Protein AF-0000000069748656 (afdb_homodimer)

Sequence (386 aa):
MISLPMMLVLYPIHKLWGDPCRRELPTFHWFLLELAIFTLIEEVMFYYSHRLLHHPTFYKKIHKKHHEWTAPIGVISLYAHPVEHVVSNMLPAIVGPLVMGSHLTSITMWFSLALIITTISHCGYHLPFLPSPEFHDYHHLKFNQCYGVLGVLDHLHGTDTIFKQTKAYERHILLLGFTPLSESIPDTPKKMQMISLPMMLVLYPIHKLWGDPCRRELPTFHWFLLELAIFTLIEEVMFYYSHRLLHHPTFYKKIHKKHHEWTAPIGVISLYAHPVEHVVSNMLPAIVGPLVMGSHLTSITMWFSLALIITTISHCGYHLPFLPSPEFHDYHHLKFNQCYGVLGVLDHLHGTDTIFKQTKAYERHILLLGFTPLSESIPDTPKKMQ

InterPro domains:
  IPR006694 Fatty acid hydroxylase [PF04116] (36-159)
  IPR050307 Sterol desaturase-related [PTHR11863] (2-162)

Organism: Rousettus aegyptiacus (NCBI:txid9407)

Foldseek 3Di:
DPPVVVCVVCQVLLVVQHHLADPDADDPVVLVVLLVQLQVLLQVQQLVVQLVCLPPVNVVPWVVQQLVCLALDLPSVVRGHPVCCVRRPPCSNVVSCSVNSHHPVSSVVSVVVSSVLSSQLSNQFQDAQHFHVLLVNVCSVPVQARRGSVCPVCVVVVRCVVVCVALSVVQRDHHNDDDGVCVVRPHDPDPPD/DLDPVVCVVCCVLLVVQHHLADPDADDPVVLVVLLVQLQVLLQVQLLVVQLVCLPPVNVVPWVVQQLVCLALDLPSVVRGHPVCCVRNPNCSNVVSCSVNSHHPVSSVVSVVVSSVLSSQLSNQFQDAQHFHVLLVNVCSVPVQARRGSVCPVCVVVVRCVVVCVALSVVLRDHHNDDDGVCVVRPHDPDPPD

Structure (mmCIF, N/CA/C/O backbone):
data_AF-0000000069748656-model_v1
#
loop_
_entity.id
_entity.type
_entity.pdbx_description
1 polymer 'Fatty acid hydroxylase domain containing 2'
#
loop_
_atom_site.group_PDB
_atom_site.id
_atom_site.type_symbol
_atom_site.label_atom_id
_atom_site.label_alt_id
_atom_site.label_comp_id
_atom_site.label_asym_id
_atom_site.label_entity_id
_atom_site.label_seq_id
_atom_site.pdbx_PDB_ins_code
_atom_site.Cartn_x
_atom_site.Cartn_y
_atom_site.Cartn_z
_atom_site.occupancy
_atom_site.B_iso_or_equiv
_atom_site.auth_seq_id
_atom_site.auth_comp_id
_atom_site.auth_asym_id
_atom_site.auth_atom_id
_atom_site.pdbx_PDB_model_num
ATOM 1 N N . MET A 1 1 ? 3.158 -1.135 12.672 1 28 1 MET A N 1
ATOM 2 C CA . MET A 1 1 ? 3.08 -2.377 13.438 1 28 1 MET A CA 1
ATOM 3 C C . MET A 1 1 ? 1.631 -2.814 13.625 1 28 1 MET A C 1
ATOM 5 O O . MET A 1 1 ? 1.363 -3.971 13.953 1 28 1 MET A O 1
ATOM 9 N N . ILE A 1 2 ? 0.77 -1.864 13.766 1 36.91 2 ILE A N 1
ATOM 10 C CA . ILE A 1 2 ? -0.52 -1.796 14.445 1 36.91 2 ILE A CA 1
ATOM 11 C C . ILE A 1 2 ? -1.615 -2.334 13.523 1 36.91 2 ILE A C 1
ATOM 13 O O . ILE A 1 2 ? -2.721 -2.639 13.977 1 36.91 2 ILE A O 1
ATOM 17 N N . SER A 1 3 ? -1.125 -2.594 12.242 1 43.81 3 SER A N 1
ATOM 18 C CA . SER A 1 3 ? -2.352 -2.623 11.453 1 43.81 3 SER A CA 1
ATOM 19 C C . SER A 1 3 ? -2.994 -4.008 11.484 1 43.81 3 SER A C 1
ATOM 21 O O . SER A 1 3 ? -4.219 -4.129 11.516 1 43.81 3 SER A O 1
ATOM 23 N N . LEU A 1 4 ? -2.141 -5.094 11.578 1 47.81 4 LEU A N 1
ATOM 24 C CA . LEU A 1 4 ? -2.779 -6.406 11.555 1 47.81 4 LEU A CA 1
ATOM 25 C C . LEU A 1 4 ? -3.525 -6.668 12.859 1 47.81 4 LEU A C 1
ATOM 27 O O . LEU A 1 4 ? -4.676 -7.109 12.844 1 47.81 4 LEU A O 1
ATOM 31 N N . PRO A 1 5 ? -2.836 -6.359 13.914 1 47.31 5 PRO A N 1
ATOM 32 C CA . PRO A 1 5 ? -3.598 -6.535 15.148 1 47.31 5 PRO A CA 1
ATOM 33 C C . PRO A 1 5 ? -4.887 -5.719 15.172 1 47.31 5 PRO A C 1
ATOM 35 O O . PRO A 1 5 ? -5.91 -6.184 15.68 1 47.31 5 PRO A O 1
ATOM 38 N N . MET A 1 6 ? -4.707 -4.707 14.508 1 53.09 6 MET A N 1
ATOM 39 C CA . MET A 1 6 ? -5.906 -3.873 14.531 1 53.09 6 MET A CA 1
ATOM 40 C C . MET A 1 6 ? -7.02 -4.488 13.688 1 53.09 6 MET A C 1
ATOM 42 O O . MET A 1 6 ? -8.188 -4.438 14.062 1 53.09 6 MET A O 1
ATOM 46 N N . MET A 1 7 ? -6.531 -5.176 12.711 1 56.12 7 MET A N 1
ATOM 47 C CA . MET A 1 7 ? -7.559 -5.816 11.891 1 56.12 7 MET A CA 1
ATOM 48 C C . MET A 1 7 ? -8.219 -6.965 12.648 1 56.12 7 MET A C 1
ATOM 50 O O . MET A 1 7 ? -9.43 -7.168 12.547 1 56.12 7 MET A O 1
ATOM 54 N N . LEU A 1 8 ? -7.387 -7.582 13.398 1 57.09 8 LEU A N 1
ATOM 55 C CA . LEU A 1 8 ? -7.93 -8.688 14.18 1 57.09 8 LEU A CA 1
ATOM 56 C C . LEU A 1 8 ? -8.844 -8.172 15.281 1 57.09 8 LEU A C 1
ATOM 58 O O . LEU A 1 8 ? -9.883 -8.773 15.562 1 57.09 8 LEU A O 1
ATOM 62 N N . VAL A 1 9 ? -8.438 -7.047 15.781 1 61 9 VAL A N 1
ATOM 63 C CA . VAL A 1 9 ? -9.234 -6.48 16.859 1 61 9 VAL A CA 1
ATOM 64 C C . VAL A 1 9 ? -10.531 -5.906 16.312 1 61 9 VAL A C 1
ATOM 66 O O . VAL A 1 9 ? -11.594 -6.023 16.938 1 61 9 VAL A O 1
ATOM 69 N N . LEU A 1 10 ? -10.43 -5.469 15.133 1 68.06 10 LEU A N 1
ATOM 70 C CA . LEU A 1 10 ? -11.586 -4.766 14.594 1 68.06 10 LEU A CA 1
ATOM 71 C C . LEU A 1 10 ? -12.508 -5.727 13.852 1 68.06 10 LEU A C 1
ATOM 73 O O . LEU A 1 10 ? -13.648 -5.375 13.523 1 68.06 10 LEU A O 1
ATOM 77 N N . TYR A 1 11 ? -12.047 -6.934 13.805 1 69.12 11 TYR A N 1
ATOM 78 C CA . TYR A 1 11 ? -12.812 -7.914 13.039 1 69.12 11 TYR A CA 1
ATOM 79 C C . TYR A 1 11 ? -14.18 -8.141 13.656 1 69.12 11 TYR A C 1
ATOM 81 O O . TYR A 1 11 ? -15.203 -8.109 12.961 1 69.12 11 TYR A O 1
ATOM 89 N N . PRO A 1 12 ? -14.18 -8.336 14.953 1 69.38 12 PRO A N 1
ATOM 90 C CA . PRO A 1 12 ? -15.516 -8.539 15.523 1 69.38 12 PRO A CA 1
ATOM 91 C C . PRO A 1 12 ? -16.422 -7.332 15.336 1 69.38 12 PRO A C 1
ATOM 93 O O . PRO A 1 12 ? -17.641 -7.492 15.148 1 69.38 12 PRO A O 1
ATOM 96 N N . ILE A 1 13 ? -15.867 -6.176 15.422 1 72 13 ILE A N 1
ATOM 97 C CA . ILE A 1 13 ? -16.641 -4.957 15.234 1 72 13 ILE A CA 1
ATOM 98 C C . ILE A 1 13 ? -17.109 -4.852 13.781 1 72 13 ILE A C 1
ATOM 100 O O . ILE A 1 13 ? -18.25 -4.477 13.516 1 72 13 ILE A O 1
ATOM 104 N N . HIS A 1 14 ? -16.234 -5.219 12.945 1 74.62 14 HIS A N 1
ATOM 105 C CA . HIS A 1 14 ? -16.547 -5.148 11.523 1 74.62 14 HIS A CA 1
ATOM 106 C C . HIS A 1 14 ? -17.672 -6.109 11.148 1 74.62 14 HIS A C 1
ATOM 108 O O . HIS A 1 14 ? -18.516 -5.793 10.305 1 74.62 14 HIS A O 1
ATOM 114 N N . LYS A 1 15 ? -17.688 -7.191 11.883 1 72.94 15 LYS A N 1
ATOM 115 C CA . LYS A 1 15 ? -18.688 -8.227 11.586 1 72.94 15 LYS A CA 1
ATOM 116 C C . LYS A 1 15 ? -20.094 -7.754 11.938 1 72.94 15 LYS A C 1
ATOM 118 O O . LYS A 1 15 ? -21.078 -8.305 11.445 1 72.94 15 LYS A O 1
ATOM 123 N N . LEU A 1 16 ? -20.062 -6.695 12.703 1 71 16 LEU A N 1
ATOM 124 C CA . LEU A 1 16 ? -21.359 -6.152 13.07 1 71 16 LEU A CA 1
ATOM 125 C C . LEU A 1 16 ? -22.031 -5.496 11.867 1 71 16 LEU A C 1
ATOM 127 O O . LEU A 1 16 ? -23.266 -5.418 11.805 1 71 16 LEU A O 1
ATOM 131 N N . TRP A 1 17 ? -21.297 -5.062 10.883 1 70.88 17 TRP A N 1
ATOM 132 C CA . TRP A 1 17 ? -21.859 -4.332 9.75 1 70.88 17 TRP A CA 1
ATOM 133 C C . TRP A 1 17 ? -21.875 -5.195 8.492 1 70.88 17 TRP A C 1
ATOM 135 O O . TRP A 1 17 ? -22.625 -4.926 7.555 1 70.88 17 TRP A O 1
ATOM 145 N N . GLY A 1 18 ? -20.969 -6.117 8.5 1 69.06 18 GLY A N 1
ATOM 146 C CA . GLY A 1 18 ? -20.859 -7.012 7.355 1 69.06 18 GLY A CA 1
ATOM 147 C C . GLY A 1 18 ? -19.703 -7.977 7.461 1 69.06 18 GLY A C 1
ATOM 148 O O . GLY A 1 18 ? -18.812 -7.797 8.297 1 69.06 18 GLY A O 1
ATOM 149 N N . ASP A 1 19 ? -19.906 -8.953 6.758 1 77.19 19 ASP A N 1
ATOM 150 C CA . ASP A 1 19 ? -18.828 -9.93 6.723 1 77.19 19 ASP A CA 1
ATOM 151 C C . ASP A 1 19 ? -17.703 -9.477 5.793 1 77.19 19 ASP A C 1
ATOM 153 O O . ASP A 1 19 ? -17.844 -9.492 4.57 1 77.19 19 ASP A O 1
ATOM 157 N N . PRO A 1 20 ? -16.656 -8.977 6.391 1 78.81 20 PRO A N 1
ATOM 158 C CA . PRO A 1 20 ? -15.562 -8.508 5.543 1 78.81 20 PRO A CA 1
ATOM 159 C C . PRO A 1 20 ? -14.945 -9.625 4.703 1 78.81 20 PRO A C 1
ATOM 161 O O . PRO A 1 20 ? -14.219 -9.352 3.748 1 78.81 20 PRO A O 1
ATOM 164 N N . CYS A 1 21 ? -15.281 -10.82 5.066 1 74.56 21 CYS A N 1
ATOM 165 C CA . CYS A 1 21 ? -14.695 -11.961 4.367 1 74.56 21 CYS A CA 1
ATOM 166 C C . CYS A 1 21 ? -15.727 -12.633 3.465 1 74.56 21 CYS A C 1
ATOM 168 O O . CYS A 1 21 ? -15.625 -13.828 3.182 1 74.56 21 CYS A O 1
ATOM 170 N N . ARG A 1 22 ? -16.688 -11.789 3.105 1 78.19 22 ARG A N 1
ATOM 171 C CA . ARG A 1 22 ? -17.672 -12.359 2.191 1 78.19 22 ARG A CA 1
ATOM 172 C C . ARG A 1 22 ? -17.031 -12.734 0.859 1 78.19 22 ARG A C 1
ATOM 174 O O . ARG A 1 22 ? -16.031 -12.141 0.455 1 78.19 22 ARG A O 1
ATOM 181 N N . ARG A 1 23 ? -17.703 -13.648 0.181 1 73.94 23 ARG A N 1
ATOM 182 C CA . ARG A 1 23 ? -17.141 -14.25 -1.029 1 73.94 23 ARG A CA 1
ATOM 183 C C . ARG A 1 23 ? -17.266 -13.297 -2.215 1 73.94 23 ARG A C 1
ATOM 185 O O . ARG A 1 23 ? -16.375 -13.242 -3.066 1 73.94 23 ARG A O 1
ATOM 192 N N . GLU A 1 24 ? -18.344 -12.555 -2.186 1 78.12 24 GLU A N 1
ATOM 193 C CA . GLU A 1 24 ? -18.562 -11.664 -3.32 1 78.12 24 GLU A CA 1
ATOM 194 C C . GLU A 1 24 ? -17.703 -10.406 -3.215 1 78.12 24 GLU A C 1
ATOM 196 O O . GLU A 1 24 ? -17.766 -9.68 -2.227 1 78.12 24 GLU A O 1
ATOM 201 N N . LEU A 1 25 ? -16.969 -10.148 -4.227 1 82.56 25 LEU A N 1
ATOM 202 C CA . LEU A 1 25 ? -16.094 -8.977 -4.277 1 82.56 25 LEU A CA 1
ATOM 203 C C . LEU A 1 25 ? -16.891 -7.727 -4.652 1 82.56 25 LEU A C 1
ATOM 205 O O . LEU A 1 25 ? -17.891 -7.812 -5.379 1 82.56 25 LEU A O 1
ATOM 209 N N . PRO A 1 26 ? -16.375 -6.633 -4.125 1 86 26 PRO A N 1
ATOM 210 C CA . PRO A 1 26 ? -17.016 -5.395 -4.562 1 86 26 PRO A CA 1
ATOM 211 C C . PRO A 1 26 ? -16.734 -5.074 -6.031 1 86 26 PRO A C 1
ATOM 213 O O . PRO A 1 26 ? -15.672 -5.422 -6.551 1 86 26 PRO A O 1
ATOM 216 N N . THR A 1 27 ? -17.703 -4.477 -6.695 1 83.88 27 THR A N 1
ATOM 217 C CA . THR A 1 27 ? -17.469 -3.975 -8.047 1 83.88 27 THR A CA 1
ATOM 218 C C . THR A 1 27 ? -16.5 -2.799 -8.023 1 83.88 27 THR A C 1
ATOM 220 O O . THR A 1 27 ? -16.266 -2.191 -6.973 1 83.88 27 THR A O 1
ATOM 223 N N . PHE A 1 28 ? -15.977 -2.58 -9.156 1 84.94 28 PHE A N 1
ATOM 224 C CA . PHE A 1 28 ? -15.039 -1.473 -9.281 1 84.94 28 PHE A CA 1
ATOM 225 C C . PHE A 1 28 ? -15.703 -0.154 -8.898 1 84.94 28 PHE A C 1
ATOM 227 O O . PHE A 1 28 ? -15.117 0.653 -8.172 1 84.94 28 PHE A O 1
ATOM 234 N N . HIS A 1 29 ? -16.922 0.03 -9.422 1 88.25 29 HIS A N 1
ATOM 235 C CA . HIS A 1 29 ? -17.641 1.27 -9.148 1 88.25 29 HIS A CA 1
ATOM 236 C C . HIS A 1 29 ? -17.938 1.413 -7.66 1 88.25 29 HIS A C 1
ATOM 238 O O . HIS A 1 29 ? -17.859 2.514 -7.109 1 88.25 29 HIS A O 1
ATOM 244 N N . TRP A 1 30 ? -18.297 0.294 -7.059 1 91.81 30 TRP A N 1
ATOM 245 C CA . TRP A 1 30 ? -18.578 0.336 -5.625 1 91.81 30 TRP A CA 1
ATOM 246 C C . TRP A 1 30 ? -17.312 0.669 -4.844 1 91.81 30 TRP A C 1
ATOM 248 O O . TRP A 1 30 ? -17.344 1.461 -3.898 1 91.81 30 TRP A O 1
ATOM 258 N N . PHE A 1 31 ? -16.266 0.14 -5.281 1 92.44 31 PHE A N 1
ATOM 259 C CA . PHE A 1 31 ? -14.984 0.426 -4.629 1 92.44 31 PHE A CA 1
ATOM 260 C C . PHE A 1 31 ? -14.641 1.905 -4.75 1 92.44 31 PHE A C 1
ATOM 262 O O . PHE A 1 31 ? -14.172 2.518 -3.789 1 92.44 31 PHE A O 1
ATOM 269 N N . LEU A 1 32 ? -14.875 2.475 -5.871 1 92.88 32 LEU A N 1
ATOM 270 C CA . LEU A 1 32 ? -14.609 3.896 -6.062 1 92.88 32 LEU A CA 1
ATOM 271 C C . LEU A 1 32 ? -15.469 4.742 -5.125 1 92.88 32 LEU A C 1
ATOM 273 O O . LEU A 1 32 ? -14.992 5.73 -4.566 1 92.88 32 LEU A O 1
ATOM 277 N N . LEU A 1 33 ? -16.688 4.34 -4.98 1 96.31 33 LEU A N 1
ATOM 278 C CA . LEU A 1 33 ? -17.562 5.031 -4.043 1 96.31 33 LEU A CA 1
ATOM 279 C C . LEU A 1 33 ? -17.047 4.902 -2.617 1 96.31 33 LEU A C 1
ATOM 281 O O . LEU A 1 33 ? -17.016 5.887 -1.873 1 96.31 33 LEU A O 1
ATOM 285 N N . GLU A 1 34 ? -16.609 3.689 -2.275 1 96.69 34 GLU A N 1
ATOM 286 C CA . GLU A 1 34 ? -16.031 3.475 -0.952 1 96.69 34 GLU A CA 1
ATOM 287 C C . GLU A 1 34 ? -14.82 4.367 -0.731 1 96.69 34 GLU A C 1
ATOM 289 O O . GLU A 1 34 ? -14.688 5 0.32 1 96.69 34 GLU A O 1
ATOM 294 N N . LEU A 1 35 ? -14.016 4.414 -1.729 1 96.81 35 LEU A N 1
ATOM 295 C CA . LEU A 1 35 ? -12.812 5.23 -1.612 1 96.81 35 LEU A CA 1
ATOM 296 C C . LEU A 1 35 ? -13.172 6.688 -1.353 1 96.81 35 LEU A C 1
ATOM 298 O O . LEU A 1 35 ? -12.523 7.359 -0.544 1 96.81 35 LEU A O 1
ATOM 302 N N . ALA A 1 36 ? -14.141 7.188 -2.033 1 96.94 36 ALA A N 1
ATOM 303 C CA . ALA A 1 36 ? -14.586 8.562 -1.832 1 96.94 36 ALA A CA 1
ATOM 304 C C . ALA A 1 36 ? -15.07 8.781 -0.402 1 96.94 36 ALA A C 1
ATOM 306 O O . ALA A 1 36 ? -14.695 9.758 0.248 1 96.94 36 ALA A O 1
ATOM 307 N N . ILE A 1 37 ? -15.805 7.871 0.08 1 97.88 37 ILE A N 1
ATOM 308 C CA . ILE A 1 37 ? -16.375 7.98 1.421 1 97.88 37 ILE A CA 1
ATOM 309 C C . ILE A 1 37 ? -15.258 7.852 2.459 1 97.88 37 ILE A C 1
ATOM 311 O O . ILE A 1 37 ? -15.203 8.617 3.422 1 97.88 37 ILE A O 1
ATOM 315 N N . PHE A 1 38 ? -14.32 6.844 2.258 1 98.12 38 PHE A N 1
ATOM 316 C CA . PHE A 1 38 ? -13.172 6.684 3.139 1 98.12 38 PHE A CA 1
ATOM 317 C C . PHE A 1 38 ? -12.391 7.988 3.254 1 98.12 38 PHE A C 1
ATOM 319 O O . PHE A 1 38 ? -12.07 8.43 4.359 1 98.12 38 PHE A O 1
ATOM 326 N N . THR A 1 39 ? -12.188 8.602 2.129 1 97.81 39 THR A N 1
ATOM 327 C CA . THR A 1 39 ? -11.359 9.797 2.053 1 97.81 39 THR A CA 1
ATOM 328 C C . THR A 1 39 ? -12.039 10.969 2.76 1 97.81 39 THR A C 1
ATOM 330 O O . THR A 1 39 ? -11.391 11.711 3.5 1 97.81 39 THR A O 1
ATOM 333 N N . LEU A 1 40 ? -13.32 11.109 2.543 1 97.75 40 LEU A N 1
ATOM 334 C CA . LEU A 1 40 ? -14.055 12.203 3.164 1 97.75 40 LEU A CA 1
ATOM 335 C C . LEU A 1 40 ? -14.102 12.039 4.68 1 97.75 40 LEU A C 1
ATOM 337 O O . LEU A 1 40 ? -13.875 13 5.418 1 97.75 40 LEU A O 1
ATOM 341 N N . ILE A 1 41 ? -14.32 10.852 5.121 1 98.12 41 ILE A N 1
ATOM 342 C CA . ILE A 1 41 ? -14.352 10.586 6.555 1 98.12 41 ILE A CA 1
ATOM 343 C C . ILE A 1 41 ? -12.977 10.828 7.156 1 98.12 41 ILE A C 1
ATOM 345 O O . ILE A 1 41 ? -12.852 11.453 8.211 1 98.12 41 ILE A O 1
ATOM 349 N N . GLU A 1 42 ? -11.992 10.312 6.496 1 98 42 GLU A N 1
ATOM 350 C CA . GLU A 1 42 ? -10.633 10.547 6.961 1 98 42 GLU A CA 1
ATOM 351 C C . GLU A 1 42 ? -10.32 12.039 7.039 1 98 42 GLU A C 1
ATOM 353 O O . GLU A 1 42 ? -9.734 12.508 8.016 1 98 42 GLU A O 1
ATOM 358 N N . GLU A 1 43 ? -10.734 12.805 6.039 1 97.88 43 GLU A N 1
ATOM 359 C CA . GLU A 1 43 ? -10.508 14.25 6.016 1 97.88 43 GLU A CA 1
ATOM 360 C C . GLU A 1 43 ? -11.141 14.93 7.223 1 97.88 43 GLU A C 1
ATOM 362 O O . GLU A 1 43 ? -10.484 15.719 7.91 1 97.88 43 GLU A O 1
ATOM 367 N N . VAL A 1 44 ? -12.312 14.602 7.531 1 98.56 44 VAL A N 1
ATOM 368 C CA . VAL A 1 44 ? -13.047 15.242 8.617 1 98.56 44 VAL A CA 1
ATOM 369 C C . VAL A 1 44 ? -12.43 14.852 9.961 1 98.56 44 VAL A C 1
ATOM 371 O O . VAL A 1 44 ? -12.078 15.711 10.766 1 98.56 44 VAL A O 1
ATOM 374 N N . MET A 1 45 ? -12.242 13.594 10.156 1 98.5 45 MET A N 1
ATOM 375 C CA . MET A 1 45 ? -11.766 13.109 11.445 1 98.5 45 MET A CA 1
ATOM 376 C C . MET A 1 45 ? -10.312 13.5 11.68 1 98.5 45 MET A C 1
ATOM 378 O O . MET A 1 45 ? -9.938 13.898 12.781 1 98.5 45 MET A O 1
ATOM 382 N N . PHE A 1 46 ? -9.508 13.367 10.672 1 98.06 46 PHE A N 1
ATOM 383 C CA . PHE A 1 46 ? -8.109 13.734 10.82 1 98.06 46 PHE A CA 1
ATOM 384 C C . PHE A 1 46 ? -7.961 15.227 11.07 1 98.06 46 PHE A C 1
ATOM 386 O O . PHE A 1 46 ? -7.238 15.641 11.984 1 98.06 46 PHE A O 1
ATOM 393 N N . TYR A 1 47 ? -8.656 16.078 10.281 1 98.25 47 TYR A N 1
ATOM 394 C CA . TYR A 1 47 ? -8.531 17.516 10.43 1 98.25 47 TYR A CA 1
ATOM 395 C C . TYR A 1 47 ? -8.812 17.953 11.867 1 98.25 47 TYR A C 1
ATOM 397 O O . TYR A 1 47 ? -7.996 18.625 12.492 1 98.25 47 TYR A O 1
ATOM 405 N N . TYR A 1 48 ? -9.883 17.562 12.422 1 98.56 48 TYR A N 1
ATOM 406 C CA . TYR A 1 48 ? -10.305 18.062 13.727 1 98.56 48 TYR A CA 1
ATOM 407 C C . TYR A 1 48 ? -9.453 17.453 14.844 1 98.56 48 TYR A C 1
ATOM 409 O O . TYR A 1 48 ? -9.086 18.156 15.797 1 98.56 48 TYR A O 1
ATOM 417 N N . SER A 1 49 ? -9.125 16.188 14.75 1 98.06 49 SER A N 1
ATOM 418 C CA . SER A 1 49 ? -8.266 15.602 15.781 1 98.06 49 SER A CA 1
ATOM 419 C C . SER A 1 49 ? -6.867 16.203 15.75 1 98.06 49 SER A C 1
ATOM 421 O O . SER A 1 49 ? -6.301 16.516 16.797 1 98.06 49 SER A O 1
ATOM 423 N N . HIS A 1 50 ? -6.359 16.344 14.555 1 97.44 50 HIS A N 1
ATOM 424 C CA . HIS A 1 50 ? -5.031 16.922 14.383 1 97.44 50 HIS A CA 1
ATOM 425 C C . HIS A 1 50 ? -4.988 18.359 14.891 1 97.44 50 HIS A C 1
ATOM 427 O O . HIS A 1 50 ? -4.066 18.734 15.625 1 97.44 50 HIS A O 1
ATOM 433 N N . ARG A 1 51 ? -5.969 19.141 14.492 1 98 51 ARG A N 1
ATOM 434 C CA . ARG A 1 51 ? -6.066 20.5 14.984 1 98 51 ARG A CA 1
ATOM 435 C C . ARG A 1 51 ? -6.156 20.531 16.5 1 98 51 ARG A C 1
ATOM 437 O O . ARG A 1 51 ? -5.523 21.375 17.156 1 98 51 ARG A O 1
ATOM 444 N N . LEU A 1 52 ? -6.91 19.625 17.109 1 97.94 52 LEU A N 1
ATOM 445 C CA . LEU A 1 52 ? -7.008 19.531 18.547 1 97.94 52 LEU A CA 1
ATOM 446 C C . LEU A 1 52 ? -5.648 19.219 19.172 1 97.94 52 LEU A C 1
ATOM 448 O O . LEU A 1 52 ? -5.289 19.797 20.203 1 97.94 52 LEU A O 1
ATOM 452 N N . LEU A 1 53 ? -4.844 18.375 18.547 1 97.25 53 LEU A N 1
ATOM 453 C CA . LEU A 1 53 ? -3.541 17.984 19.062 1 97.25 53 LEU A CA 1
ATOM 454 C C . LEU A 1 53 ? -2.551 19.141 19 1 97.25 53 LEU A C 1
ATOM 456 O O . LEU A 1 53 ? -1.505 19.109 19.656 1 97.25 53 LEU A O 1
ATOM 460 N N . HIS A 1 54 ? -2.871 20.094 18.188 1 97.56 54 HIS A N 1
ATOM 461 C CA . HIS A 1 54 ? -2.02 21.281 18.109 1 97.56 54 HIS A CA 1
ATOM 462 C C . HIS A 1 54 ? -2.395 22.297 19.188 1 97.56 54 HIS A C 1
ATOM 464 O O . HIS A 1 54 ? -1.698 23.297 19.359 1 97.56 54 HIS A O 1
ATOM 470 N N . HIS A 1 55 ? -3.525 22.094 19.906 1 96.94 55 HIS A N 1
ATOM 471 C CA . HIS A 1 55 ? -3.805 22.906 21.078 1 96.94 55 HIS A CA 1
ATOM 472 C C . HIS A 1 55 ? -2.697 22.781 22.125 1 96.94 55 HIS A C 1
ATOM 474 O O . HIS A 1 55 ? -2.191 21.688 22.359 1 96.94 55 HIS A O 1
ATOM 480 N N . PRO A 1 56 ? -2.402 23.875 22.734 1 95.75 56 PRO A N 1
ATOM 481 C CA . PRO A 1 56 ? -1.272 23.875 23.656 1 95.75 56 PRO A CA 1
ATOM 482 C C . PRO A 1 56 ? -1.402 22.812 24.75 1 95.75 56 PRO A C 1
ATOM 484 O O . PRO A 1 56 ? -0.398 22.234 25.188 1 95.75 56 PRO A O 1
ATOM 487 N N . THR A 1 57 ? -2.578 22.531 25.125 1 96.38 57 THR A N 1
ATOM 488 C CA . THR A 1 57 ? -2.838 21.531 26.172 1 96.38 57 THR A CA 1
ATOM 489 C C . THR A 1 57 ? -2.346 20.156 25.734 1 96.38 57 THR A C 1
ATOM 491 O O . THR A 1 57 ? -1.843 19.391 26.562 1 96.38 57 THR A O 1
ATOM 494 N N . PHE A 1 58 ? -2.412 19.781 24.5 1 96.94 58 PHE A N 1
ATOM 495 C CA . PHE A 1 58 ? -2.104 18.438 24.016 1 96.94 58 PHE A CA 1
ATOM 496 C C . PHE A 1 58 ? -0.797 18.438 23.234 1 96.94 58 PHE A C 1
ATOM 498 O O . PHE A 1 58 ? -0.118 17.406 23.156 1 96.94 58 PHE A O 1
ATOM 505 N N . TYR A 1 59 ? -0.444 19.547 22.688 1 96.31 59 TYR A N 1
ATOM 506 C CA . TYR A 1 59 ? 0.68 19.641 21.766 1 96.31 59 TYR A CA 1
ATOM 507 C C . TYR A 1 59 ? 1.978 19.219 22.438 1 96.31 59 TYR A C 1
ATOM 509 O O . TYR A 1 59 ? 2.662 18.297 21.969 1 96.31 59 TYR A O 1
ATOM 517 N N . LYS A 1 60 ? 2.262 19.766 23.625 1 94.94 60 LYS A N 1
ATOM 518 C CA . LYS A 1 60 ? 3.537 19.547 24.312 1 94.94 60 LYS A CA 1
ATOM 519 C C . LYS A 1 60 ? 3.717 18.094 24.703 1 94.94 60 LYS A C 1
ATOM 521 O O . LYS A 1 60 ? 4.812 17.547 24.578 1 94.94 60 LYS A O 1
ATOM 526 N N . LYS A 1 61 ? 2.648 17.469 25.016 1 94.75 61 LYS A N 1
ATOM 527 C CA . LYS A 1 61 ? 2.742 16.125 25.578 1 94.75 61 LYS A CA 1
ATOM 528 C C . LYS A 1 61 ? 2.592 15.07 24.484 1 94.75 61 LYS A C 1
ATOM 530 O O . LYS A 1 61 ? 3.062 13.945 24.641 1 94.75 61 LYS A O 1
ATOM 535 N N . ILE A 1 62 ? 1.941 15.438 23.453 1 94.69 62 ILE A N 1
ATOM 536 C CA . ILE A 1 62 ? 1.544 14.383 22.516 1 94.69 62 ILE A CA 1
ATOM 537 C C . ILE A 1 62 ? 2.104 14.688 21.125 1 94.69 62 ILE A C 1
ATOM 539 O O . ILE A 1 62 ? 2.969 13.961 20.625 1 94.69 62 ILE A O 1
ATOM 543 N N . HIS A 1 63 ? 1.798 15.789 20.5 1 94.12 63 HIS A N 1
ATOM 544 C CA . HIS A 1 63 ? 2.027 16.031 19.078 1 94.12 63 HIS A CA 1
ATOM 545 C C . HIS A 1 63 ? 3.424 16.594 18.828 1 94.12 63 HIS A C 1
ATOM 547 O O . HIS A 1 63 ? 3.959 16.484 17.734 1 94.12 63 HIS A O 1
ATOM 553 N N . LYS A 1 64 ? 4.074 17.141 19.875 1 92.38 64 LYS A N 1
ATOM 554 C CA . LYS A 1 64 ? 5.398 17.734 19.75 1 92.38 64 LYS A CA 1
ATOM 555 C C . LYS A 1 64 ? 6.422 16.719 19.25 1 92.38 64 LYS A C 1
ATOM 557 O O . LYS A 1 64 ? 7.285 17.031 18.438 1 92.38 64 LYS A O 1
ATOM 562 N N . LYS A 1 65 ? 6.359 15.547 19.766 1 87.12 65 LYS A N 1
ATOM 563 C CA . LYS A 1 65 ? 7.27 14.484 19.344 1 87.12 65 LYS A CA 1
ATOM 564 C C . LYS A 1 65 ? 7.262 14.336 17.812 1 87.12 65 LYS A C 1
ATOM 566 O O . LYS A 1 65 ? 8.32 14.219 17.203 1 87.12 65 LYS A O 1
ATOM 571 N N . HIS A 1 66 ? 6.113 14.359 17.234 1 87.12 66 HIS A N 1
ATOM 572 C CA . HIS A 1 66 ? 5.934 14.242 15.797 1 87.12 66 HIS A CA 1
ATOM 573 C C . HIS A 1 66 ? 6.598 15.406 15.055 1 87.12 66 HIS A C 1
ATOM 575 O O . HIS A 1 66 ? 7.277 15.195 14.047 1 87.12 66 HIS A O 1
ATOM 581 N N . HIS A 1 67 ? 6.496 16.562 15.625 1 89.25 67 HIS A N 1
ATOM 582 C CA . HIS A 1 67 ? 7.02 17.766 14.977 1 89.25 67 HIS A CA 1
ATOM 583 C C . HIS A 1 67 ? 8.531 17.859 15.156 1 89.25 67 HIS A C 1
ATOM 585 O O . HIS A 1 67 ? 9.195 18.609 14.43 1 89.25 67 HIS A O 1
ATOM 591 N N . GLU A 1 68 ? 9.031 17.172 16.078 1 84 68 GLU A N 1
ATOM 592 C CA . GLU A 1 68 ? 10.477 17.172 16.297 1 84 68 GLU A CA 1
ATOM 593 C C . GLU A 1 68 ? 11.188 16.297 15.258 1 84 68 GLU A C 1
ATOM 595 O O . GLU A 1 68 ? 12.391 16.453 15.031 1 84 68 GLU A O 1
ATOM 600 N N . TRP A 1 69 ? 10.398 15.43 14.82 1 71.31 69 TRP A N 1
ATOM 601 C CA . TRP A 1 69 ? 10.992 14.578 13.797 1 71.31 69 TRP A CA 1
ATOM 602 C C . TRP A 1 69 ? 10.938 15.25 12.43 1 71.31 69 TRP A C 1
ATOM 604 O O . TRP A 1 69 ? 9.859 15.492 11.891 1 71.31 69 TRP A O 1
ATOM 614 N N . THR A 1 70 ? 11.891 16.062 12.156 1 58.78 70 THR A N 1
ATOM 615 C CA . THR A 1 70 ? 11.992 16.812 10.914 1 58.78 70 THR A CA 1
ATOM 616 C C . THR A 1 70 ? 12.359 15.898 9.75 1 58.78 70 THR A C 1
ATOM 618 O O . THR A 1 70 ? 12.195 16.266 8.586 1 58.78 70 THR A O 1
ATOM 621 N N . ALA A 1 71 ? 12.992 14.781 10.148 1 55.22 71 ALA A N 1
ATOM 622 C CA . ALA A 1 71 ? 13.477 13.977 9.031 1 55.22 71 ALA A CA 1
ATOM 623 C C . ALA A 1 71 ? 12.328 13.234 8.359 1 55.22 71 ALA A C 1
ATOM 625 O O . ALA A 1 71 ? 11.359 12.836 9.016 1 55.22 71 ALA A O 1
ATOM 626 N N . PRO A 1 72 ? 12.352 13.469 7.055 1 54.84 72 PRO A N 1
ATOM 627 C CA . PRO A 1 72 ? 11.352 12.719 6.297 1 54.84 72 PRO A CA 1
ATOM 628 C C . PRO A 1 72 ? 11.289 11.242 6.703 1 54.84 72 PRO A C 1
ATOM 630 O O . PRO A 1 72 ? 12.289 10.531 6.621 1 54.84 72 PRO A O 1
ATOM 633 N N . ILE A 1 73 ? 10.609 10.938 7.875 1 56.03 73 ILE A N 1
ATOM 634 C CA . ILE A 1 73 ? 10.484 9.539 8.258 1 56.03 73 ILE A CA 1
ATOM 635 C C . ILE A 1 73 ? 9.156 8.977 7.734 1 56.03 73 ILE A C 1
ATOM 637 O O . ILE A 1 73 ? 8.102 9.578 7.938 1 56.03 73 ILE A O 1
ATOM 641 N N . GLY A 1 74 ? 9.273 8.188 6.758 1 55.34 74 GLY A N 1
ATOM 642 C CA . GLY A 1 74 ? 8.102 7.664 6.074 1 55.34 74 GLY A CA 1
ATOM 643 C C . GLY A 1 74 ? 7.168 6.902 6.992 1 55.34 74 GLY A C 1
ATOM 644 O O . GLY A 1 74 ? 6.051 6.559 6.602 1 55.34 74 GLY A O 1
ATOM 645 N N . VAL A 1 75 ? 7.727 6.465 8.18 1 59.84 75 VAL A N 1
ATOM 646 C CA . VAL A 1 75 ? 6.773 5.664 8.945 1 59.84 75 VAL A CA 1
ATOM 647 C C . VAL A 1 75 ? 6.391 6.398 10.227 1 59.84 75 VAL A C 1
ATOM 649 O O . VAL A 1 75 ? 7.18 6.457 11.172 1 59.84 75 VAL A O 1
ATOM 652 N N . ILE A 1 76 ? 5.246 7.039 10.195 1 59.41 76 ILE A N 1
ATOM 653 C CA . ILE A 1 76 ? 4.676 7.957 11.18 1 59.41 76 ILE A CA 1
ATOM 654 C C . ILE A 1 76 ? 4.496 7.238 12.516 1 59.41 76 ILE A C 1
ATOM 656 O O . ILE A 1 76 ? 4.703 7.828 13.57 1 59.41 76 ILE A O 1
ATOM 660 N N . SER A 1 77 ? 4.242 5.969 12.391 1 59.84 77 SER A N 1
ATOM 661 C CA . SER A 1 77 ? 3.889 5.273 13.617 1 59.84 77 SER A CA 1
ATOM 662 C C . SER A 1 77 ? 5.066 5.227 14.586 1 59.84 77 SER A C 1
ATOM 664 O O . SER A 1 77 ? 4.875 5.18 15.805 1 59.84 77 SER A O 1
ATOM 666 N N . LEU A 1 78 ? 6.152 5.383 14.016 1 59.91 78 LEU A N 1
ATOM 667 C CA . LEU A 1 78 ? 7.332 5.301 14.875 1 59.91 78 LEU A CA 1
ATOM 668 C C . LEU A 1 78 ? 7.633 6.652 15.516 1 59.91 78 LEU A C 1
ATOM 670 O O . LEU A 1 78 ? 8.305 6.715 16.547 1 59.91 78 LEU A O 1
ATOM 674 N N . TYR A 1 79 ? 6.977 7.57 15.047 1 72.12 79 TYR A N 1
ATOM 675 C CA . TYR A 1 79 ? 7.383 8.875 15.547 1 72.12 79 TYR A CA 1
ATOM 676 C C . TYR A 1 79 ? 6.188 9.641 16.109 1 72.12 79 TYR A C 1
ATOM 678 O O . TYR A 1 79 ? 6.266 10.852 16.328 1 72.12 79 TYR A O 1
ATOM 686 N N . ALA A 1 80 ? 5.215 8.922 16.281 1 83.25 80 ALA A N 1
ATOM 687 C CA . ALA A 1 80 ? 4.023 9.539 16.859 1 83.25 80 ALA A CA 1
ATOM 688 C C . ALA A 1 80 ? 3.727 8.953 18.234 1 83.25 80 ALA A C 1
ATOM 690 O O . ALA A 1 80 ? 3.965 7.766 18.484 1 83.25 80 ALA A O 1
ATOM 691 N N . HIS A 1 81 ? 3.336 9.805 19.188 1 89.38 81 HIS A N 1
ATOM 692 C CA . HIS A 1 81 ? 2.793 9.32 20.453 1 89.38 81 HIS A CA 1
ATOM 693 C C . HIS A 1 81 ? 1.66 8.328 20.219 1 89.38 81 HIS A C 1
ATOM 695 O O . HIS A 1 81 ? 0.858 8.492 19.297 1 89.38 81 HIS A O 1
ATOM 701 N N . PRO A 1 82 ? 1.572 7.312 21.109 1 89.38 82 PRO A N 1
ATOM 702 C CA . PRO A 1 82 ? 0.539 6.293 20.922 1 89.38 82 PRO A CA 1
ATOM 703 C C . PRO A 1 82 ? -0.867 6.883 20.828 1 89.38 82 PRO A C 1
ATOM 705 O O . PRO A 1 82 ? -1.695 6.41 20.047 1 89.38 82 PRO A O 1
ATOM 708 N N . VAL A 1 83 ? -1.122 7.887 21.578 1 91.94 83 VAL A N 1
ATOM 709 C CA . VAL A 1 83 ? -2.434 8.523 21.562 1 91.94 83 VAL A CA 1
ATOM 710 C C . VAL A 1 83 ? -2.67 9.164 20.188 1 91.94 83 VAL A C 1
ATOM 712 O O . VAL A 1 83 ? -3.746 9.016 19.609 1 91.94 83 VAL A O 1
ATOM 715 N N . GLU A 1 84 ? -1.691 9.867 19.641 1 92.94 84 GLU A N 1
ATOM 716 C CA . GLU A 1 84 ? -1.798 10.461 18.312 1 92.94 84 GLU A CA 1
ATOM 717 C C . GLU A 1 84 ? -1.968 9.383 17.25 1 92.94 84 GLU A C 1
ATOM 719 O O . GLU A 1 84 ? -2.789 9.523 16.344 1 92.94 84 GLU A O 1
ATOM 724 N N . HIS A 1 85 ? -1.24 8.367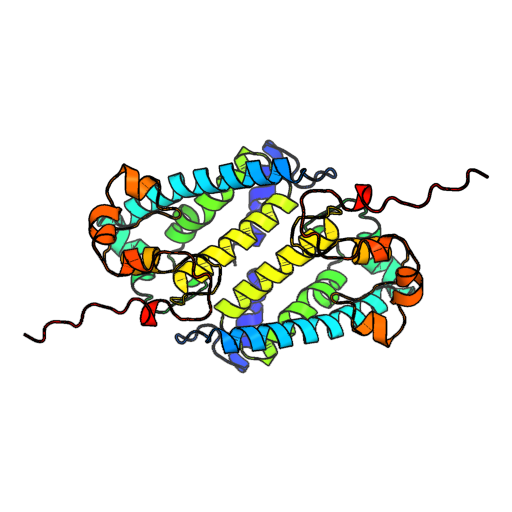 17.422 1 90.31 85 HIS A N 1
ATOM 725 C CA . HIS A 1 85 ? -1.314 7.285 16.438 1 90.31 85 HIS A CA 1
ATOM 726 C C . HIS A 1 85 ? -2.717 6.691 16.375 1 90.31 85 HIS A C 1
ATOM 728 O O . HIS A 1 85 ? -3.271 6.504 15.297 1 90.31 85 HIS A O 1
ATOM 734 N N . VAL A 1 86 ? -3.338 6.441 17.5 1 90.5 86 VAL A N 1
ATOM 735 C CA . VAL A 1 86 ? -4.648 5.801 17.531 1 90.5 86 VAL A CA 1
ATOM 736 C C . VAL A 1 86 ? -5.727 6.801 17.125 1 90.5 86 VAL A C 1
ATOM 738 O O . VAL A 1 86 ? -6.551 6.508 16.25 1 90.5 86 VAL A O 1
ATOM 741 N N . VAL A 1 87 ? -5.688 7.988 17.625 1 93.38 87 VAL A N 1
ATOM 742 C CA . VAL A 1 87 ? -6.797 8.93 17.531 1 93.38 87 VAL A CA 1
ATOM 743 C C . VAL A 1 87 ? -6.738 9.656 16.188 1 93.38 87 VAL A C 1
ATOM 745 O O . VAL A 1 87 ? -7.773 9.914 15.57 1 93.38 87 VAL A O 1
ATOM 748 N N . SER A 1 88 ? -5.488 9.969 15.695 1 93.62 88 SER A N 1
ATOM 749 C CA . SER A 1 88 ? -5.41 10.852 14.531 1 93.62 88 SER A CA 1
ATOM 750 C C . SER A 1 88 ? -4.922 10.086 13.305 1 93.62 88 SER A C 1
ATOM 752 O O . SER A 1 88 ? -5.219 10.477 12.172 1 93.62 88 SER A O 1
ATOM 754 N N . ASN A 1 89 ? -4.262 9.008 13.555 1 91.69 89 ASN A N 1
ATOM 755 C CA . ASN A 1 89 ? -3.775 8.266 12.391 1 91.69 89 ASN A CA 1
ATOM 756 C C . ASN A 1 89 ? -4.664 7.07 12.078 1 91.69 89 ASN A C 1
ATOM 758 O O . ASN A 1 89 ? -5.156 6.93 10.953 1 91.69 89 ASN A O 1
ATOM 762 N N . MET A 1 90 ? -5 6.258 13.062 1 91 90 MET A N 1
ATOM 763 C CA . MET A 1 90 ? -5.684 4.988 12.828 1 91 90 MET A CA 1
ATOM 764 C C . MET A 1 90 ? -7.191 5.191 12.719 1 91 90 MET A C 1
ATOM 766 O O . MET A 1 90 ? -7.809 4.766 11.742 1 91 90 MET A O 1
ATOM 770 N N . LEU A 1 91 ? -7.746 5.836 13.68 1 93.75 91 LEU A N 1
ATOM 771 C CA . LEU A 1 91 ? -9.195 5.949 13.734 1 93.75 91 LEU A CA 1
ATOM 772 C C . LEU A 1 91 ? -9.742 6.621 12.477 1 93.75 91 LEU A C 1
ATOM 774 O O . LEU A 1 91 ? -10.672 6.109 11.852 1 93.75 91 LEU A O 1
ATOM 778 N N . PRO A 1 92 ? -9.148 7.766 12.039 1 96.56 92 PRO A N 1
ATOM 779 C CA . PRO A 1 92 ? -9.664 8.391 10.828 1 96.56 92 PRO A CA 1
ATOM 780 C C . PRO A 1 92 ? -9.633 7.457 9.617 1 96.56 92 PRO A C 1
ATOM 782 O O . PRO A 1 92 ? -10.5 7.539 8.742 1 96.56 92 PRO A O 1
ATOM 785 N N . ALA A 1 93 ? -8.703 6.566 9.617 1 94.75 93 ALA A N 1
ATOM 786 C CA . ALA A 1 93 ? -8.555 5.672 8.477 1 94.75 93 ALA A CA 1
ATOM 787 C C . ALA A 1 93 ? -9.477 4.461 8.609 1 94.75 93 ALA A C 1
ATOM 789 O O . ALA A 1 93 ? -9.945 3.922 7.602 1 94.75 93 ALA A O 1
ATOM 790 N N . ILE A 1 94 ? -9.852 4.066 9.789 1 94.12 94 ILE A N 1
ATOM 791 C CA . ILE A 1 94 ? -10.539 2.799 10.008 1 94.12 94 ILE A CA 1
ATOM 792 C C . ILE A 1 94 ? -12.047 3.016 9.969 1 94.12 94 ILE A C 1
ATOM 794 O O . ILE A 1 94 ? -12.797 2.121 9.57 1 94.12 94 ILE A O 1
ATOM 798 N N . VAL A 1 95 ? -12.5 4.105 10.328 1 95.25 95 VAL A N 1
ATOM 799 C CA . VAL A 1 95 ? -13.922 4.348 10.523 1 95.25 95 VAL A CA 1
ATOM 800 C C . VAL A 1 95 ? -14.656 4.188 9.195 1 95.25 95 VAL A 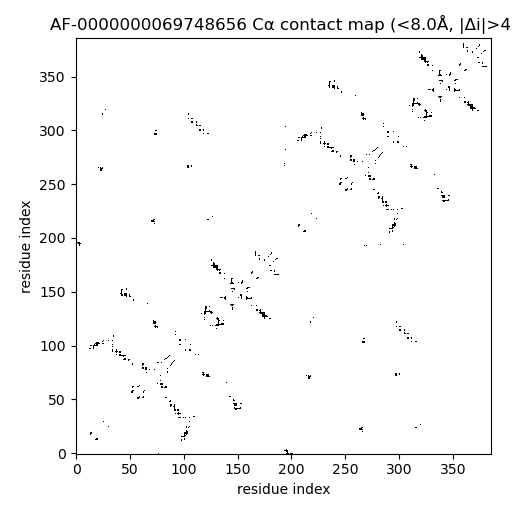C 1
ATOM 802 O O . VAL A 1 95 ? -15.75 3.617 9.148 1 95.25 95 VAL A O 1
ATOM 805 N N . GLY A 1 96 ? -14.102 4.676 8.102 1 95.19 96 GLY A N 1
ATOM 806 C CA . GLY A 1 96 ? -14.742 4.547 6.805 1 95.19 96 GLY A CA 1
ATOM 807 C C . GLY A 1 96 ? -15.109 3.117 6.457 1 95.19 96 GLY A C 1
ATOM 808 O O . GLY A 1 96 ? -16.281 2.793 6.281 1 95.19 96 GLY A O 1
ATOM 809 N N . PRO A 1 97 ? -14.156 2.266 6.426 1 94.69 97 PRO A N 1
ATOM 810 C CA . PRO A 1 97 ? -14.422 0.857 6.125 1 94.69 97 PRO A CA 1
ATOM 811 C C . PRO A 1 97 ? -15.414 0.223 7.098 1 94.69 97 PRO A C 1
ATOM 813 O O . PRO A 1 97 ? -16.234 -0.604 6.695 1 94.69 97 PRO A O 1
ATOM 816 N N . LEU A 1 98 ? -15.336 0.614 8.383 1 92.25 98 LEU A N 1
ATOM 817 C CA . LEU A 1 98 ? -16.25 0.05 9.383 1 92.25 98 LEU A CA 1
ATOM 818 C C . LEU A 1 98 ? -17.688 0.463 9.102 1 92.25 98 LEU A C 1
ATOM 820 O O . LEU A 1 98 ? -18.594 -0.376 9.102 1 92.25 98 LEU A O 1
ATOM 824 N N . VAL A 1 99 ? -17.891 1.711 8.836 1 92.5 99 VAL A N 1
ATOM 825 C CA . VAL A 1 99 ? -19.234 2.254 8.617 1 92.5 99 VAL A CA 1
ATOM 826 C C . VAL A 1 99 ? -19.844 1.644 7.355 1 92.5 99 VAL A C 1
ATOM 828 O O . VAL A 1 99 ? -21.031 1.369 7.305 1 92.5 99 VAL A O 1
ATOM 831 N N . MET A 1 100 ? -19.047 1.303 6.41 1 93.38 100 MET A N 1
ATOM 832 C CA . MET A 1 100 ? -19.547 0.825 5.125 1 93.38 100 MET A CA 1
ATOM 833 C C . MET A 1 100 ? -19.641 -0.698 5.105 1 93.38 100 MET A C 1
ATOM 835 O O . MET A 1 100 ? -20.172 -1.282 4.168 1 93.38 100 MET A O 1
ATOM 839 N N . GLY A 1 101 ? -19.062 -1.331 6.156 1 91.31 101 GLY A N 1
ATOM 840 C CA . GLY A 1 101 ? -19.016 -2.783 6.105 1 91.31 101 GLY A CA 1
ATOM 841 C C . GLY A 1 101 ? -18.25 -3.312 4.914 1 91.31 101 GLY A C 1
ATOM 842 O O . GLY A 1 101 ? -18.703 -4.238 4.234 1 91.31 101 GLY A O 1
ATOM 843 N N . SER A 1 102 ? -17.094 -2.785 4.68 1 91.31 102 SER A N 1
ATOM 844 C CA . SER A 1 102 ? -16.359 -3.006 3.445 1 91.31 102 SER A CA 1
ATOM 845 C C . SER A 1 102 ? -15.742 -4.402 3.41 1 91.31 102 SER A C 1
ATOM 847 O O . SER A 1 102 ? -15.438 -4.98 4.457 1 91.31 102 SER A O 1
ATOM 849 N N . HIS A 1 103 ? -15.617 -4.867 2.217 1 88.56 103 HIS A N 1
ATOM 850 C CA . HIS A 1 103 ? -14.922 -6.121 1.963 1 88.56 103 HIS A CA 1
ATOM 851 C C . HIS A 1 103 ? -13.438 -6.004 2.316 1 88.56 103 HIS A C 1
ATOM 853 O O . HIS A 1 103 ? -12.852 -4.926 2.205 1 88.56 103 HIS A O 1
ATOM 859 N N . LEU A 1 104 ? -12.867 -7.098 2.691 1 85.88 104 LEU A N 1
ATOM 860 C CA . LEU A 1 104 ? -11.461 -7.129 3.092 1 85.88 104 LEU A CA 1
ATOM 861 C C . LEU A 1 104 ? -10.57 -6.594 1.979 1 85.88 104 LEU A C 1
ATOM 863 O O . LEU A 1 104 ? -9.57 -5.926 2.248 1 85.88 104 LEU A O 1
ATOM 867 N N . THR A 1 105 ? -10.852 -6.871 0.769 1 86.56 105 THR A N 1
ATOM 868 C CA . THR A 1 105 ? -10.062 -6.383 -0.355 1 86.56 105 THR A CA 1
ATOM 869 C C . THR A 1 105 ? -10.062 -4.859 -0.394 1 86.56 105 THR A C 1
ATOM 871 O O . THR A 1 105 ? -9.016 -4.238 -0.605 1 86.56 105 THR A O 1
ATOM 874 N N . SER A 1 106 ? -11.195 -4.309 -0.129 1 90.88 106 SER A N 1
ATOM 875 C CA . SER A 1 106 ? -11.305 -2.855 -0.09 1 90.88 106 SER A CA 1
ATOM 876 C C . SER A 1 106 ? -10.5 -2.275 1.069 1 90.88 106 SER A C 1
ATOM 878 O O . SER A 1 106 ? -9.805 -1.266 0.91 1 90.88 106 SER A O 1
ATOM 880 N N . ILE A 1 107 ? -10.609 -2.953 2.086 1 90.88 107 ILE A N 1
ATOM 881 C CA . ILE A 1 107 ? -9.914 -2.508 3.291 1 90.88 107 ILE A CA 1
ATOM 882 C C . ILE A 1 107 ? -8.406 -2.555 3.064 1 90.88 107 ILE A C 1
ATOM 884 O O . ILE A 1 107 ? -7.695 -1.584 3.346 1 90.88 107 ILE A O 1
ATOM 888 N N . THR A 1 108 ? -7.945 -3.621 2.557 1 89 108 THR A N 1
ATOM 889 C CA . THR A 1 108 ? -6.516 -3.793 2.311 1 89 108 THR A CA 1
ATOM 890 C C . THR A 1 108 ? -6.012 -2.76 1.31 1 89 108 THR A C 1
ATOM 892 O O . THR A 1 108 ? -4.969 -2.141 1.522 1 89 108 THR A O 1
ATOM 895 N N . MET A 1 109 ? -6.719 -2.545 0.298 1 91.19 109 MET A N 1
ATOM 896 C CA . MET A 1 109 ? -6.344 -1.551 -0.704 1 91.19 109 MET A CA 1
ATOM 897 C C . MET A 1 109 ? -6.309 -0.152 -0.097 1 91.19 109 MET A C 1
ATOM 899 O O . MET A 1 109 ? -5.363 0.604 -0.322 1 91.19 109 MET A O 1
ATOM 903 N N . TRP A 1 110 ? -7.309 0.087 0.626 1 94.12 110 TRP A N 1
ATOM 904 C CA . TRP A 1 110 ? -7.43 1.397 1.257 1 94.12 110 TRP A CA 1
ATOM 905 C C . TRP A 1 110 ? -6.254 1.665 2.186 1 94.12 110 TRP A C 1
ATOM 907 O O . TRP A 1 110 ? -5.617 2.721 2.107 1 94.12 110 TRP A O 1
ATOM 917 N N . PHE A 1 111 ? -5.918 0.783 2.955 1 92.12 111 PHE A N 1
ATOM 918 C CA . PHE A 1 111 ? -4.836 0.98 3.91 1 92.12 111 PHE A CA 1
ATOM 919 C C . PHE A 1 111 ? -3.49 1.044 3.195 1 92.12 111 PHE A C 1
ATOM 921 O O . PHE A 1 111 ? -2.594 1.78 3.613 1 92.12 111 PHE A O 1
ATOM 928 N N . SER A 1 112 ? -3.336 0.285 2.18 1 91 112 SER A N 1
ATOM 929 C CA . SER A 1 112 ? -2.115 0.378 1.387 1 91 112 SER A CA 1
ATOM 930 C C . SER A 1 112 ? -1.974 1.756 0.749 1 91 112 SER A C 1
ATOM 932 O O . SER A 1 112 ? -0.903 2.365 0.804 1 91 112 SER A O 1
ATOM 934 N N . LEU A 1 113 ? -3.037 2.195 0.233 1 92.69 113 LEU A N 1
ATOM 935 C CA . LEU A 1 113 ? -3.02 3.516 -0.387 1 92.69 113 LEU A CA 1
ATOM 936 C C . LEU A 1 113 ? -2.75 4.602 0.651 1 92.69 113 LEU A C 1
ATOM 938 O O . LEU A 1 113 ? -1.946 5.504 0.415 1 92.69 113 LEU A O 1
ATOM 942 N N . ALA A 1 114 ? -3.414 4.445 1.714 1 92.19 114 ALA A N 1
ATOM 943 C CA . ALA A 1 114 ? -3.225 5.418 2.785 1 92.19 114 ALA A CA 1
ATOM 944 C C . ALA A 1 114 ? -1.772 5.445 3.252 1 92.19 114 ALA A C 1
ATOM 946 O O . ALA A 1 114 ? -1.207 6.516 3.484 1 92.19 114 ALA A O 1
ATOM 947 N N . LEU A 1 115 ? -1.196 4.336 3.354 1 90.12 115 LEU A N 1
ATOM 948 C CA . LEU A 1 115 ? 0.197 4.25 3.779 1 90.12 115 LEU A CA 1
ATOM 949 C C . LEU A 1 115 ? 1.124 4.848 2.727 1 90.12 115 LEU A C 1
ATOM 951 O O . LEU A 1 115 ? 2.07 5.566 3.062 1 90.12 115 LEU A O 1
ATOM 955 N N . ILE A 1 116 ? 0.855 4.578 1.549 1 90.38 116 ILE A N 1
ATOM 956 C CA . ILE A 1 116 ? 1.658 5.129 0.463 1 90.38 116 ILE A CA 1
ATOM 957 C C . ILE A 1 116 ? 1.563 6.656 0.473 1 90.38 116 ILE A C 1
ATOM 959 O O . ILE A 1 116 ? 2.584 7.348 0.438 1 90.38 116 ILE A O 1
ATOM 963 N N . ILE A 1 117 ? 0.411 7.145 0.598 1 90.12 117 ILE A N 1
ATOM 964 C CA . ILE A 1 117 ? 0.193 8.586 0.546 1 90.12 117 ILE A CA 1
ATOM 965 C C . ILE A 1 117 ? 0.836 9.25 1.762 1 90.12 117 ILE A C 1
ATOM 967 O O . ILE A 1 117 ? 1.458 10.312 1.643 1 90.12 117 ILE A O 1
ATOM 971 N N . THR A 1 118 ? 0.646 8.656 2.898 1 90.19 118 THR A N 1
ATOM 972 C CA . THR A 1 118 ? 1.267 9.188 4.105 1 90.19 118 THR A CA 1
ATOM 973 C C . THR A 1 118 ? 2.787 9.203 3.973 1 90.19 118 THR A C 1
ATOM 975 O O . THR A 1 118 ? 3.438 10.18 4.348 1 90.19 118 THR A O 1
ATOM 978 N N . THR A 1 119 ? 3.348 8.156 3.457 1 87.44 119 THR A N 1
ATOM 979 C CA . THR A 1 119 ? 4.789 8.078 3.248 1 87.44 119 THR A CA 1
ATOM 980 C C . THR A 1 119 ? 5.258 9.172 2.289 1 87.44 119 THR A C 1
ATOM 982 O O . THR A 1 119 ? 6.258 9.844 2.545 1 87.44 119 THR A O 1
ATOM 985 N N . ILE A 1 120 ? 4.516 9.391 1.278 1 87.75 120 ILE A N 1
ATOM 986 C CA . ILE A 1 120 ? 4.859 10.398 0.283 1 87.75 120 ILE A CA 1
ATOM 987 C C . ILE A 1 120 ? 4.785 11.789 0.911 1 87.75 120 ILE A C 1
ATOM 989 O O . ILE A 1 120 ? 5.656 12.625 0.681 1 87.75 120 ILE A O 1
ATOM 993 N N . SER A 1 121 ? 3.826 12.031 1.703 1 87.38 121 SER A N 1
ATOM 994 C CA . SER A 1 121 ? 3.633 13.328 2.34 1 87.38 121 SER A CA 1
ATOM 995 C C . SER A 1 121 ? 4.758 13.641 3.32 1 87.38 121 SER A C 1
ATOM 997 O O . SER A 1 121 ? 5.082 14.805 3.559 1 87.38 121 SER A O 1
ATOM 999 N N . HIS A 1 122 ? 5.445 12.609 3.799 1 84.19 122 HIS A N 1
ATOM 1000 C CA . HIS A 1 122 ? 6.441 12.797 4.844 1 84.19 122 HIS A CA 1
ATOM 1001 C C . HIS A 1 122 ? 7.855 12.625 4.297 1 84.19 122 HIS A C 1
ATOM 1003 O O . HIS A 1 122 ? 8.836 12.812 5.02 1 84.19 122 HIS A O 1
ATOM 1009 N N . CYS A 1 123 ? 7.938 12.289 3.049 1 79.12 123 CYS A N 1
ATOM 1010 C CA . CYS A 1 123 ? 9.258 11.953 2.531 1 79.12 123 CYS A CA 1
ATOM 1011 C C . CYS A 1 123 ? 10.008 13.211 2.094 1 79.12 123 CYS A C 1
ATOM 1013 O O . CYS A 1 123 ? 11.227 13.188 1.925 1 79.12 123 CYS A O 1
ATOM 1015 N N . GLY A 1 124 ? 9.25 14.297 1.812 1 77.31 124 GLY A N 1
ATOM 1016 C CA . GLY A 1 124 ? 9.883 15.562 1.48 1 77.31 124 GLY A CA 1
ATOM 1017 C C . GLY A 1 124 ? 10.273 15.672 0.019 1 77.31 124 GLY A C 1
ATOM 1018 O O . GLY A 1 124 ? 10.766 16.703 -0.424 1 77.31 124 GLY A O 1
ATOM 1019 N N . TYR A 1 125 ? 10.016 14.57 -0.74 1 77.31 125 TYR A N 1
ATOM 1020 C CA . TYR A 1 125 ? 10.375 14.562 -2.152 1 77.31 125 TYR A CA 1
ATOM 1021 C C . TYR A 1 125 ? 9.141 14.688 -3.033 1 77.31 125 TYR A C 1
ATOM 1023 O O . TYR A 1 125 ? 8.094 14.102 -2.74 1 77.31 125 TYR A O 1
ATOM 1031 N N . HIS A 1 126 ? 9.312 15.461 -4.066 1 79.31 126 HIS A N 1
ATOM 1032 C CA . HIS A 1 126 ? 8.305 15.453 -5.125 1 79.31 126 HIS A CA 1
ATOM 1033 C C . HIS A 1 126 ? 8.492 14.266 -6.059 1 79.31 126 HIS A C 1
ATOM 1035 O O . HIS A 1 126 ? 9.539 14.141 -6.695 1 79.31 126 HIS A O 1
ATOM 1041 N N . LEU A 1 127 ? 7.551 13.484 -6.055 1 79.38 127 LEU A N 1
ATOM 1042 C CA . LEU A 1 127 ? 7.621 12.305 -6.91 1 79.38 127 LEU A CA 1
ATOM 1043 C C . LEU A 1 127 ? 6.691 12.453 -8.109 1 79.38 127 LEU A C 1
ATOM 1045 O O . LEU A 1 127 ? 5.598 13 -7.988 1 79.38 127 LEU A O 1
ATOM 1049 N N . PRO A 1 128 ? 7.164 11.922 -9.18 1 77.12 128 PRO A N 1
ATOM 1050 C CA . PRO A 1 128 ? 6.34 12.055 -10.383 1 77.12 128 PRO A CA 1
ATOM 1051 C C . PRO A 1 128 ? 4.961 11.414 -10.234 1 77.12 128 PRO A C 1
ATOM 1053 O O . PRO A 1 128 ? 4.848 10.297 -9.719 1 77.12 128 PRO A O 1
ATOM 1056 N N . PHE A 1 129 ? 3.947 12.148 -10.539 1 77.19 129 PHE A N 1
ATOM 1057 C CA . PHE A 1 129 ? 2.559 11.719 -10.641 1 77.19 129 PHE A CA 1
ATOM 1058 C C . PHE A 1 129 ? 1.982 11.422 -9.258 1 77.19 129 PHE A C 1
ATOM 1060 O O . PHE A 1 129 ? 0.982 10.711 -9.141 1 77.19 129 PHE A O 1
ATOM 1067 N N . LEU A 1 130 ? 2.65 11.906 -8.328 1 82.31 130 LEU A N 1
ATOM 1068 C CA . LEU A 1 130 ? 2.182 11.688 -6.965 1 82.31 130 LEU A CA 1
ATOM 1069 C C . LEU A 1 130 ? 1.951 13.016 -6.254 1 82.31 130 LEU A C 1
ATOM 1071 O O . LEU A 1 130 ? 2.455 14.055 -6.688 1 82.31 130 LEU A O 1
ATOM 1075 N N . PRO A 1 131 ? 1.197 12.961 -5.152 1 84.31 131 PRO A N 1
ATOM 1076 C CA . PRO A 1 131 ? 0.921 14.203 -4.43 1 84.31 131 PRO A CA 1
ATOM 1077 C C . PRO A 1 131 ? 2.188 14.867 -3.891 1 84.31 131 PRO A C 1
ATOM 1079 O O . PRO A 1 131 ? 3.182 14.188 -3.629 1 84.31 131 PRO A O 1
ATOM 1082 N N . SER A 1 132 ? 2.082 16.125 -3.742 1 86.56 132 SER A N 1
ATOM 1083 C CA . SER A 1 132 ? 3.191 16.938 -3.248 1 86.56 132 SER A CA 1
ATOM 1084 C C . SER A 1 132 ? 3.279 16.875 -1.728 1 86.56 132 SER A C 1
ATOM 1086 O O . SER A 1 132 ? 2.254 16.875 -1.042 1 86.56 132 SER A O 1
ATOM 1088 N N . PRO A 1 133 ? 4.527 16.906 -1.271 1 89.31 133 PRO A N 1
ATOM 1089 C CA . PRO A 1 133 ? 4.684 16.953 0.186 1 89.31 133 PRO A CA 1
ATOM 1090 C C . PRO A 1 133 ? 4.562 18.375 0.745 1 89.31 133 PRO A C 1
ATOM 1092 O O . PRO A 1 133 ? 4.598 18.562 1.963 1 89.31 133 PRO A O 1
ATOM 1095 N N . GLU A 1 134 ? 4.324 19.359 -0.043 1 89.56 134 GLU A N 1
ATOM 1096 C CA . GLU A 1 134 ? 4.41 20.766 0.332 1 89.56 134 GLU A CA 1
ATOM 1097 C C . GLU A 1 134 ? 3.398 21.109 1.424 1 89.56 134 GLU A C 1
ATOM 1099 O O . GLU A 1 134 ? 3.699 21.891 2.334 1 89.56 134 GLU A O 1
ATOM 1104 N N . PHE A 1 135 ? 2.289 20.562 1.266 1 92.69 135 PHE A N 1
ATOM 1105 C CA . PHE A 1 135 ? 1.212 20.859 2.203 1 92.69 135 PHE A CA 1
ATOM 1106 C C . PHE A 1 135 ? 1.591 20.422 3.615 1 92.69 135 PHE A C 1
ATOM 1108 O O . PHE A 1 135 ? 1.485 21.219 4.559 1 92.69 135 PHE A O 1
ATOM 1115 N N . HIS A 1 136 ? 2.053 19.234 3.729 1 91.69 136 HIS A N 1
ATOM 1116 C CA . HIS A 1 136 ? 2.482 18.688 5.012 1 91.69 136 HIS A CA 1
ATOM 1117 C C . HIS A 1 136 ? 3.736 19.391 5.52 1 91.69 136 HIS A C 1
ATOM 1119 O O . HIS A 1 136 ? 3.818 19.75 6.695 1 91.69 136 HIS A O 1
ATOM 1125 N N . ASP A 1 137 ? 4.668 19.625 4.668 1 90.19 137 ASP A N 1
ATOM 1126 C CA . ASP A 1 137 ? 5.895 20.312 5.043 1 90.19 137 ASP A CA 1
ATOM 1127 C C . ASP A 1 137 ? 5.594 21.719 5.59 1 90.19 137 ASP A C 1
ATOM 1129 O O . ASP A 1 137 ? 6.191 22.141 6.578 1 90.19 137 ASP A O 1
ATOM 1133 N N . TYR A 1 138 ? 4.715 22.344 4.906 1 92.56 138 TYR A N 1
ATOM 1134 C CA . TYR A 1 138 ? 4.363 23.688 5.352 1 92.56 138 TYR A CA 1
ATOM 1135 C C . TYR A 1 138 ? 3.697 23.656 6.723 1 92.56 138 TYR A C 1
ATOM 1137 O O . TYR A 1 138 ? 3.916 24.531 7.551 1 92.56 138 TYR A O 1
ATOM 1145 N N . HIS A 1 139 ? 2.895 22.656 6.957 1 94.81 139 HIS A N 1
ATOM 1146 C CA . HIS A 1 139 ? 2.305 22.453 8.273 1 94.81 139 HIS A CA 1
ATOM 1147 C C . HIS A 1 139 ? 3.383 22.328 9.352 1 94.81 139 HIS A C 1
ATOM 1149 O O . HIS A 1 139 ? 3.236 22.875 10.445 1 94.81 139 HIS A O 1
ATOM 1155 N N . HIS A 1 140 ? 4.402 21.672 9.07 1 91.69 140 HIS A N 1
ATOM 1156 C CA . HIS A 1 140 ? 5.492 21.5 10.016 1 91.69 140 HIS A CA 1
ATOM 1157 C C . HIS A 1 140 ? 6.305 22.781 10.172 1 91.69 140 HIS A C 1
ATOM 1159 O O . HIS A 1 140 ? 7.008 22.953 11.164 1 91.69 140 HIS A O 1
ATOM 1165 N N . LEU A 1 141 ? 6.242 23.625 9.227 1 92.44 141 LEU A N 1
ATOM 1166 C CA . LEU A 1 141 ? 6.891 24.938 9.297 1 92.44 141 LEU A CA 1
ATOM 1167 C C . LEU A 1 141 ? 6.02 25.938 10.047 1 92.44 141 LEU A C 1
ATOM 1169 O O . LEU A 1 141 ? 6.512 26.688 10.891 1 92.44 141 LEU A O 1
ATOM 1173 N N . LYS A 1 142 ? 4.723 25.906 9.633 1 95.06 142 LYS A N 1
ATOM 1174 C CA . LYS A 1 142 ? 3.723 26.766 10.258 1 95.06 142 LYS A CA 1
ATOM 1175 C C . LYS A 1 142 ? 2.646 25.938 10.953 1 95.06 142 LYS A C 1
ATOM 1177 O O . LYS A 1 142 ? 1.67 25.531 10.328 1 95.06 142 LYS A O 1
ATOM 1182 N N . PHE A 1 143 ? 2.627 25.875 12.203 1 94.44 143 PHE A N 1
ATOM 1183 C CA . PHE A 1 143 ? 1.926 24.891 13.016 1 94.44 143 PHE A CA 1
ATOM 1184 C C . PHE A 1 143 ? 0.427 25.172 13.031 1 94.44 143 PHE A C 1
ATOM 1186 O O . PHE A 1 143 ? -0.361 24.328 13.461 1 94.44 143 PHE A O 1
ATOM 1193 N N . ASN A 1 144 ? 0.049 26.344 12.531 1 96.44 144 ASN A N 1
ATOM 1194 C CA . ASN A 1 144 ? -1.374 26.672 12.555 1 96.44 144 ASN A CA 1
ATOM 1195 C C . ASN A 1 144 ? -1.965 26.672 11.141 1 96.44 144 ASN A C 1
ATOM 1197 O O . ASN A 1 144 ? -3.047 27.219 10.922 1 96.44 144 ASN A O 1
ATOM 1201 N N . GLN A 1 145 ? -1.206 26.172 10.234 1 97.56 145 GLN A N 1
ATOM 1202 C CA . GLN A 1 145 ? -1.627 26.047 8.844 1 97.56 145 GLN A CA 1
ATOM 1203 C C . GLN A 1 145 ? -1.653 24.594 8.398 1 97.56 145 GLN A C 1
ATOM 1205 O O . GLN A 1 145 ? -0.897 23.766 8.914 1 97.56 145 GLN A O 1
ATOM 1210 N N . CYS A 1 146 ? -2.586 24.25 7.441 1 96.75 146 CYS A N 1
ATOM 1211 C CA . CYS A 1 146 ? -2.545 23 6.688 1 96.75 146 CYS A CA 1
ATOM 1212 C C . CYS A 1 146 ? -2.674 21.797 7.617 1 96.75 146 CYS A C 1
ATOM 1214 O O . CYS A 1 146 ? -1.818 20.922 7.609 1 96.75 146 CYS A O 1
ATOM 1216 N N . TYR A 1 147 ? -3.814 21.641 8.297 1 97.5 147 TYR A N 1
ATOM 1217 C CA . TYR A 1 147 ? -4.047 20.578 9.266 1 97.5 147 TYR A CA 1
ATOM 1218 C C . TYR A 1 147 ? -4.504 19.297 8.57 1 97.5 147 TYR A C 1
ATOM 1220 O O . TYR A 1 147 ? -4.273 18.203 9.07 1 97.5 147 TYR A O 1
ATOM 1228 N N . GLY A 1 148 ? -5.152 19.469 7.469 1 96.31 148 GLY A N 1
ATOM 1229 C CA . GLY A 1 148 ? -5.895 18.375 6.879 1 96.31 148 GLY A CA 1
ATOM 1230 C C . GLY A 1 148 ? -5.047 17.5 5.977 1 96.31 148 GLY A C 1
ATOM 1231 O O . GLY A 1 148 ? -3.836 17.688 5.871 1 96.31 148 GLY A O 1
ATOM 1232 N N . VAL A 1 149 ? -5.773 16.516 5.355 1 93.38 149 VAL A N 1
ATOM 1233 C CA . VAL A 1 149 ? -5.145 15.586 4.422 1 93.38 149 VAL A CA 1
ATOM 1234 C C . VAL A 1 149 ? -5.352 16.062 2.99 1 93.38 149 VAL A C 1
ATOM 1236 O O . VAL A 1 149 ? -4.383 16.375 2.287 1 93.38 149 VAL A O 1
ATOM 1239 N N . LEU A 1 150 ? -6.594 16.297 2.67 1 92.5 150 LEU A N 1
ATOM 1240 C CA . LEU A 1 150 ? -6.957 16.75 1.333 1 92.5 150 LEU A CA 1
ATOM 1241 C C . LEU A 1 150 ? -6.883 18.281 1.237 1 92.5 150 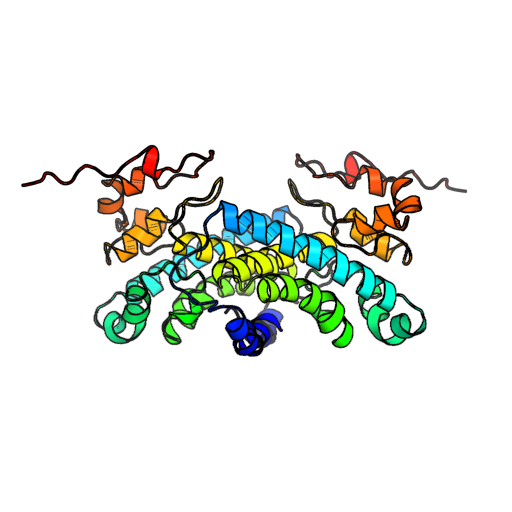LEU A C 1
ATOM 1243 O O . LEU A 1 150 ? -6.73 18.828 0.145 1 92.5 150 LEU A O 1
ATOM 1247 N N . GLY A 1 151 ? -7.086 18.938 2.303 1 95.38 151 GLY A N 1
ATOM 1248 C CA . GLY A 1 151 ? -7.066 20.391 2.324 1 95.38 151 GLY A CA 1
ATOM 1249 C C . GLY A 1 151 ? -8.445 21.016 2.188 1 95.38 151 GLY A C 1
ATOM 1250 O O . GLY A 1 151 ? -8.586 22.234 2.229 1 95.38 151 GLY A O 1
ATOM 1251 N N . VAL A 1 152 ? -9.477 20.203 2.117 1 95.88 152 VAL A N 1
ATOM 1252 C CA . VAL A 1 152 ? -10.836 20.703 1.942 1 95.88 152 VAL A CA 1
ATOM 1253 C C . VAL A 1 152 ? -11.258 21.5 3.178 1 95.88 152 VAL A C 1
ATOM 1255 O O . VAL A 1 152 ? -11.734 22.625 3.064 1 95.88 152 VAL A O 1
ATOM 1258 N N . LEU A 1 153 ? -11.062 20.906 4.328 1 98.06 153 LEU A N 1
ATOM 1259 C CA . LEU A 1 153 ? -11.461 21.594 5.551 1 98.06 153 LEU A CA 1
ATOM 1260 C C . LEU A 1 153 ? -10.539 22.781 5.836 1 98.06 153 LEU A C 1
ATOM 1262 O O . LEU A 1 153 ? -10.977 23.797 6.398 1 98.06 153 LEU A O 1
ATOM 1266 N N . ASP A 1 154 ? -9.312 22.641 5.406 1 98.25 154 ASP A N 1
ATOM 1267 C CA . ASP A 1 154 ? -8.422 23.797 5.531 1 98.25 154 ASP A CA 1
ATOM 1268 C C . ASP A 1 154 ? -8.953 24.984 4.738 1 98.25 154 ASP A C 1
ATOM 1270 O O . ASP A 1 154 ? -8.898 26.125 5.207 1 98.25 154 ASP A O 1
ATOM 1274 N N . HIS A 1 155 ? -9.406 24.719 3.619 1 97.12 155 HIS A N 1
ATOM 1275 C CA . HIS A 1 155 ? -10 25.766 2.799 1 97.12 155 HIS A CA 1
ATOM 1276 C C . HIS A 1 155 ? -11.25 26.359 3.465 1 97.12 155 HIS A C 1
ATOM 1278 O O . HIS A 1 155 ? -11.398 27.578 3.551 1 97.12 155 HIS A O 1
ATOM 1284 N N . LEU A 1 156 ? -12.086 25.531 3.963 1 97.75 156 LEU A N 1
ATOM 1285 C CA . LEU A 1 156 ? -13.352 25.953 4.559 1 97.75 156 LEU A CA 1
ATOM 1286 C C . LEU A 1 156 ? -13.109 26.766 5.824 1 97.75 156 LEU A C 1
ATOM 1288 O O . LEU A 1 156 ? -13.828 27.734 6.09 1 97.75 156 LEU A O 1
ATOM 1292 N N . HIS A 1 157 ? -12.078 26.406 6.57 1 98.25 157 HIS A N 1
ATOM 1293 C CA . HIS A 1 157 ? -11.82 27.062 7.848 1 98.25 157 HIS A CA 1
ATOM 1294 C C . HIS A 1 157 ? -10.789 28.172 7.699 1 98.25 157 HIS A C 1
ATOM 1296 O O . HIS A 1 157 ? -10.461 28.859 8.672 1 98.25 157 HIS A O 1
ATOM 1302 N N . GLY A 1 158 ? -10.172 28.266 6.512 1 97.75 158 GLY A N 1
ATOM 1303 C CA . GLY A 1 158 ? -9.195 29.312 6.266 1 97.75 158 GLY A CA 1
ATOM 1304 C C . GLY A 1 158 ? -7.836 29.016 6.879 1 97.75 158 GLY A C 1
ATOM 1305 O O . GLY A 1 158 ? -7.062 29.922 7.156 1 97.75 158 GLY A O 1
ATOM 1306 N N . THR A 1 159 ? -7.508 27.766 7.129 1 98.38 159 THR A N 1
ATOM 1307 C CA . THR A 1 159 ? -6.227 27.391 7.719 1 98.38 159 THR A CA 1
ATOM 1308 C C . THR A 1 159 ? -5.199 27.078 6.637 1 98.38 159 THR A C 1
ATOM 1310 O O . THR A 1 159 ? -4.223 26.375 6.883 1 98.38 159 THR A O 1
ATOM 1313 N N . ASP A 1 160 ? -5.516 27.531 5.453 1 97.56 160 ASP A N 1
ATOM 1314 C CA . ASP A 1 160 ? -4.527 27.422 4.387 1 97.56 160 ASP A CA 1
ATOM 1315 C C . ASP A 1 160 ? -4.312 28.766 3.699 1 97.56 160 ASP A C 1
ATOM 1317 O O . ASP A 1 160 ? -3.707 28.844 2.627 1 97.56 160 ASP A O 1
ATOM 1321 N N . THR A 1 161 ? -4.797 29.812 4.293 1 96.75 161 THR A N 1
ATOM 1322 C CA . THR A 1 161 ? -4.773 31.125 3.66 1 96.75 161 THR A CA 1
ATOM 1323 C C . THR A 1 161 ? -3.34 31.625 3.492 1 96.75 161 THR A C 1
ATOM 1325 O O . THR A 1 161 ? -2.988 32.188 2.449 1 96.75 161 THR A O 1
ATOM 1328 N N . ILE A 1 162 ? -2.494 31.516 4.512 1 97.38 162 ILE A N 1
ATOM 1329 C CA . ILE A 1 162 ? -1.107 31.969 4.434 1 97.38 162 ILE A CA 1
ATOM 1330 C C . ILE A 1 162 ? -0.326 31.062 3.484 1 97.38 162 ILE A C 1
ATOM 1332 O O . ILE A 1 162 ? 0.472 31.547 2.676 1 97.38 162 ILE A O 1
ATOM 1336 N N . PHE A 1 163 ? -0.572 29.766 3.586 1 96.38 163 PHE A N 1
ATOM 1337 C CA . PHE A 1 163 ? 0.044 28.781 2.699 1 96.38 163 PHE A CA 1
ATOM 1338 C C . PHE A 1 163 ? -0.181 29.156 1.238 1 96.38 163 PHE A C 1
ATOM 1340 O O . PHE A 1 163 ? 0.745 29.109 0.427 1 96.38 163 PHE A O 1
ATOM 1347 N N . LYS A 1 164 ? -1.352 29.641 0.921 1 95.81 164 LYS A N 1
ATOM 1348 C CA . LYS A 1 164 ? -1.752 29.922 -0.454 1 95.81 164 LYS A CA 1
ATOM 1349 C C . LYS A 1 164 ? -1.021 31.156 -0.996 1 95.81 164 LYS A C 1
ATOM 1351 O O . LYS A 1 164 ? -1.025 31.406 -2.203 1 95.81 164 LYS A O 1
ATOM 1356 N N . GLN A 1 165 ? -0.32 31.828 -0.136 1 94.81 165 GLN A N 1
ATOM 1357 C CA . GLN A 1 165 ? 0.42 33 -0.541 1 94.81 165 GLN A CA 1
ATOM 1358 C C . GLN A 1 165 ? 1.9 32.688 -0.74 1 94.81 165 GLN A C 1
ATOM 1360 O O . GLN A 1 165 ? 2.686 33.594 -1.085 1 94.81 165 GLN A O 1
ATOM 1365 N N . THR A 1 166 ? 2.271 31.516 -0.596 1 92.69 166 THR A N 1
ATOM 1366 C CA . THR A 1 166 ? 3.68 31.141 -0.624 1 92.69 166 THR A CA 1
ATOM 1367 C C . THR A 1 166 ? 4.023 30.438 -1.929 1 92.69 166 THR A C 1
ATOM 1369 O O . THR A 1 166 ? 3.131 30.031 -2.678 1 92.69 166 THR A O 1
ATOM 1372 N N . LYS A 1 167 ? 5.355 30.219 -2.145 1 90.38 167 LYS A N 1
ATOM 1373 C CA . LYS A 1 167 ? 5.859 29.438 -3.275 1 90.38 167 LYS A CA 1
ATOM 1374 C C . LYS A 1 167 ? 5.559 27.953 -3.102 1 90.38 167 LYS A C 1
ATOM 1376 O O . LYS A 1 167 ? 5.395 27.234 -4.086 1 90.38 167 LYS A O 1
ATOM 1381 N N . ALA A 1 168 ? 5.496 27.594 -1.879 1 89.75 168 ALA A N 1
ATOM 1382 C CA . ALA A 1 168 ? 5.152 26.203 -1.604 1 89.75 168 ALA A CA 1
ATOM 1383 C C . ALA A 1 168 ? 3.811 25.828 -2.229 1 89.75 168 ALA A C 1
ATOM 1385 O O . ALA A 1 168 ? 3.641 24.719 -2.738 1 89.75 168 ALA A O 1
ATOM 1386 N N . TYR A 1 169 ? 2.904 26.766 -2.152 1 91.5 169 TYR A N 1
ATOM 1387 C CA . TYR A 1 169 ? 1.596 26.516 -2.748 1 91.5 169 TYR A CA 1
ATOM 1388 C C . TYR A 1 169 ? 1.703 26.375 -4.262 1 91.5 169 TYR A C 1
ATOM 1390 O O . TYR A 1 169 ? 1.034 25.531 -4.863 1 91.5 169 TYR A O 1
ATOM 1398 N N . GLU A 1 170 ? 2.531 27.125 -4.855 1 88.12 170 GLU A N 1
ATOM 1399 C CA . GLU A 1 170 ? 2.744 27.047 -6.297 1 88.12 170 GLU A CA 1
ATOM 1400 C C . GLU A 1 170 ? 3.295 25.672 -6.691 1 88.12 170 GLU A C 1
ATOM 1402 O O . GLU A 1 170 ? 3.01 25.172 -7.781 1 88.12 170 GLU A O 1
ATOM 1407 N N . ARG A 1 171 ? 3.99 25.094 -5.75 1 86 171 ARG A N 1
ATOM 1408 C CA . ARG A 1 171 ? 4.598 23.797 -6 1 86 171 ARG A CA 1
ATOM 1409 C C . ARG A 1 171 ? 3.656 22.672 -5.602 1 86 171 ARG A C 1
ATOM 1411 O O . ARG A 1 171 ? 3.951 21.5 -5.836 1 86 171 ARG A O 1
ATOM 1418 N N . HIS A 1 172 ? 2.598 23.078 -4.922 1 86.44 172 HIS A N 1
ATOM 1419 C CA . HIS A 1 172 ? 1.654 22.078 -4.434 1 86.44 172 HIS A CA 1
ATOM 1420 C C . HIS A 1 172 ? 0.777 21.547 -5.562 1 86.44 172 HIS A C 1
ATOM 1422 O O . HIS A 1 172 ? -0.433 21.781 -5.578 1 86.44 172 HIS A O 1
ATOM 1428 N N . ILE A 1 173 ? 1.353 21.141 -6.566 1 77.44 173 ILE A N 1
ATOM 1429 C CA . ILE A 1 173 ? 0.724 20.547 -7.746 1 77.44 173 ILE A CA 1
ATOM 1430 C C . ILE A 1 173 ? 1.318 19.172 -8.016 1 77.44 173 ILE A C 1
ATOM 1432 O O . ILE A 1 173 ? 2.367 18.828 -7.469 1 77.44 173 ILE A O 1
ATOM 1436 N N . LEU A 1 174 ? 0.475 18.359 -8.781 1 73.38 174 LEU A N 1
ATOM 1437 C CA . LEU A 1 174 ? 0.994 17.062 -9.219 1 73.38 174 LEU A CA 1
ATOM 1438 C C . LEU A 1 174 ? 2.154 17.25 -10.188 1 73.38 174 LEU A C 1
ATOM 1440 O O . LEU A 1 174 ? 2.059 18.031 -11.141 1 73.38 174 LEU A O 1
ATOM 1444 N N . LEU A 1 175 ? 3.199 16.641 -9.836 1 67.06 175 LEU A N 1
ATOM 1445 C CA . LEU A 1 175 ? 4.344 16.672 -10.742 1 67.06 175 LEU A CA 1
ATOM 1446 C C . LEU A 1 175 ? 4.133 15.734 -11.922 1 67.06 175 LEU A C 1
ATOM 1448 O O . LEU A 1 175 ? 4.035 14.516 -11.734 1 67.06 175 LEU A O 1
ATOM 1452 N N . LEU A 1 176 ? 3.947 16.234 -13.055 1 65.25 176 LEU A N 1
ATOM 1453 C CA . LEU A 1 176 ? 3.658 15.406 -14.227 1 65.25 176 LEU A CA 1
ATOM 1454 C C . LEU A 1 176 ? 4.945 15.016 -14.938 1 65.25 176 LEU A C 1
ATOM 1456 O O . LEU A 1 176 ? 4.938 14.125 -15.797 1 65.25 176 LEU A O 1
ATOM 1460 N N . GLY A 1 177 ? 6.164 15.617 -14.578 1 58.56 177 GLY A N 1
ATOM 1461 C CA . GLY A 1 177 ? 7.445 15.336 -15.211 1 58.56 177 GLY A CA 1
ATOM 1462 C C . GLY A 1 177 ? 8.531 14.969 -14.219 1 58.56 177 GLY A C 1
ATOM 1463 O O . GLY A 1 177 ? 8.242 14.641 -13.062 1 58.56 177 GLY A O 1
ATOM 1464 N N . PHE A 1 178 ? 9.797 14.883 -14.742 1 66.19 178 PHE A N 1
ATOM 1465 C CA . PHE A 1 178 ? 10.93 14.422 -13.945 1 66.19 178 PHE A CA 1
ATOM 1466 C C . PHE A 1 178 ? 11.734 15.602 -13.414 1 66.19 178 PHE A C 1
ATOM 1468 O O . PHE A 1 178 ? 12.695 15.414 -12.664 1 66.19 178 PHE A O 1
ATOM 1475 N N . THR A 1 179 ? 11.266 16.75 -13.789 1 65.25 179 THR A N 1
ATOM 1476 C CA . THR A 1 179 ? 11.961 17.938 -13.266 1 65.25 179 THR A CA 1
ATOM 1477 C C . THR A 1 179 ? 11.422 18.297 -11.883 1 65.25 179 THR A C 1
ATOM 1479 O O . THR A 1 179 ? 10.219 18.531 -11.719 1 65.25 179 THR A O 1
ATOM 1482 N N . PRO A 1 180 ? 12.406 18.297 -10.984 1 69.62 180 PRO A N 1
ATOM 1483 C CA . PRO A 1 180 ? 11.945 18.656 -9.641 1 69.62 180 PRO A CA 1
ATOM 1484 C C . PRO A 1 180 ? 11.273 20.031 -9.602 1 69.62 180 PRO A C 1
ATOM 1486 O O . PRO A 1 180 ? 11.727 20.969 -10.273 1 69.62 180 PRO A O 1
ATOM 1489 N N . LEU A 1 181 ? 10.242 20.094 -8.969 1 71.75 181 LEU A N 1
ATOM 1490 C CA . LEU A 1 181 ? 9.477 21.344 -8.891 1 71.75 181 LEU A CA 1
ATOM 1491 C C . LEU A 1 181 ? 10.273 22.438 -8.188 1 71.75 181 LEU A C 1
ATOM 1493 O O . LEU A 1 181 ? 10.078 23.625 -8.445 1 71.75 181 LEU A O 1
ATOM 1497 N N . SER A 1 182 ? 11.148 21.984 -7.301 1 71 182 SER A N 1
ATOM 1498 C CA . SER A 1 182 ? 11.977 22.969 -6.613 1 71 182 SER A CA 1
ATOM 1499 C C . SER A 1 182 ? 12.906 23.688 -7.586 1 71 182 SER A C 1
ATOM 1501 O O . SER A 1 182 ? 13.344 24.812 -7.316 1 71 182 SER A O 1
ATOM 1503 N N . GLU A 1 183 ? 13.219 23.031 -8.586 1 69.81 183 GLU A N 1
ATOM 1504 C CA . GLU A 1 183 ? 14.031 23.656 -9.617 1 69.81 183 GLU A CA 1
ATOM 1505 C C . GLU A 1 183 ? 13.188 24.531 -10.539 1 69.81 183 GLU A C 1
ATOM 1507 O O . GLU A 1 183 ? 13.625 25.594 -10.961 1 69.81 183 GLU A O 1
ATOM 1512 N N . SER A 1 184 ? 11.961 24.094 -10.766 1 69.56 184 SER A N 1
ATOM 1513 C CA . SER A 1 184 ? 11.094 24.828 -11.68 1 69.56 184 SER A CA 1
ATOM 1514 C C . SER A 1 184 ? 10.438 26.016 -10.984 1 69.56 184 SER A C 1
ATOM 1516 O O . SER A 1 184 ? 10.117 27.016 -11.625 1 69.56 184 SER A O 1
ATOM 1518 N N . ILE A 1 185 ? 10.25 25.891 -9.688 1 75.56 185 ILE A N 1
ATOM 1519 C CA . ILE A 1 185 ? 9.672 26.953 -8.875 1 75.56 185 ILE A CA 1
ATOM 1520 C C . ILE A 1 185 ? 10.508 27.141 -7.609 1 75.56 185 ILE A C 1
ATOM 1522 O O . ILE A 1 185 ? 10.125 26.703 -6.527 1 75.56 185 ILE A O 1
ATOM 1526 N N . PRO A 1 186 ? 11.617 27.812 -7.766 1 73.44 186 PRO A N 1
ATOM 1527 C CA . PRO A 1 186 ? 12.531 27.953 -6.625 1 73.44 186 PRO A CA 1
ATOM 1528 C C . PRO A 1 186 ? 12 28.938 -5.578 1 73.44 186 PRO A C 1
ATOM 1530 O O . PRO A 1 186 ? 11.086 29.719 -5.859 1 73.44 186 PRO A O 1
ATOM 1533 N N . ASP A 1 187 ? 12.562 28.734 -4.406 1 77.06 187 ASP A N 1
ATOM 1534 C CA . ASP A 1 187 ? 12.227 29.672 -3.334 1 77.06 187 ASP A CA 1
ATOM 1535 C C . ASP A 1 187 ? 12.688 31.094 -3.674 1 77.06 187 ASP A C 1
ATOM 1537 O O . ASP A 1 187 ? 13.633 31.266 -4.441 1 77.06 187 ASP A O 1
ATOM 1541 N N . THR A 1 188 ? 11.859 32.094 -3.234 1 71.12 188 THR A N 1
ATOM 1542 C CA . THR A 1 188 ? 12.297 33.469 -3.387 1 71.12 188 THR A CA 1
ATOM 1543 C C . THR A 1 188 ? 13.578 33.719 -2.596 1 71.12 188 THR A C 1
ATOM 1545 O O . THR A 1 188 ? 13.68 33.344 -1.429 1 71.12 188 THR A O 1
ATOM 1548 N N . PRO A 1 189 ? 14.703 34.156 -3.338 1 69.88 189 PRO A N 1
ATOM 1549 C CA . PRO A 1 189 ? 15.953 34.469 -2.629 1 69.88 189 PRO A CA 1
ATOM 1550 C C . PRO A 1 189 ? 15.734 35.375 -1.421 1 69.88 189 PRO A C 1
ATOM 1552 O O . PRO A 1 189 ? 14.891 36.281 -1.465 1 69.88 189 PRO A O 1
ATOM 1555 N N . LYS A 1 190 ? 16.062 34.812 -0.265 1 57.78 190 LYS A N 1
ATOM 1556 C CA . LYS A 1 190 ? 16.062 35.688 0.912 1 57.78 190 LYS A CA 1
ATOM 1557 C C . LYS A 1 190 ? 16.812 36.969 0.643 1 57.78 190 LYS A C 1
ATOM 1559 O O . LYS A 1 190 ? 17.875 36.969 0.009 1 57.78 190 LYS A O 1
ATOM 1564 N N . LYS A 1 191 ? 16.109 38.125 0.669 1 48.72 191 LYS A N 1
ATOM 1565 C CA . LYS A 1 191 ? 16.812 39.375 0.591 1 48.72 191 LYS A CA 1
ATOM 1566 C C . LYS A 1 191 ? 17.875 39.5 1.683 1 48.72 191 LYS A C 1
ATOM 1568 O O . LYS A 1 191 ? 17.594 39.25 2.857 1 48.72 191 LYS A O 1
ATOM 1573 N N . MET A 1 192 ? 19.031 39.062 1.337 1 45.94 192 MET A N 1
ATOM 1574 C CA . MET A 1 192 ? 20.109 39.469 2.244 1 45.94 192 MET A CA 1
ATOM 1575 C C . MET A 1 192 ? 19.875 40.875 2.764 1 45.94 192 MET A C 1
ATOM 1577 O O . MET A 1 192 ? 19.75 41.812 1.979 1 45.94 192 MET A O 1
ATOM 1581 N N . GLN A 1 193 ? 19.047 41 3.711 1 34.88 193 GLN A N 1
ATOM 1582 C CA . GLN A 1 193 ? 19.344 42.219 4.426 1 34.88 193 GLN A CA 1
ATOM 1583 C C . GLN A 1 193 ? 20.656 42.125 5.199 1 34.88 193 GLN A C 1
ATOM 1585 O O . GLN A 1 193 ? 20.969 41.031 5.73 1 34.88 193 GLN A O 1
ATOM 1590 N N . MET B 1 1 ? -0.726 -10.391 5.598 1 27 1 MET B N 1
ATOM 1591 C CA . MET B 1 1 ? -0.534 -9.938 6.973 1 27 1 MET B CA 1
ATOM 1592 C C . MET B 1 1 ? 0.924 -9.57 7.227 1 27 1 MET B C 1
ATOM 1594 O O . MET B 1 1 ? 1.714 -10.406 7.66 1 27 1 MET B O 1
ATOM 1598 N N . ILE B 1 2 ? 1.499 -9.062 6.391 1 38.03 2 ILE B N 1
ATOM 1599 C CA . ILE B 1 2 ? 2.898 -8.719 6.621 1 38.03 2 ILE B CA 1
ATOM 1600 C C . ILE B 1 2 ? 3.02 -7.867 7.879 1 38.03 2 ILE B C 1
ATOM 1602 O O . ILE B 1 2 ? 2.523 -6.738 7.918 1 38.03 2 ILE B O 1
ATOM 1606 N N . SER B 1 3 ? 2.906 -8.531 9.062 1 40.12 3 SER B N 1
ATOM 1607 C CA . SER B 1 3 ? 2.654 -8.086 10.43 1 40.12 3 SER B CA 1
ATOM 1608 C C . SER B 1 3 ? 3.754 -7.152 10.922 1 40.12 3 SER B C 1
ATOM 1610 O O . SER B 1 3 ? 4.887 -7.207 10.438 1 40.12 3 SER B O 1
ATOM 1612 N N . LEU B 1 4 ? 3.375 -5.957 11.406 1 46.31 4 LEU B N 1
ATOM 1613 C CA . LEU B 1 4 ? 4.164 -5.133 12.312 1 46.31 4 LEU B CA 1
ATOM 1614 C C . LEU B 1 4 ? 5.098 -5.996 13.156 1 46.31 4 LEU B C 1
ATOM 1616 O O . LEU B 1 4 ? 6.273 -5.668 13.32 1 46.31 4 LEU B O 1
ATOM 1620 N N . PRO B 1 5 ? 4.551 -7.133 13.438 1 45.12 5 PRO B N 1
ATOM 1621 C CA . PRO B 1 5 ? 5.477 -7.992 14.172 1 45.12 5 PRO B CA 1
ATOM 1622 C C . PRO B 1 5 ? 6.684 -8.414 13.336 1 45.12 5 PRO B C 1
ATOM 1624 O O . PRO B 1 5 ? 7.801 -8.508 13.859 1 45.12 5 PRO B O 1
ATOM 1627 N N . MET B 1 6 ? 6.348 -8.508 12.156 1 51.94 6 MET B N 1
ATOM 1628 C CA . MET B 1 6 ? 7.488 -8.977 11.375 1 51.94 6 MET B CA 1
ATOM 1629 C C . MET B 1 6 ? 8.531 -7.871 11.219 1 51.94 6 MET B C 1
ATOM 1631 O O . MET B 1 6 ? 9.727 -8.133 11.258 1 51.94 6 MET B O 1
ATOM 1635 N N . MET B 1 7 ? 8 -6.68 11.156 1 54.97 7 MET B N 1
ATOM 1636 C CA . MET B 1 7 ? 8.969 -5.59 11.062 1 54.97 7 MET B CA 1
ATOM 1637 C C . MET B 1 7 ? 9.766 -5.449 12.352 1 54.97 7 MET B C 1
ATOM 1639 O O . MET B 1 7 ? 10.969 -5.184 12.312 1 54.97 7 MET B O 1
ATOM 1643 N N . LEU B 1 8 ? 9.047 -5.719 13.383 1 56.09 8 LEU B N 1
ATOM 1644 C CA . LEU B 1 8 ? 9.734 -5.637 14.664 1 56.09 8 LEU B CA 1
ATOM 1645 C C . LEU B 1 8 ? 10.734 -6.777 14.82 1 56.09 8 LEU B C 1
ATOM 1647 O O . LEU B 1 8 ? 11.828 -6.582 15.352 1 56.09 8 LEU B O 1
ATOM 1651 N N . VAL B 1 9 ? 10.297 -7.867 14.289 1 60.09 9 VAL B N 1
ATOM 1652 C CA . VAL B 1 9 ? 11.172 -9.031 14.406 1 60.09 9 VAL B CA 1
ATOM 1653 C C . VAL B 1 9 ? 12.367 -8.875 13.469 1 60.09 9 VAL B C 1
ATOM 1655 O O . VAL B 1 9 ? 13.492 -9.234 13.82 1 60.09 9 VAL B O 1
ATOM 1658 N N . LEU B 1 10 ? 12.102 -8.219 12.422 1 66.88 10 LEU B N 1
ATOM 1659 C CA . LEU B 1 10 ? 13.156 -8.164 11.422 1 66.88 10 LEU B CA 1
ATOM 1660 C C . LEU B 1 10 ? 14.039 -6.938 11.625 1 66.88 10 LEU B C 1
ATOM 1662 O O . LEU B 1 10 ? 15.117 -6.84 11.031 1 66.88 10 LEU B O 1
ATOM 1666 N N . TYR B 1 11 ? 13.602 -6.18 12.609 1 68.5 11 TYR B N 1
ATOM 1667 C CA . TYR B 1 11 ? 14.328 -4.938 12.844 1 68.5 11 TYR B CA 1
ATOM 1668 C C . TYR B 1 11 ? 15.766 -5.219 13.266 1 68.5 11 TYR B C 1
ATOM 1670 O O . TYR B 1 11 ? 16.703 -4.641 12.711 1 68.5 11 TYR B O 1
ATOM 1678 N N . PRO B 1 12 ? 15.906 -6.121 14.203 1 68.94 12 PRO B N 1
ATOM 1679 C CA . PRO B 1 12 ? 17.297 -6.379 14.586 1 68.94 12 PRO B CA 1
ATOM 1680 C C . PRO B 1 12 ? 18.141 -6.934 13.43 1 68.94 12 PRO B C 1
ATOM 1682 O O . PRO B 1 12 ? 19.328 -6.625 13.32 1 68.94 12 PRO B O 1
ATOM 1685 N N . ILE B 1 13 ? 17.516 -7.734 12.633 1 71.31 13 ILE B N 1
ATOM 1686 C CA . ILE B 1 13 ? 18.219 -8.305 11.492 1 71.31 13 ILE B CA 1
ATOM 1687 C C . ILE B 1 13 ? 18.531 -7.211 10.469 1 71.31 13 ILE B C 1
ATOM 1689 O O . ILE B 1 13 ? 19.625 -7.172 9.898 1 71.31 13 ILE B O 1
ATOM 1693 N N . HIS B 1 14 ? 17.609 -6.371 10.328 1 74.06 14 HIS B N 1
ATOM 1694 C 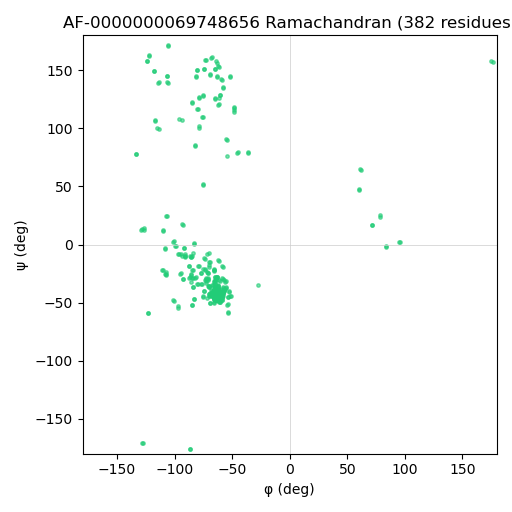CA . HIS B 1 14 ? 17.766 -5.285 9.367 1 74.06 14 HIS B CA 1
ATOM 1695 C C . HIS B 1 14 ? 18.891 -4.34 9.789 1 74.06 14 HIS B C 1
ATOM 1697 O O . HIS B 1 14 ? 19.625 -3.83 8.945 1 74.06 14 HIS B O 1
ATOM 1703 N N . LYS B 1 15 ? 19.031 -4.242 11.086 1 72.25 15 LYS B N 1
ATOM 1704 C CA . LYS B 1 15 ? 20.031 -3.32 11.625 1 72.25 15 LYS B CA 1
ATOM 1705 C C . LYS B 1 15 ? 21.438 -3.822 11.344 1 72.25 15 LYS B C 1
ATOM 1707 O O . LYS B 1 15 ? 22.391 -3.047 11.375 1 72.25 15 LYS B O 1
ATOM 1712 N N . LEU B 1 16 ? 21.438 -5.07 10.992 1 69.94 16 LEU B N 1
ATOM 1713 C CA . LEU B 1 16 ? 22.75 -5.633 10.672 1 69.94 16 LEU B CA 1
ATOM 1714 C C . LEU B 1 16 ? 23.266 -5.07 9.352 1 69.94 16 LEU B C 1
ATOM 1716 O O . LEU B 1 16 ? 24.484 -5.008 9.141 1 69.94 16 LEU B O 1
ATOM 1720 N N . TRP B 1 17 ? 22.422 -4.621 8.477 1 70.19 17 TRP B N 1
ATOM 1721 C CA . TRP B 1 17 ? 22.844 -4.172 7.152 1 70.19 17 TRP B CA 1
ATOM 1722 C C . TRP B 1 17 ? 22.766 -2.652 7.043 1 70.19 17 TRP B C 1
ATOM 1724 O O . TRP B 1 17 ? 23.406 -2.055 6.172 1 70.19 17 TRP B O 1
ATOM 1734 N N . GLY B 1 18 ? 21.938 -2.107 7.867 1 68.62 18 GLY B N 1
ATOM 1735 C CA . GLY B 1 18 ? 21.75 -0.664 7.867 1 68.62 18 GLY B CA 1
ATOM 1736 C C . GLY B 1 18 ? 20.656 -0.202 8.797 1 68.62 18 GLY B C 1
ATOM 1737 O O . GLY B 1 18 ? 19.844 -1.011 9.258 1 68.62 18 GLY B O 1
ATOM 1738 N N . ASP B 1 19 ? 20.812 0.958 9.102 1 76.94 19 ASP B N 1
ATOM 1739 C CA . ASP B 1 19 ? 19.781 1.545 9.945 1 76.94 19 ASP B CA 1
ATOM 1740 C C . ASP B 1 19 ? 18.547 1.926 9.125 1 76.94 19 ASP B C 1
ATOM 1742 O O . ASP B 1 19 ? 18.578 2.902 8.367 1 76.94 19 ASP B O 1
ATOM 1746 N N . PRO B 1 20 ? 17.562 1.086 9.195 1 78.44 20 PRO B N 1
ATOM 1747 C CA . PRO B 1 20 ? 16.375 1.404 8.414 1 78.44 20 PRO B CA 1
ATOM 1748 C C . PRO B 1 20 ? 15.727 2.723 8.828 1 78.44 20 PRO B C 1
ATOM 1750 O O . PRO B 1 20 ? 14.891 3.264 8.102 1 78.44 20 PRO B O 1
ATOM 1753 N N . CYS B 1 21 ? 16.141 3.203 9.953 1 74.31 21 CYS B N 1
ATOM 1754 C CA . CYS B 1 21 ? 15.547 4.43 10.469 1 74.31 21 CYS B CA 1
ATOM 1755 C C . CYS B 1 21 ? 16.5 5.602 10.336 1 74.31 21 CYS B C 1
ATOM 1757 O O . CYS B 1 21 ? 16.438 6.555 11.117 1 74.31 21 CYS B O 1
ATOM 1759 N N . ARG B 1 22 ? 17.391 5.406 9.367 1 78.06 22 ARG B N 1
ATOM 1760 C CA . ARG B 1 22 ? 18.312 6.52 9.148 1 78.06 22 ARG B CA 1
ATOM 1761 C C . ARG B 1 22 ? 17.562 7.766 8.688 1 78.06 22 ARG B C 1
ATOM 1763 O O . ARG B 1 22 ? 16.484 7.664 8.086 1 78.06 22 ARG B O 1
ATOM 1770 N N . ARG B 1 23 ? 18.172 8.898 8.922 1 73.69 23 ARG B N 1
ATOM 1771 C CA . ARG B 1 23 ? 17.531 10.188 8.703 1 73.69 23 ARG B CA 1
ATOM 1772 C C . ARG B 1 23 ? 17.484 10.531 7.215 1 73.69 23 ARG B C 1
ATOM 1774 O O . ARG B 1 23 ? 16.516 11.125 6.738 1 73.69 23 ARG B O 1
ATOM 1781 N N . GLU B 1 24 ? 18.531 10.086 6.543 1 77.88 24 GLU B N 1
ATOM 1782 C CA . GLU B 1 24 ? 18.594 10.43 5.125 1 77.88 24 GLU B CA 1
ATOM 1783 C C . GLU B 1 24 ? 17.688 9.531 4.297 1 77.88 24 GLU B C 1
ATOM 1785 O O . GLU B 1 24 ? 17.828 8.305 4.332 1 77.88 24 GLU B O 1
ATOM 1790 N N . LEU B 1 25 ? 16.859 10.117 3.539 1 82.19 25 LEU B N 1
ATOM 1791 C CA . LEU B 1 25 ? 15.938 9.391 2.676 1 82.19 25 LEU B CA 1
ATOM 1792 C C . LEU B 1 25 ? 16.625 8.938 1.394 1 82.19 25 LEU B C 1
ATOM 1794 O O . LEU B 1 25 ? 17.547 9.609 0.916 1 82.19 25 LEU B O 1
ATOM 1798 N N . PRO B 1 26 ? 16.109 7.84 0.917 1 85.81 26 PRO B N 1
ATOM 1799 C CA . PRO B 1 26 ? 16.641 7.441 -0.385 1 85.81 26 PRO B CA 1
ATOM 1800 C C . PRO B 1 26 ? 16.219 8.375 -1.513 1 85.81 26 PRO B C 1
ATOM 1802 O O . PRO B 1 26 ? 15.125 8.953 -1.459 1 85.81 26 PRO B O 1
ATOM 1805 N N . THR B 1 27 ? 17.078 8.555 -2.475 1 83.81 27 THR B N 1
ATOM 1806 C CA . THR B 1 27 ? 16.703 9.289 -3.678 1 83.81 27 THR B CA 1
ATOM 1807 C C . THR B 1 27 ? 15.68 8.5 -4.492 1 83.81 27 THR B C 1
ATOM 1809 O O . THR B 1 27 ? 15.531 7.289 -4.301 1 83.81 27 THR B O 1
ATOM 1812 N N . PHE B 1 28 ? 15.039 9.219 -5.309 1 84.75 28 PHE B N 1
ATOM 1813 C CA . PHE B 1 28 ? 14.047 8.578 -6.16 1 84.75 28 PHE B CA 1
ATOM 1814 C C . PHE B 1 28 ? 14.68 7.496 -7.023 1 84.75 28 PHE B C 1
ATOM 1816 O O . PHE B 1 28 ? 14.141 6.395 -7.148 1 84.75 28 PHE B O 1
ATOM 1823 N N . HIS B 1 29 ? 15.836 7.859 -7.605 1 88.25 29 HIS B N 1
ATOM 1824 C CA . HIS B 1 29 ? 16.516 6.914 -8.477 1 88.25 29 HIS B CA 1
ATOM 1825 C C . HIS B 1 29 ? 16.969 5.676 -7.707 1 88.25 29 HIS B C 1
ATOM 1827 O O . HIS B 1 29 ? 16.891 4.555 -8.219 1 88.25 29 HIS B O 1
ATOM 1833 N N . TRP B 1 30 ? 17.422 5.91 -6.496 1 91.81 30 TRP B N 1
ATOM 1834 C CA . TRP B 1 30 ? 17.828 4.777 -5.672 1 91.81 30 TRP B CA 1
ATOM 1835 C C . TRP B 1 30 ? 16.641 3.895 -5.328 1 91.81 30 TRP B C 1
ATOM 1837 O O . TRP B 1 30 ? 16.734 2.666 -5.375 1 91.81 30 TRP B O 1
ATOM 1847 N N . PHE B 1 31 ? 15.578 4.512 -5.082 1 92.44 31 PHE B N 1
ATOM 1848 C CA . PHE B 1 31 ? 14.367 3.764 -4.781 1 92.44 31 PHE B CA 1
ATOM 1849 C C . PHE B 1 31 ? 13.938 2.922 -5.98 1 92.44 31 PHE B C 1
ATOM 1851 O O . PHE B 1 31 ? 13.539 1.767 -5.82 1 92.44 31 PHE B O 1
ATOM 1858 N N . LEU B 1 32 ? 14.039 3.463 -7.133 1 92.94 32 LEU B N 1
ATOM 1859 C CA . LEU B 1 32 ? 13.688 2.715 -8.336 1 92.94 32 LEU B CA 1
ATOM 1860 C C . LEU B 1 32 ? 14.594 1.502 -8.508 1 92.94 32 LEU B C 1
ATOM 1862 O O . LEU B 1 32 ? 14.133 0.425 -8.891 1 92.94 32 LEU B O 1
ATOM 1866 N N . LEU B 1 33 ? 15.844 1.697 -8.234 1 96.31 33 LEU B N 1
ATOM 1867 C CA . LEU B 1 33 ? 16.781 0.578 -8.281 1 96.31 33 LEU B CA 1
ATOM 1868 C C . LEU B 1 33 ? 16.406 -0.485 -7.254 1 96.31 33 LEU B C 1
ATOM 1870 O O . LEU B 1 33 ? 16.406 -1.679 -7.562 1 96.31 33 LEU B O 1
ATOM 1874 N N . GLU B 1 34 ? 16.078 -0.024 -6.047 1 96.69 34 GLU B N 1
ATOM 1875 C CA . GLU B 1 34 ? 15.641 -0.953 -5.008 1 96.69 34 GLU B CA 1
ATOM 1876 C C . GLU B 1 34 ? 14.414 -1.74 -5.449 1 96.69 34 GLU B C 1
ATOM 1878 O O . GLU B 1 34 ? 14.359 -2.961 -5.289 1 96.69 34 GLU B O 1
ATOM 1883 N N . LEU B 1 35 ? 13.516 -1.026 -6.016 1 96.81 35 LEU B N 1
ATOM 1884 C CA . LEU B 1 35 ? 12.289 -1.685 -6.465 1 96.81 35 LEU B CA 1
ATOM 1885 C C . LEU B 1 35 ? 12.602 -2.775 -7.484 1 96.81 35 LEU B C 1
ATOM 1887 O O . LEU B 1 35 ? 12.008 -3.855 -7.441 1 96.81 35 LEU B O 1
ATOM 1891 N N . ALA B 1 36 ? 13.469 -2.5 -8.391 1 96.94 36 ALA B N 1
ATOM 1892 C CA . ALA B 1 36 ? 13.867 -3.49 -9.391 1 96.94 36 ALA B CA 1
ATOM 1893 C C . ALA B 1 36 ? 14.484 -4.719 -8.727 1 96.94 36 ALA B C 1
ATOM 1895 O O . ALA B 1 36 ? 14.125 -5.855 -9.055 1 96.94 36 ALA B O 1
ATOM 1896 N N . ILE B 1 37 ? 15.305 -4.496 -7.801 1 97.88 37 ILE B N 1
ATOM 1897 C CA . ILE B 1 37 ? 15.992 -5.586 -7.121 1 97.88 37 ILE B CA 1
ATOM 1898 C C . ILE B 1 37 ? 15 -6.371 -6.266 1 97.88 37 ILE B C 1
ATOM 1900 O O . ILE B 1 37 ? 15.008 -7.605 -6.27 1 97.88 37 ILE B O 1
ATOM 1904 N N . PHE B 1 38 ? 14.102 -5.641 -5.504 1 98.19 38 PHE B N 1
ATOM 1905 C CA . PHE B 1 38 ? 13.055 -6.289 -4.723 1 98.19 38 PHE B CA 1
ATOM 1906 C C . PHE B 1 38 ? 12.227 -7.227 -5.594 1 98.19 38 PHE B C 1
ATOM 1908 O O . PHE B 1 38 ? 12 -8.383 -5.227 1 98.19 38 PHE B O 1
ATOM 1915 N N . THR B 1 39 ? 11.883 -6.73 -6.742 1 97.81 39 THR B N 1
ATOM 1916 C CA . THR B 1 39 ? 10.992 -7.457 -7.645 1 97.81 39 THR B CA 1
ATOM 1917 C C . THR B 1 39 ? 11.68 -8.703 -8.188 1 97.81 39 THR B C 1
ATOM 1919 O O . THR B 1 39 ? 11.078 -9.781 -8.25 1 97.81 39 THR B O 1
ATOM 1922 N N . LEU B 1 40 ? 12.938 -8.555 -8.555 1 97.81 40 LEU B N 1
ATOM 1923 C CA . LEU B 1 40 ? 13.68 -9.688 -9.102 1 97.81 40 LEU B CA 1
ATOM 1924 C C . LEU B 1 40 ? 13.875 -10.766 -8.039 1 97.81 40 LEU B C 1
ATOM 1926 O O . LEU B 1 40 ? 13.688 -11.953 -8.312 1 97.81 40 LEU B O 1
ATOM 1930 N N . ILE B 1 41 ? 14.188 -10.367 -6.863 1 98.12 41 ILE B N 1
ATOM 1931 C CA . ILE B 1 41 ? 14.375 -11.32 -5.77 1 98.12 41 ILE B CA 1
ATOM 1932 C C . ILE B 1 41 ? 13.047 -12.008 -5.457 1 98.12 41 ILE B C 1
ATOM 1934 O O . ILE B 1 41 ? 13.008 -13.234 -5.285 1 98.12 41 ILE B O 1
ATOM 1938 N N . GLU B 1 42 ? 12.031 -11.227 -5.371 1 98.06 42 GLU B N 1
ATOM 1939 C CA . GLU B 1 42 ? 10.711 -11.805 -5.133 1 98.06 42 GLU B CA 1
ATOM 1940 C C . GLU B 1 42 ? 10.344 -12.805 -6.227 1 98.06 42 GLU B C 1
ATOM 1942 O O . GLU B 1 42 ? 9.844 -13.891 -5.934 1 98.06 42 GLU B O 1
ATOM 1947 N N . GLU B 1 43 ? 10.633 -12.477 -7.473 1 97.88 43 GLU B N 1
ATOM 1948 C CA . GLU B 1 43 ? 10.336 -13.367 -8.594 1 97.88 43 GLU B CA 1
ATOM 1949 C C . GLU B 1 43 ? 11.047 -14.703 -8.445 1 97.88 43 GLU B C 1
ATOM 1951 O O . GLU B 1 43 ? 10.43 -15.766 -8.57 1 97.88 43 GLU B O 1
ATOM 1956 N N . VAL B 1 44 ? 12.266 -14.68 -8.117 1 98.56 44 VAL B N 1
ATOM 1957 C CA . VAL B 1 44 ? 13.07 -15.891 -8.023 1 98.56 44 VAL B CA 1
ATOM 1958 C C . VAL B 1 44 ? 12.609 -16.719 -6.828 1 98.56 44 VAL B C 1
ATOM 1960 O O . VAL B 1 44 ? 12.305 -17.906 -6.973 1 98.56 44 VAL B O 1
ATOM 1963 N N . MET B 1 45 ? 12.5 -16.109 -5.711 1 98.5 45 MET B N 1
ATOM 1964 C CA . MET B 1 45 ? 12.18 -16.844 -4.488 1 98.5 45 MET B CA 1
ATOM 1965 C C . MET B 1 45 ? 10.734 -17.344 -4.516 1 98.5 45 MET B C 1
ATOM 1967 O O . MET B 1 45 ? 10.461 -18.469 -4.109 1 98.5 45 MET B O 1
ATOM 1971 N N . PHE B 1 46 ? 9.852 -16.516 -4.949 1 98.06 46 PHE B N 1
ATOM 1972 C CA . PHE B 1 46 ? 8.453 -16.922 -5.004 1 98.06 46 PHE B CA 1
ATOM 1973 C C . PHE B 1 46 ? 8.266 -18.062 -6.004 1 98.06 46 PHE B C 1
ATOM 1975 O O . PHE B 1 46 ? 7.613 -19.062 -5.695 1 98.06 46 PHE B O 1
ATOM 1982 N N . TYR B 1 47 ? 8.828 -17.938 -7.219 1 98.25 47 TYR B N 1
ATOM 1983 C CA . TYR B 1 47 ? 8.656 -18.953 -8.25 1 98.25 47 TYR B CA 1
ATOM 1984 C C . TYR B 1 47 ? 9.062 -20.328 -7.727 1 98.25 47 TYR B C 1
ATOM 1986 O O . TYR B 1 47 ? 8.273 -21.281 -7.793 1 98.25 47 TYR B O 1
ATOM 1994 N N . TYR B 1 48 ? 10.195 -20.469 -7.176 1 98.56 48 TYR B N 1
ATOM 1995 C CA . TYR B 1 48 ? 10.719 -21.781 -6.805 1 98.56 48 TYR B CA 1
ATOM 1996 C C . TYR B 1 48 ? 10.016 -22.312 -5.566 1 98.56 48 TYR B C 1
ATOM 1998 O O . TYR B 1 48 ? 9.711 -23.5 -5.488 1 98.56 48 TYR B O 1
ATOM 2006 N N . SER B 1 49 ? 9.734 -21.469 -4.594 1 98.06 49 SER B N 1
ATOM 2007 C CA . SER B 1 49 ? 9.016 -21.953 -3.42 1 98.06 49 SER B CA 1
ATOM 2008 C C . SER B 1 49 ? 7.59 -22.359 -3.773 1 98.06 49 SER B C 1
ATOM 2010 O O . SER B 1 49 ? 7.113 -23.406 -3.322 1 98.06 49 SER B O 1
ATOM 2012 N N . HIS B 1 50 ? 6.957 -21.547 -4.562 1 97.44 50 HIS B N 1
ATOM 2013 C CA . HIS B 1 50 ? 5.594 -21.844 -4.992 1 97.44 50 HIS B CA 1
ATOM 2014 C C . HIS B 1 50 ? 5.531 -23.141 -5.797 1 97.44 50 HIS B C 1
ATOM 2016 O O . HIS B 1 50 ? 4.676 -23.984 -5.547 1 97.44 50 HIS B O 1
ATOM 2022 N N . ARG B 1 51 ? 6.441 -23.25 -6.734 1 98 51 ARG B N 1
ATOM 2023 C CA . ARG B 1 51 ? 6.523 -24.484 -7.512 1 98 51 ARG B CA 1
ATOM 2024 C C . ARG B 1 51 ? 6.758 -25.688 -6.609 1 98 51 ARG B C 1
ATOM 2026 O O . ARG B 1 51 ? 6.152 -26.734 -6.801 1 98 51 ARG B O 1
ATOM 2033 N N . LEU B 1 52 ? 7.613 -25.547 -5.621 1 97.94 52 LEU B N 1
ATOM 2034 C CA . LEU B 1 52 ? 7.859 -26.625 -4.656 1 97.94 52 LEU B CA 1
ATOM 2035 C C . LEU B 1 52 ? 6.582 -26.969 -3.904 1 97.94 52 LEU B C 1
ATOM 2037 O O . LEU B 1 52 ? 6.297 -28.156 -3.678 1 97.94 52 LEU B O 1
ATOM 2041 N N . LEU B 1 53 ? 5.758 -26.016 -3.547 1 97.25 53 LEU B N 1
ATOM 2042 C CA . LEU B 1 53 ? 4.527 -26.234 -2.791 1 97.25 53 LEU B CA 1
ATOM 2043 C C . LEU B 1 53 ? 3.484 -26.938 -3.645 1 97.25 53 LEU B C 1
ATOM 2045 O O . LEU B 1 53 ? 2.508 -27.484 -3.117 1 97.25 53 LEU B O 1
ATOM 2049 N N . HIS B 1 54 ? 3.684 -26.906 -4.922 1 97.56 54 HIS B N 1
ATOM 2050 C CA . HIS B 1 54 ? 2.775 -27.625 -5.812 1 97.56 54 HIS B CA 1
ATOM 2051 C C . HIS B 1 54 ? 3.207 -29.078 -5.984 1 97.56 54 HIS B C 1
ATOM 2053 O O . HIS B 1 54 ? 2.486 -29.875 -6.59 1 97.56 54 HIS B O 1
ATOM 2059 N N . HIS B 1 55 ? 4.418 -29.438 -5.488 1 96.94 55 HIS B N 1
ATOM 2060 C CA . HIS B 1 55 ? 4.773 -30.844 -5.441 1 96.94 55 HIS B CA 1
ATOM 2061 C C . HIS B 1 55 ? 3.781 -31.641 -4.59 1 96.94 55 HIS B C 1
ATOM 2063 O O . HIS B 1 55 ? 3.354 -31.172 -3.533 1 96.94 55 HIS B O 1
ATOM 2069 N N . PRO B 1 56 ? 3.496 -32.812 -5.023 1 95.75 56 PRO B N 1
ATOM 2070 C CA . PRO B 1 56 ? 2.467 -33.594 -4.34 1 95.75 56 PRO B CA 1
ATOM 2071 C C . PRO B 1 56 ? 2.754 -33.781 -2.852 1 95.75 56 PRO B C 1
ATOM 2073 O O . PRO B 1 56 ? 1.826 -33.812 -2.039 1 95.75 56 PRO B O 1
ATOM 2076 N N . THR B 1 57 ? 3.969 -33.844 -2.514 1 96.38 57 THR B N 1
ATOM 2077 C CA . THR B 1 57 ? 4.375 -34.031 -1.124 1 96.38 57 THR B CA 1
ATOM 2078 C C . THR B 1 57 ? 3.904 -32.844 -0.267 1 96.38 57 THR B C 1
ATOM 2080 O O . THR B 1 57 ? 3.518 -33.031 0.889 1 96.38 57 THR B O 1
ATOM 2083 N N . PHE B 1 58 ? 3.877 -31.656 -0.73 1 96.94 58 PHE B N 1
ATOM 2084 C CA . PHE B 1 58 ? 3.582 -30.453 0.049 1 96.94 58 PHE B CA 1
ATOM 2085 C C . PHE B 1 58 ? 2.203 -29.906 -0.303 1 96.94 58 PHE B C 1
ATOM 2087 O O . PHE B 1 58 ? 1.569 -29.234 0.515 1 96.94 58 PHE B O 1
ATOM 2094 N N . TYR B 1 59 ? 1.743 -30.203 -1.49 1 96.31 59 TYR B N 1
ATOM 2095 C CA . TYR B 1 59 ? 0.53 -29.594 -2.012 1 96.31 59 TYR B CA 1
ATOM 2096 C C . TYR B 1 59 ? -0.672 -29.922 -1.137 1 96.31 59 TYR B C 1
ATOM 2098 O O . TYR B 1 59 ? -1.354 -29.016 -0.641 1 96.31 59 TYR B O 1
ATOM 2106 N N . LYS B 1 60 ? -0.867 -31.188 -0.802 1 94.88 60 LYS B N 1
ATOM 2107 C CA . LYS B 1 60 ? -2.059 -31.656 -0.097 1 94.88 60 LYS B CA 1
ATOM 2108 C C . LYS B 1 60 ? -2.131 -31.062 1.308 1 94.88 60 LYS B C 1
ATOM 2110 O O . LYS B 1 60 ? -3.207 -30.688 1.771 1 94.88 60 LYS B O 1
ATOM 2115 N N . LYS B 1 61 ? -1.008 -30.875 1.877 1 94.81 61 LYS B N 1
ATOM 2116 C CA . LYS B 1 61 ? -0.985 -30.469 3.283 1 94.81 61 LYS B CA 1
ATOM 2117 C C . LYS B 1 61 ? -0.894 -28.953 3.426 1 94.81 61 LYS B C 1
ATOM 2119 O O . LYS B 1 61 ? -1.295 -28.406 4.449 1 94.81 61 LYS B O 1
ATOM 2124 N N . ILE B 1 62 ? -0.373 -28.344 2.43 1 94.75 62 ILE B N 1
ATOM 2125 C CA . ILE B 1 62 ? -0.022 -26.938 2.639 1 94.75 62 ILE B CA 1
ATOM 2126 C C . ILE B 1 62 ? -0.73 -26.062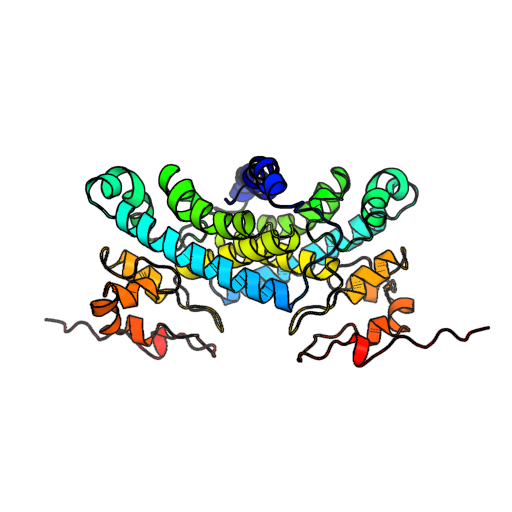 1.603 1 94.75 62 ILE B C 1
ATOM 2128 O O . ILE B 1 62 ? -1.616 -25.281 1.943 1 94.75 62 ILE B O 1
ATOM 2132 N N . HIS B 1 63 ? -0.535 -26.25 0.323 1 94.12 63 HIS B N 1
ATOM 2133 C CA . HIS B 1 63 ? -0.915 -25.297 -0.72 1 94.12 63 HIS B CA 1
ATOM 2134 C C . HIS B 1 63 ? -2.352 -25.531 -1.176 1 94.12 63 HIS B C 1
ATOM 2136 O O . HIS B 1 63 ? -2.99 -24.625 -1.714 1 94.12 63 HIS B O 1
ATOM 2142 N N . LYS B 1 64 ? -2.918 -26.703 -0.905 1 92.38 64 LYS B N 1
ATOM 2143 C CA . LYS B 1 64 ? -4.273 -27.047 -1.323 1 92.38 64 LYS B CA 1
ATOM 2144 C C . LYS B 1 64 ? -5.293 -26.078 -0.725 1 92.38 64 LYS B C 1
ATOM 2146 O O . LYS B 1 64 ? -6.246 -25.688 -1.397 1 92.38 64 LYS B O 1
ATOM 2151 N N . LYS B 1 65 ? -5.129 -25.766 0.494 1 87.06 65 LYS B N 1
ATOM 2152 C CA . LYS B 1 65 ? -6.027 -24.812 1.148 1 87.06 65 LYS B CA 1
ATOM 2153 C C . LYS B 1 65 ? -6.164 -23.531 0.334 1 87.06 65 LYS B C 1
ATOM 2155 O O . LYS B 1 65 ? -7.27 -23.031 0.141 1 87.06 65 LYS B O 1
ATOM 2160 N N . HIS B 1 66 ? -5.086 -23.031 -0.153 1 87.12 66 HIS B N 1
ATOM 2161 C CA . HIS B 1 66 ? -5.039 -21.828 -0.966 1 87.12 66 HIS B CA 1
ATOM 2162 C C . HIS B 1 66 ? -5.828 -22 -2.262 1 87.12 66 HIS B C 1
ATOM 2164 O O . HIS B 1 66 ? -6.59 -21.125 -2.654 1 87.12 66 HIS B O 1
ATOM 2170 N N . HIS B 1 67 ? -5.723 -23.172 -2.832 1 89.31 67 HIS B N 1
ATOM 2171 C CA . HIS B 1 67 ? -6.363 -23.422 -4.117 1 89.31 67 HIS B CA 1
ATOM 2172 C C . HIS B 1 67 ? -7.855 -23.703 -3.941 1 89.31 67 HIS B C 1
ATOM 2174 O O . HIS B 1 67 ? -8.625 -23.625 -4.902 1 89.31 67 HIS B O 1
ATOM 2180 N N . GLU B 1 68 ? -8.219 -24.031 -2.771 1 84.06 68 GLU B N 1
ATOM 2181 C CA . GLU B 1 68 ? -9.633 -24.266 -2.514 1 84.06 68 GLU B CA 1
ATOM 2182 C C . GLU B 1 68 ? -10.398 -22.953 -2.393 1 84.06 68 GLU B C 1
ATOM 2184 O O . GLU B 1 68 ? -11.617 -22.922 -2.545 1 84.06 68 GLU B O 1
ATOM 2189 N N . TRP B 1 69 ? -9.609 -22.031 -2.047 1 71.69 69 TRP B N 1
ATOM 2190 C CA . TRP B 1 69 ? -10.25 -20.719 -1.95 1 71.69 69 TRP B CA 1
ATOM 2191 C C . TRP B 1 69 ? -10.359 -20.062 -3.322 1 71.69 69 TRP B C 1
ATOM 2193 O O . TRP B 1 69 ? -9.344 -19.766 -3.953 1 71.69 69 TRP B O 1
ATOM 2203 N N . THR B 1 70 ? -11.367 -20.359 -4.035 1 59.12 70 THR B N 1
ATOM 2204 C CA . THR B 1 70 ? -11.609 -19.844 -5.379 1 59.12 70 THR B CA 1
ATOM 2205 C C . THR B 1 70 ? -12.086 -18.406 -5.324 1 59.12 70 THR B C 1
ATOM 2207 O O . THR B 1 70 ? -12.07 -17.703 -6.34 1 59.12 70 THR B O 1
ATOM 2210 N N . ALA B 1 71 ? -12.617 -18.062 -4.133 1 55.44 71 ALA B N 1
ATOM 2211 C CA . ALA B 1 71 ? -13.203 -16.734 -4.137 1 55.44 71 ALA B CA 1
ATOM 2212 C C . ALA B 1 71 ? -12.117 -15.656 -4.09 1 55.44 71 ALA B C 1
ATOM 2214 O O . ALA B 1 71 ? -11.062 -15.859 -3.48 1 55.44 71 ALA B O 1
ATOM 2215 N N . PRO B 1 72 ? -12.32 -14.773 -5.055 1 55.09 72 PRO B N 1
ATOM 2216 C CA . PRO B 1 72 ? -11.398 -13.633 -5.027 1 55.09 72 PRO B CA 1
ATOM 2217 C C . PRO B 1 72 ? -11.219 -13.055 -3.627 1 55.09 72 PRO B C 1
ATOM 2219 O O . PRO B 1 72 ? -12.203 -12.656 -2.992 1 55.09 72 PRO B O 1
ATOM 2222 N N . ILE B 1 73 ? -10.367 -13.719 -2.77 1 55.97 73 ILE B N 1
ATOM 2223 C CA . ILE B 1 73 ? -10.133 -13.148 -1.447 1 55.97 73 ILE B CA 1
ATOM 2224 C C . ILE B 1 73 ? -8.852 -12.32 -1.463 1 55.97 73 ILE B C 1
ATOM 2226 O O . ILE B 1 73 ? -7.809 -12.781 -1.934 1 55.97 73 ILE B O 1
ATOM 2230 N N . GLY B 1 74 ? -9.023 -11.062 -1.409 1 55.38 74 GLY B N 1
ATOM 2231 C CA . GLY B 1 74 ? -7.906 -10.141 -1.523 1 55.38 74 GLY B CA 1
ATOM 2232 C C . GLY B 1 74 ? -6.844 -10.344 -0.462 1 55.38 74 GLY B C 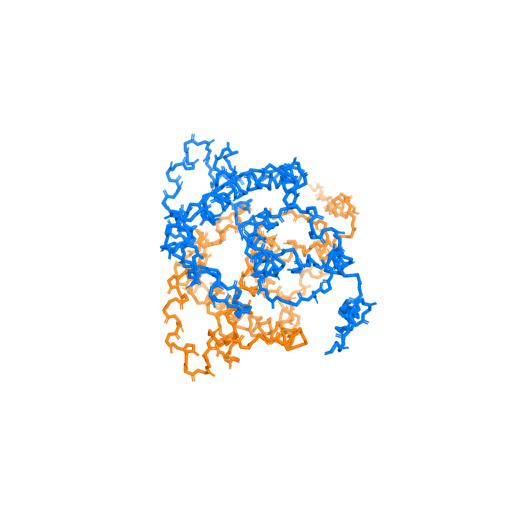1
ATOM 2233 O O . GLY B 1 74 ? -5.766 -9.758 -0.531 1 55.38 74 GLY B O 1
ATOM 2234 N N . VAL B 1 75 ? -7.242 -11.047 0.645 1 59.69 75 VAL B N 1
ATOM 2235 C CA . VAL B 1 75 ? -6.172 -11.117 1.634 1 59.69 75 VAL B CA 1
ATOM 2236 C C . VAL B 1 75 ? -5.727 -12.57 1.806 1 59.69 75 VAL B C 1
ATOM 2238 O O . VAL B 1 75 ? -6.438 -13.375 2.408 1 59.69 75 VAL B O 1
ATOM 2241 N N . ILE B 1 76 ? -4.621 -12.914 1.164 1 59.34 76 ILE B N 1
ATOM 2242 C CA . ILE B 1 76 ? -4.027 -14.234 0.984 1 59.34 76 ILE B CA 1
ATOM 2243 C C . ILE B 1 76 ? -3.674 -14.828 2.346 1 59.34 76 ILE B C 1
ATOM 2245 O O . ILE B 1 76 ? -3.805 -16.031 2.553 1 59.34 76 ILE B O 1
ATOM 2249 N N . SER B 1 77 ? -3.359 -13.938 3.238 1 59.75 77 SER B N 1
ATOM 2250 C CA . SER B 1 77 ? -2.852 -14.461 4.504 1 59.75 77 SER B CA 1
ATOM 2251 C C . SER B 1 77 ? -3.926 -15.242 5.25 1 59.75 77 SER B C 1
ATOM 2253 O O . SER B 1 77 ? -3.615 -16.156 6.016 1 59.75 77 SER B O 1
ATOM 2255 N N . LEU B 1 78 ? -5.066 -14.945 4.875 1 59.75 78 LEU B N 1
ATOM 2256 C CA . LEU B 1 78 ? -6.152 -15.617 5.582 1 59.75 78 LEU B CA 1
ATOM 2257 C C . LEU B 1 78 ? -6.445 -16.984 4.953 1 59.75 78 LEU B C 1
ATOM 2259 O O . LEU B 1 78 ? -7.016 -17.859 5.605 1 59.75 78 LEU B O 1
ATOM 2263 N N . TYR B 1 79 ? -5.879 -17.156 3.898 1 72.12 79 TYR B N 1
ATOM 2264 C CA . TYR B 1 79 ? -6.289 -18.375 3.225 1 72.12 79 TYR B CA 1
ATOM 2265 C C . TYR B 1 79 ? -5.082 -19.234 2.865 1 72.12 79 TYR B C 1
ATOM 2267 O O . TYR B 1 79 ? -5.191 -20.188 2.086 1 72.12 79 TYR B O 1
ATOM 2275 N N . ALA B 1 80 ? -4.051 -18.859 3.42 1 83.19 80 ALA B N 1
ATOM 2276 C CA . ALA B 1 80 ? -2.84 -19.641 3.184 1 83.19 80 ALA B CA 1
ATOM 2277 C C . ALA B 1 80 ? -2.381 -20.328 4.461 1 83.19 80 ALA B C 1
ATOM 2279 O O . ALA B 1 80 ? -2.533 -19.797 5.559 1 83.19 80 ALA B O 1
ATOM 2280 N N . HIS B 1 81 ? -1.929 -21.578 4.336 1 89.44 81 HIS B N 1
ATOM 2281 C CA . HIS B 1 81 ? -1.24 -22.25 5.438 1 89.44 81 HIS B CA 1
ATOM 2282 C C . HIS B 1 81 ? -0.094 -21.391 5.965 1 89.44 81 HIS B C 1
ATOM 2284 O O . HIS B 1 81 ? 0.603 -20.734 5.191 1 89.44 81 HIS B O 1
ATOM 2290 N N . PRO B 1 82 ? 0.119 -21.438 7.293 1 89.44 82 PRO B N 1
ATOM 2291 C CA . PRO B 1 82 ? 1.173 -20.609 7.875 1 89.44 82 PRO B CA 1
ATOM 2292 C C . PRO B 1 82 ? 2.535 -20.844 7.227 1 89.44 82 PRO B C 1
ATOM 2294 O O . PRO B 1 82 ? 3.303 -19.891 7.031 1 89.44 82 PRO B O 1
ATOM 2297 N N . VAL B 1 83 ? 2.82 -22.031 6.875 1 92 83 VAL B N 1
ATOM 2298 C CA . VAL B 1 83 ? 4.094 -22.344 6.234 1 92 83 VAL B CA 1
ATOM 2299 C C . VAL B 1 83 ? 4.164 -21.672 4.871 1 92 83 VAL B C 1
ATOM 2301 O O . VAL B 1 83 ? 5.184 -21.062 4.52 1 92 83 VAL B O 1
ATOM 2304 N N . GLU B 1 84 ? 3.102 -21.734 4.078 1 93.06 84 GLU B N 1
ATOM 2305 C CA . GLU B 1 84 ? 3.051 -21.047 2.787 1 93.06 84 GLU B CA 1
ATOM 2306 C C . GLU B 1 84 ? 3.164 -19.547 2.957 1 93.06 84 GLU B C 1
ATOM 2308 O O . GLU B 1 84 ? 3.887 -18.875 2.207 1 93.06 84 GLU B O 1
ATOM 2313 N N . HIS B 1 85 ? 2.506 -19.078 3.932 1 90.38 85 HIS B N 1
ATOM 2314 C CA . HIS B 1 85 ? 2.529 -17.641 4.168 1 90.38 85 HIS B CA 1
ATOM 2315 C C . HIS B 1 85 ? 3.945 -17.156 4.461 1 90.38 85 HIS B C 1
ATOM 2317 O O . HIS B 1 85 ? 4.395 -16.156 3.887 1 90.38 85 HIS B O 1
ATOM 2323 N N . VAL B 1 86 ? 4.676 -17.828 5.266 1 90.56 86 VAL B N 1
ATOM 2324 C CA . VAL B 1 86 ? 6.012 -17.391 5.668 1 90.56 86 VAL B CA 1
ATOM 2325 C C . VAL B 1 86 ? 7 -17.641 4.531 1 90.56 86 VAL B C 1
ATOM 2327 O O . VAL B 1 86 ? 7.742 -16.734 4.141 1 90.56 86 VAL B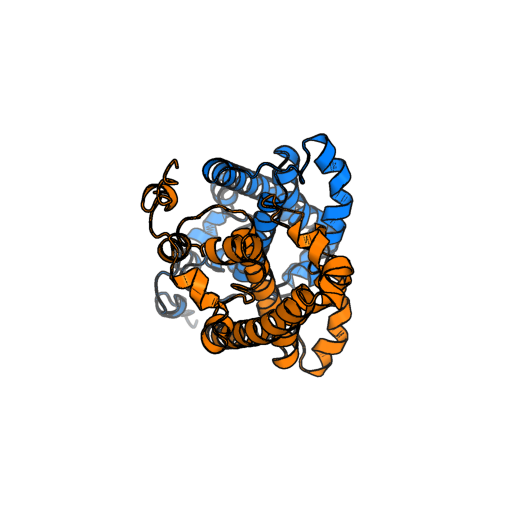 O 1
ATOM 2330 N N . VAL B 1 87 ? 6.961 -18.781 3.916 1 93.38 87 VAL B N 1
ATOM 2331 C CA . VAL B 1 87 ? 8.016 -19.234 3.014 1 93.38 87 VAL B CA 1
ATOM 2332 C C . VAL B 1 87 ? 7.789 -18.656 1.623 1 93.38 87 VAL B C 1
ATOM 2334 O O . VAL B 1 87 ? 8.75 -18.266 0.943 1 93.38 87 VAL B O 1
ATOM 2337 N N . SER B 1 88 ? 6.492 -18.531 1.19 1 93.62 88 SER B N 1
ATOM 2338 C CA . SER B 1 88 ? 6.262 -18.172 -0.204 1 93.62 88 SER B CA 1
ATOM 2339 C C . SER B 1 88 ? 5.695 -16.75 -0.32 1 93.62 88 SER B C 1
ATOM 2341 O O . SER B 1 88 ? 5.859 -16.094 -1.348 1 93.62 88 SER B O 1
ATOM 2343 N N . ASN B 1 89 ? 5.109 -16.312 0.75 1 91.69 89 ASN B N 1
ATOM 2344 C CA . ASN B 1 89 ? 4.539 -14.969 0.661 1 91.69 89 ASN B CA 1
ATOM 2345 C C . ASN B 1 89 ? 5.441 -13.93 1.322 1 91.69 89 ASN B C 1
ATOM 2347 O O . ASN B 1 89 ? 5.793 -12.922 0.704 1 91.69 89 ASN B O 1
ATOM 2351 N N . MET B 1 90 ? 5.918 -14.188 2.52 1 91 90 MET B N 1
ATOM 2352 C CA . MET B 1 90 ? 6.629 -13.18 3.301 1 91 90 MET B CA 1
ATOM 2353 C C . MET B 1 90 ? 8.109 -13.141 2.928 1 91 90 MET B C 1
ATOM 2355 O O . MET B 1 90 ? 8.641 -12.086 2.594 1 91 90 MET B O 1
ATOM 2359 N N . LEU B 1 91 ? 8.727 -14.258 2.959 1 93.81 91 LEU B N 1
ATOM 2360 C CA . LEU B 1 91 ? 10.172 -14.305 2.766 1 93.81 91 LEU B CA 1
ATOM 2361 C C . LEU B 1 91 ? 10.562 -13.711 1.415 1 93.81 91 LEU B C 1
ATOM 2363 O O . LEU B 1 91 ? 11.453 -12.867 1.338 1 93.81 91 LEU B O 1
ATOM 2367 N N . PRO B 1 92 ? 9.875 -14.102 0.314 1 96.62 92 PRO B N 1
ATOM 2368 C CA . PRO B 1 92 ? 10.25 -13.523 -0.979 1 96.62 92 PRO B CA 1
ATOM 2369 C C . PRO B 1 92 ? 10.141 -12 -0.992 1 96.62 92 PRO B C 1
ATOM 2371 O O . PRO B 1 92 ? 10.914 -11.328 -1.679 1 96.62 92 PRO B O 1
ATOM 2374 N N . ALA B 1 93 ? 9.25 -11.5 -0.195 1 94.81 93 ALA B N 1
ATOM 2375 C CA . ALA B 1 93 ? 9.039 -10.055 -0.187 1 94.81 93 ALA B CA 1
ATOM 2376 C C . ALA B 1 93 ? 10.016 -9.359 0.753 1 94.81 93 ALA B C 1
ATOM 2378 O O . ALA B 1 93 ? 10.414 -8.211 0.514 1 94.81 93 ALA B O 1
ATOM 2379 N N . ILE B 1 94 ? 10.523 -10.023 1.741 1 94.19 94 ILE B N 1
ATOM 2380 C CA . ILE B 1 94 ? 11.281 -9.375 2.803 1 94.19 94 ILE B CA 1
ATOM 2381 C C . ILE B 1 94 ? 12.773 -9.398 2.463 1 94.19 94 ILE B C 1
ATOM 2383 O O . ILE B 1 94 ? 13.523 -8.5 2.846 1 94.19 94 ILE B O 1
ATOM 2387 N N . VAL B 1 95 ? 13.211 -10.328 1.784 1 95.31 95 VAL B N 1
ATOM 2388 C CA . VAL B 1 95 ? 14.633 -10.555 1.575 1 95.31 95 VAL B CA 1
ATOM 2389 C C . VAL B 1 95 ? 15.242 -9.383 0.809 1 95.31 95 VAL B C 1
ATOM 2391 O O . VAL B 1 95 ? 16.344 -8.938 1.118 1 95.31 95 VAL B O 1
ATOM 2394 N N . GLY B 1 96 ? 14.555 -8.867 -0.182 1 95.25 96 GLY B N 1
ATOM 2395 C CA . GLY B 1 96 ? 15.07 -7.742 -0.947 1 95.25 96 GLY B CA 1
ATOM 2396 C C . GLY B 1 96 ? 15.461 -6.559 -0.081 1 95.25 96 GLY B C 1
ATOM 2397 O O . GLY B 1 96 ? 16.625 -6.168 -0.049 1 95.25 96 GLY B O 1
ATOM 2398 N N . PRO B 1 97 ? 14.547 -6.051 0.659 1 94.75 97 PRO B N 1
ATOM 2399 C CA . PRO B 1 97 ? 14.844 -4.93 1.551 1 94.75 97 PRO B CA 1
ATOM 2400 C C . PRO B 1 97 ? 15.961 -5.246 2.547 1 94.75 97 PRO B C 1
ATOM 2402 O O . PRO B 1 97 ? 16.766 -4.375 2.865 1 94.75 97 PRO B O 1
ATOM 2405 N N . LEU B 1 98 ? 16 -6.488 3.045 1 92.19 98 LEU B N 1
ATOM 2406 C CA . LEU B 1 98 ? 17.031 -6.871 4.008 1 92.19 98 LEU B CA 1
ATOM 2407 C C . LEU B 1 98 ? 18.406 -6.84 3.371 1 92.19 98 LEU B C 1
ATOM 2409 O O . LEU B 1 98 ? 19.344 -6.273 3.941 1 92.19 98 LEU B O 1
ATOM 2413 N N . VAL B 1 99 ? 18.531 -7.402 2.217 1 92.44 99 VAL B N 1
ATOM 2414 C CA . VAL B 1 99 ? 19.812 -7.504 1.524 1 92.44 99 VAL B CA 1
ATOM 2415 C C . VAL B 1 99 ? 20.328 -6.109 1.166 1 92.44 99 VAL B C 1
ATOM 2417 O O . VAL B 1 99 ? 21.531 -5.844 1.231 1 92.44 99 VAL B O 1
ATOM 2420 N N . MET B 1 100 ? 19.453 -5.195 0.934 1 93.38 100 MET B N 1
ATOM 2421 C CA . MET B 1 100 ? 19.859 -3.871 0.467 1 93.38 100 MET B CA 1
ATOM 2422 C C . MET B 1 100 ? 20 -2.904 1.638 1 93.38 100 MET B C 1
ATOM 2424 O O . MET B 1 100 ? 20.484 -1.782 1.463 1 93.38 100 MET B O 1
ATOM 2428 N N . GLY B 1 101 ? 19.578 -3.369 2.828 1 91.38 101 GLY B N 1
ATOM 2429 C CA . GLY B 1 101 ? 19.594 -2.426 3.936 1 91.38 101 GLY B CA 1
ATOM 2430 C C . GLY B 1 101 ? 18.719 -1.203 3.688 1 91.38 101 GLY B C 1
ATOM 2431 O O . GLY B 1 101 ? 19.156 -0.075 3.949 1 91.38 101 GLY B O 1
ATOM 2432 N N . SER B 1 102 ? 17.531 -1.401 3.24 1 91.31 102 SER B N 1
ATOM 2433 C CA . SER B 1 102 ? 16.688 -0.335 2.723 1 91.31 102 SER B CA 1
ATOM 2434 C C . SER B 1 102 ? 16.141 0.53 3.852 1 91.31 102 SER B C 1
ATOM 2436 O O . SER B 1 102 ? 15.961 0.056 4.977 1 91.31 102 SER B O 1
ATOM 2438 N N . HIS B 1 103 ? 15.914 1.74 3.512 1 88.5 103 HIS B N 1
ATOM 2439 C CA . HIS B 1 103 ? 15.242 2.684 4.402 1 88.5 103 HIS B CA 1
ATOM 2440 C C . HIS B 1 103 ? 13.805 2.262 4.672 1 88.5 103 HIS B C 1
ATOM 2442 O O . HIS B 1 103 ? 13.164 1.645 3.82 1 88.5 103 HIS B O 1
ATOM 2448 N N . LEU B 1 104 ? 13.328 2.621 5.812 1 85.88 104 LEU B N 1
ATOM 2449 C CA . LEU B 1 104 ? 11.969 2.262 6.219 1 85.88 104 LEU B CA 1
ATOM 2450 C C . LEU B 1 104 ? 10.945 2.754 5.203 1 85.88 104 LEU B C 1
ATOM 2452 O O . LEU B 1 104 ? 9.953 2.076 4.941 1 85.88 104 LEU B O 1
ATOM 2456 N N . THR B 1 105 ? 11.125 3.893 4.645 1 86.56 105 THR B N 1
ATOM 2457 C CA . THR B 1 105 ? 10.203 4.426 3.646 1 86.56 105 THR B CA 1
ATOM 2458 C C . THR B 1 105 ? 10.133 3.506 2.432 1 86.56 105 THR B C 1
ATOM 2460 O O . THR B 1 105 ? 9.047 3.23 1.919 1 86.56 105 THR B O 1
ATOM 2463 N N . SER B 1 106 ? 11.258 3.01 2.057 1 90.88 106 SER B N 1
ATOM 2464 C CA . SER B 1 106 ? 11.297 2.078 0.934 1 90.88 106 SER B CA 1
ATOM 2465 C C . SER B 1 106 ? 10.594 0.771 1.273 1 90.88 106 SER B C 1
ATOM 2467 O O . SER B 1 106 ? 9.844 0.233 0.453 1 90.88 106 SER B O 1
ATOM 2469 N N . ILE B 1 107 ? 10.844 0.407 2.414 1 90.88 107 ILE B N 1
ATOM 2470 C CA . ILE B 1 107 ? 10.25 -0.846 2.873 1 90.88 107 ILE B CA 1
ATOM 2471 C C . ILE B 1 107 ? 8.734 -0.717 2.918 1 90.88 107 ILE B C 1
ATOM 2473 O O . ILE B 1 107 ? 8.016 -1.576 2.4 1 90.88 107 ILE B O 1
ATOM 2477 N N . THR B 1 108 ? 8.273 0.324 3.49 1 89 108 THR B N 1
ATOM 2478 C CA . THR B 1 108 ? 6.84 0.551 3.613 1 89 108 THR B CA 1
ATOM 2479 C C . THR B 1 108 ? 6.191 0.666 2.236 1 89 108 THR B C 1
ATOM 2481 O O . THR B 1 108 ? 5.145 0.064 1.984 1 89 108 THR B O 1
ATOM 2484 N N . MET B 1 109 ? 6.777 1.363 1.378 1 91.12 109 MET B N 1
ATOM 2485 C CA . MET B 1 109 ? 6.258 1.511 0.022 1 91.12 109 MET B CA 1
ATOM 2486 C C . MET B 1 109 ? 6.223 0.166 -0.697 1 91.12 109 MET B C 1
ATOM 2488 O O . MET B 1 109 ? 5.227 -0.176 -1.337 1 91.12 109 MET B O 1
ATOM 2492 N N . TRP B 1 110 ? 7.277 -0.496 -0.537 1 94.12 110 TRP B N 1
ATOM 2493 C CA . TRP B 1 110 ? 7.398 -1.798 -1.186 1 94.12 110 TRP B CA 1
ATOM 2494 C C . TRP B 1 110 ? 6.305 -2.748 -0.71 1 94.12 110 TRP B C 1
ATOM 2496 O O . TRP B 1 110 ? 5.617 -3.369 -1.523 1 94.12 110 TRP B O 1
ATOM 2506 N N . PHE B 1 111 ? 6.094 -2.82 0.486 1 92.12 111 PHE B N 1
ATOM 2507 C CA . PHE B 1 111 ? 5.098 -3.74 1.024 1 92.12 111 PHE B CA 1
ATOM 2508 C C . PHE B 1 111 ? 3.689 -3.285 0.664 1 92.12 111 PHE B C 1
ATOM 2510 O O . PHE B 1 111 ? 2.807 -4.113 0.427 1 92.12 111 PHE B O 1
ATOM 2517 N N . SER B 1 112 ? 3.465 -2.031 0.651 1 90.94 112 SER B N 1
ATOM 2518 C CA . SER B 1 112 ? 2.168 -1.528 0.209 1 90.94 112 SER B CA 1
ATOM 2519 C C . SER B 1 112 ? 1.901 -1.894 -1.248 1 90.94 112 SER B C 1
ATOM 2521 O O . SER B 1 112 ? 0.814 -2.367 -1.585 1 90.94 112 SER B O 1
ATOM 2523 N N . LEU B 1 113 ? 2.893 -1.706 -2.008 1 92.75 113 LEU B N 1
ATOM 2524 C CA . LEU B 1 113 ? 2.75 -2.045 -3.42 1 92.75 113 LEU B CA 1
ATOM 2525 C C . LEU B 1 113 ? 2.533 -3.543 -3.602 1 92.75 113 LEU B C 1
ATOM 2527 O O . LEU B 1 113 ? 1.665 -3.961 -4.371 1 92.75 113 LEU B O 1
ATOM 2531 N N . ALA B 1 114 ? 3.314 -4.246 -2.896 1 92.25 114 ALA B N 1
ATOM 2532 C CA . ALA B 1 114 ? 3.184 -5.699 -2.982 1 92.25 114 ALA B CA 1
ATOM 2533 C C . ALA B 1 114 ? 1.784 -6.148 -2.572 1 92.25 114 ALA B C 1
ATOM 2535 O O . ALA B 1 114 ? 1.192 -7.023 -3.211 1 92.25 114 ALA B O 1
ATOM 2536 N N . LEU B 1 115 ? 1.268 -5.57 -1.59 1 90.12 115 LEU B N 1
ATOM 2537 C CA . LEU B 1 115 ? -0.071 -5.918 -1.125 1 90.12 115 LEU B CA 1
ATOM 2538 C C . LEU B 1 115 ? -1.125 -5.516 -2.15 1 90.12 115 LEU B C 1
ATOM 2540 O O . LEU B 1 115 ? -2.062 -6.27 -2.412 1 90.12 115 LEU B O 1
ATOM 2544 N N . ILE B 1 116 ? -0.963 -4.406 -2.689 1 90.25 116 ILE B N 1
ATOM 2545 C CA . ILE B 1 116 ? -1.896 -3.941 -3.711 1 90.25 116 ILE B CA 1
ATOM 2546 C C . ILE B 1 116 ? -1.872 -4.895 -4.902 1 90.25 116 ILE B C 1
ATOM 2548 O O . ILE B 1 116 ? -2.922 -5.348 -5.363 1 90.25 116 ILE B O 1
ATOM 2552 N N . ILE B 1 117 ? -0.733 -5.25 -5.316 1 90.19 117 ILE B N 1
ATOM 2553 C CA . ILE B 1 117 ? -0.59 -6.098 -6.496 1 90.19 117 ILE B CA 1
ATOM 2554 C C . ILE B 1 117 ? -1.142 -7.488 -6.199 1 90.19 117 ILE B C 1
ATOM 2556 O O . ILE B 1 117 ? -1.821 -8.086 -7.039 1 90.19 117 ILE B O 1
ATOM 2560 N N . THR B 1 118 ? -0.814 -7.996 -5.059 1 90.12 118 THR B N 1
ATOM 2561 C CA . THR B 1 118 ? -1.338 -9.305 -4.668 1 90.12 118 THR B CA 1
ATOM 2562 C C . THR B 1 118 ? -2.863 -9.281 -4.613 1 90.12 118 THR B C 1
ATOM 2564 O O . THR B 1 118 ? -3.521 -10.211 -5.078 1 90.12 118 THR B O 1
ATOM 2567 N N . THR B 1 119 ? -3.418 -8.25 -4.062 1 87.31 119 THR B N 1
ATOM 2568 C CA . THR B 1 119 ? -4.867 -8.109 -3.988 1 87.31 119 THR B CA 1
ATOM 2569 C C . THR B 1 119 ? -5.48 -8.062 -5.383 1 87.31 119 THR B C 1
ATOM 2571 O O . THR B 1 119 ? -6.48 -8.734 -5.652 1 87.31 119 THR B O 1
ATOM 2574 N N . ILE B 1 120 ? -4.859 -7.371 -6.246 1 87.62 120 ILE B N 1
ATOM 2575 C CA . ILE B 1 120 ? -5.348 -7.242 -7.613 1 87.62 120 ILE B CA 1
ATOM 2576 C C . ILE B 1 120 ? -5.273 -8.594 -8.32 1 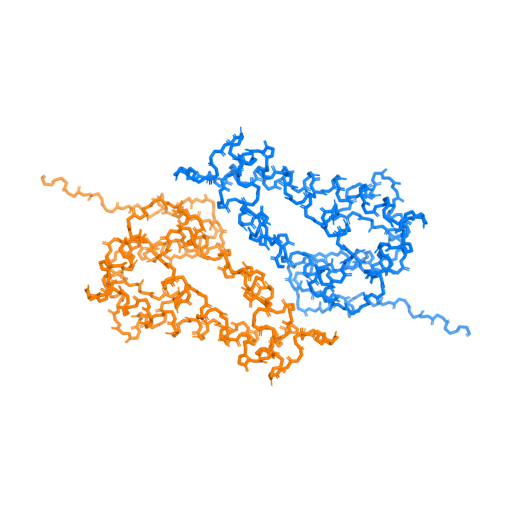87.62 120 ILE B C 1
ATOM 2578 O O . ILE B 1 120 ? -6.199 -8.984 -9.039 1 87.62 120 ILE B O 1
ATOM 2582 N N . SER B 1 121 ? -4.25 -9.32 -8.125 1 87.25 121 SER B N 1
ATOM 2583 C CA . SER B 1 121 ? -4.055 -10.617 -8.766 1 87.25 121 SER B CA 1
ATOM 2584 C C . SER B 1 121 ? -5.09 -11.633 -8.289 1 87.25 121 SER B C 1
ATOM 2586 O O . SER B 1 121 ? -5.445 -12.555 -9.023 1 87.25 121 SER B O 1
ATOM 2588 N N . HIS B 1 122 ? -5.664 -11.398 -7.121 1 84.12 122 HIS B N 1
ATOM 2589 C CA . HIS B 1 122 ? -6.562 -12.383 -6.527 1 84.12 122 HIS B CA 1
ATOM 2590 C C . HIS B 1 122 ? -8.008 -11.914 -6.59 1 84.12 122 HIS B C 1
ATOM 2592 O O . HIS B 1 122 ? -8.922 -12.648 -6.195 1 84.12 122 HIS B O 1
ATOM 2598 N N . CYS B 1 123 ? -8.203 -10.734 -7.066 1 78.94 123 CYS B N 1
ATOM 2599 C CA . CYS B 1 123 ? -9.555 -10.195 -6.996 1 78.94 123 CYS B CA 1
ATOM 2600 C C . CYS B 1 123 ? -10.398 -10.672 -8.172 1 78.94 123 CYS B C 1
ATOM 2602 O O . CYS B 1 123 ? -11.625 -10.594 -8.141 1 78.94 123 CYS B O 1
ATOM 2604 N N . GLY B 1 124 ? -9.727 -11.086 -9.281 1 77.25 124 GLY B N 1
ATOM 2605 C CA . GLY B 1 124 ? -10.445 -11.648 -10.414 1 77.25 124 GLY B CA 1
ATOM 2606 C C . GLY B 1 124 ? -10.992 -10.594 -11.352 1 77.25 124 GLY B C 1
ATOM 2607 O O . GLY B 1 124 ? -11.562 -10.914 -12.398 1 77.25 124 GLY B O 1
ATOM 2608 N N . TYR B 1 125 ? -10.766 -9.305 -10.992 1 77.19 125 TYR B N 1
ATOM 2609 C CA . TYR B 1 125 ? -11.266 -8.211 -11.812 1 77.19 125 TYR B CA 1
ATOM 2610 C C . TYR B 1 125 ? -10.133 -7.543 -12.586 1 77.19 125 TYR B C 1
ATOM 2612 O O . TYR B 1 125 ? -9.039 -7.355 -12.047 1 77.19 125 TYR B O 1
ATOM 2620 N N . HIS B 1 126 ? -10.438 -7.23 -13.82 1 79.19 126 HIS B N 1
ATOM 2621 C CA . HIS B 1 126 ? -9.547 -6.352 -14.57 1 79.19 126 HIS B CA 1
ATOM 2622 C C . HIS B 1 126 ? -9.773 -4.891 -14.203 1 79.19 126 HIS B C 1
ATOM 2624 O O . HIS B 1 126 ? -10.867 -4.359 -14.398 1 79.19 126 HIS B O 1
ATOM 2630 N N . LEU B 1 127 ? -8.812 -4.359 -13.68 1 79.06 127 LEU B N 1
ATOM 2631 C CA . LEU B 1 127 ? -8.906 -2.959 -13.281 1 79.06 127 LEU B CA 1
ATOM 2632 C C . LEU B 1 127 ? -8.109 -2.068 -14.227 1 79.06 127 LEU B C 1
ATOM 2634 O O . LEU B 1 127 ? -7.043 -2.461 -14.703 1 79.06 127 LEU B O 1
ATOM 2638 N N . PRO B 1 128 ? -8.656 -0.93 -14.414 1 77.19 128 PRO B N 1
ATOM 2639 C CA . PRO B 1 128 ? -7.965 -0.035 -15.344 1 77.19 128 PRO B CA 1
ATOM 2640 C C . PRO B 1 128 ? -6.551 0.312 -14.891 1 77.19 128 PRO B C 1
ATOM 2642 O O . PRO B 1 128 ? -6.332 0.626 -13.719 1 77.19 128 PRO B O 1
ATOM 2645 N N . PHE B 1 129 ? -5.602 0.131 -15.758 1 76.94 129 PHE B N 1
ATOM 2646 C CA . PHE B 1 129 ? -4.211 0.547 -15.617 1 76.94 129 PHE B CA 1
ATOM 2647 C C . PHE B 1 129 ? -3.488 -0.312 -14.594 1 76.94 129 PHE B C 1
ATOM 2649 O O . PHE B 1 129 ? -2.451 0.09 -14.055 1 76.94 129 PHE B O 1
ATOM 2656 N N . LEU B 1 130 ? -4.09 -1.364 -14.336 1 82.31 130 LEU B N 1
ATOM 2657 C CA . LEU B 1 130 ? -3.477 -2.268 -13.367 1 82.31 130 LEU B CA 1
ATOM 2658 C C . LEU B 1 130 ? -3.238 -3.643 -13.977 1 82.31 130 LEU B C 1
ATOM 2660 O O . LEU B 1 130 ? -3.828 -3.979 -15.008 1 82.31 130 LEU B O 1
ATOM 2664 N N . PRO B 1 131 ? -2.371 -4.418 -13.328 1 84.31 131 PRO B N 1
ATOM 2665 C CA . PRO B 1 131 ? -2.078 -5.746 -13.875 1 84.31 131 PRO B CA 1
ATOM 2666 C C . PRO B 1 131 ? -3.312 -6.641 -13.938 1 84.31 131 PRO B C 1
ATOM 2668 O O . PRO B 1 131 ? -4.242 -6.473 -13.148 1 84.31 131 PRO B O 1
ATOM 2671 N N . SER B 1 132 ? -3.252 -7.523 -14.844 1 86.31 132 SER B N 1
ATOM 2672 C CA . SER B 1 132 ? -4.34 -8.469 -15.07 1 86.31 132 SER B CA 1
ATOM 2673 C C . SER B 1 132 ? -4.277 -9.633 -14.086 1 86.31 132 SER B C 1
ATOM 2675 O O . SER B 1 132 ? -3.189 -10.117 -13.758 1 86.31 132 SER B O 1
ATOM 2677 N N . PRO B 1 133 ? -5.473 -10.078 -13.703 1 89.12 133 PRO B N 1
ATOM 2678 C CA . PRO B 1 133 ? -5.488 -11.25 -12.828 1 89.12 133 PRO B CA 1
ATOM 2679 C C . PRO B 1 133 ? -5.375 -12.562 -13.602 1 89.12 133 PRO B C 1
ATOM 2681 O O . PRO B 1 133 ? -5.297 -13.633 -12.992 1 89.12 133 PRO B O 1
ATOM 2684 N N . GLU B 1 134 ? -5.273 -12.547 -14.883 1 89.44 134 GLU B N 1
ATOM 2685 C CA . GLU B 1 134 ? -5.387 -13.719 -15.742 1 89.44 134 GLU B CA 1
ATOM 2686 C C . GLU B 1 134 ? -4.289 -14.734 -15.438 1 89.44 134 GLU B C 1
ATOM 2688 O O . GLU B 1 134 ? -4.531 -15.945 -15.453 1 89.44 134 GLU B O 1
ATOM 2693 N N . PHE B 1 135 ? -3.168 -14.227 -15.227 1 92.69 135 PHE B N 1
ATOM 2694 C CA . PHE B 1 135 ? -2.016 -15.086 -14.984 1 92.69 135 PHE B CA 1
ATOM 2695 C C . PHE B 1 135 ? -2.229 -15.938 -13.734 1 92.69 135 PHE B C 1
ATOM 2697 O O . PHE B 1 135 ? -2.062 -17.156 -13.781 1 92.69 135 PHE B O 1
ATOM 2704 N N . HIS B 1 136 ? -2.623 -15.305 -12.688 1 91.56 136 HIS B N 1
ATOM 2705 C CA . HIS B 1 136 ? -2.895 -15.992 -11.43 1 91.56 136 HIS B CA 1
ATOM 2706 C C . HIS B 1 136 ? -4.121 -16.891 -11.539 1 91.56 136 HIS B C 1
ATOM 2708 O O . HIS B 1 136 ? -4.102 -18.031 -11.086 1 91.56 136 HIS B O 1
ATOM 2714 N N . ASP B 1 137 ? -5.145 -16.422 -12.156 1 90.06 137 ASP B N 1
ATOM 2715 C CA . ASP B 1 137 ? -6.355 -17.203 -12.344 1 90.06 137 ASP B CA 1
ATOM 2716 C C . ASP B 1 137 ? -6.066 -18.484 -13.125 1 90.06 137 ASP B C 1
ATOM 2718 O O . ASP B 1 137 ? -6.578 -19.562 -12.789 1 90.06 137 ASP B O 1
ATOM 2722 N N . TYR B 1 138 ? -5.293 -18.297 -14.125 1 92.56 138 TYR B N 1
ATOM 2723 C CA . TYR B 1 138 ? -4.961 -19.453 -14.93 1 92.56 138 TYR B CA 1
ATOM 2724 C C . TYR B 1 138 ? -4.156 -20.469 -14.125 1 92.56 138 TYR B C 1
ATOM 2726 O O . TYR B 1 138 ? -4.332 -21.672 -14.281 1 92.56 138 TYR B O 1
ATOM 2734 N N . HIS B 1 139 ? -3.289 -20 -13.281 1 94.81 139 HIS B N 1
ATOM 2735 C CA . HIS B 1 139 ? -2.562 -20.875 -12.383 1 94.81 139 HIS B CA 1
ATOM 2736 C C . HIS B 1 139 ? -3.52 -21.688 -11.516 1 94.81 139 HIS B C 1
ATOM 2738 O O . HIS B 1 139 ? -3.289 -22.875 -11.273 1 94.81 139 HIS B O 1
ATOM 2744 N N . HIS B 1 140 ? -4.535 -21.109 -11.07 1 91.62 140 HIS B N 1
ATOM 2745 C CA . HIS B 1 140 ? -5.516 -21.797 -10.242 1 91.62 140 HIS B CA 1
ATOM 2746 C C . HIS B 1 140 ? -6.367 -22.75 -11.07 1 91.62 140 HIS B C 1
ATOM 2748 O O . HIS B 1 140 ? -6.973 -23.688 -10.531 1 91.62 140 HIS B O 1
ATOM 2754 N N . LEU B 1 141 ? -6.438 -22.547 -12.328 1 92.44 141 LEU B N 1
ATOM 2755 C CA . LEU B 1 141 ? -7.133 -23.438 -13.242 1 92.44 141 LEU B CA 1
ATOM 2756 C C . LEU B 1 141 ? -6.234 -24.609 -13.641 1 92.44 141 LEU B C 1
ATOM 2758 O O . LEU B 1 141 ? -6.676 -25.766 -13.664 1 92.44 141 LEU B O 1
ATOM 2762 N N . LYS B 1 142 ? -4.984 -24.203 -14 1 95.06 142 LYS B N 1
ATOM 2763 C CA . LYS B 1 142 ? -3.967 -25.188 -14.383 1 95.06 142 LYS B CA 1
ATOM 2764 C C . LYS B 1 142 ? -2.787 -25.156 -13.414 1 95.06 142 LYS B C 1
ATOM 2766 O O . LYS B 1 142 ? -1.866 -24.359 -13.57 1 95.06 142 LYS B O 1
ATOM 2771 N N . PHE B 1 143 ? -2.639 -26.094 -12.602 1 94.44 143 PHE B N 1
ATOM 2772 C CA . PHE B 1 143 ? -1.814 -26.094 -11.406 1 94.44 143 PHE B CA 1
ATOM 2773 C C . PHE B 1 143 ? -0.336 -26.188 -11.758 1 94.44 143 PHE B C 1
ATOM 2775 O O . PHE B 1 143 ? 0.53 -25.969 -10.914 1 94.44 143 PHE B O 1
ATOM 2782 N N . ASN B 1 144 ? -0.058 -26.516 -13.016 1 96.5 144 ASN B N 1
ATOM 2783 C CA . ASN B 1 144 ? 1.344 -26.641 -13.398 1 96.5 144 ASN B CA 1
ATOM 2784 C C . ASN B 1 144 ? 1.786 -25.516 -14.32 1 96.5 144 ASN B C 1
ATOM 2786 O O . ASN B 1 144 ? 2.818 -25.625 -14.984 1 96.5 144 ASN B O 1
ATOM 2790 N N . GLN B 1 145 ? 0.95 -24.531 -14.406 1 97.56 145 GLN B N 1
ATOM 2791 C CA . GLN B 1 145 ? 1.234 -23.344 -15.211 1 97.56 145 GLN B CA 1
ATOM 2792 C C . GLN B 1 145 ? 1.283 -22.094 -14.344 1 97.56 145 GLN B C 1
ATOM 2794 O O . GLN B 1 145 ? 0.622 -22.016 -13.305 1 97.56 145 GLN B O 1
ATOM 2799 N N . CYS B 1 146 ? 2.123 -21.094 -14.766 1 96.75 146 CYS B N 1
ATOM 2800 C CA . CYS B 1 146 ? 2.066 -19.734 -14.25 1 96.75 146 CYS B CA 1
ATOM 2801 C C . CYS B 1 146 ? 2.342 -19.703 -12.75 1 96.75 146 CYS B C 1
ATOM 2803 O O . CYS B 1 146 ? 1.536 -19.188 -11.977 1 96.75 146 CYS B O 1
ATOM 2805 N N . TYR B 1 147 ? 3.562 -20.078 -12.32 1 97.5 147 TYR B N 1
ATOM 2806 C CA . TYR B 1 147 ? 3.941 -20.172 -10.914 1 97.5 147 TYR B CA 1
ATOM 2807 C C . TYR B 1 147 ? 4.383 -18.812 -10.391 1 97.5 147 TYR B C 1
ATOM 2809 O O . TYR B 1 147 ? 4.254 -18.516 -9.195 1 97.5 147 TYR B O 1
ATOM 2817 N N . GLY B 1 148 ? 4.906 -18.016 -11.266 1 96.31 148 GLY B N 1
ATOM 2818 C CA . GLY B 1 148 ? 5.641 -16.828 -10.844 1 96.31 148 GLY B CA 1
ATOM 2819 C C . GLY B 1 148 ? 4.754 -15.625 -10.633 1 96.31 148 GLY B C 1
ATOM 2820 O O . GLY B 1 148 ? 3.529 -15.719 -10.727 1 96.31 148 GLY B O 1
ATOM 2821 N N . VAL B 1 149 ? 5.457 -14.492 -10.32 1 93.5 149 VAL B N 1
ATOM 2822 C CA . VAL B 1 149 ? 4.785 -13.219 -10.102 1 93.5 149 VAL B CA 1
ATOM 2823 C C . VAL B 1 149 ? 4.824 -12.391 -11.383 1 93.5 149 VAL B C 1
ATOM 2825 O O . VAL B 1 149 ? 3.779 -12.07 -11.961 1 93.5 149 VAL B O 1
ATOM 2828 N N . LEU B 1 150 ? 6.023 -12.211 -11.883 1 92.5 150 LEU B N 1
ATOM 2829 C CA . LEU B 1 150 ? 6.227 -11.438 -13.094 1 92.5 150 LEU B CA 1
ATOM 2830 C C . LEU B 1 150 ? 6.07 -12.312 -14.336 1 92.5 150 LEU B C 1
ATOM 2832 O O . LEU B 1 150 ? 5.777 -11.805 -15.422 1 92.5 150 LEU B O 1
ATOM 2836 N N . GLY B 1 151 ? 6.344 -13.547 -14.219 1 95.25 151 GLY B N 1
ATOM 2837 C CA . GLY B 1 151 ? 6.258 -14.469 -15.344 1 95.25 151 GLY B CA 1
ATOM 2838 C C . GLY B 1 151 ? 7.586 -14.68 -16.047 1 95.25 151 GLY B C 1
ATOM 2839 O O . GLY B 1 151 ? 7.676 -15.461 -16.984 1 95.25 151 GLY B O 1
ATOM 2840 N N . VAL B 1 152 ? 8.648 -14.062 -15.555 1 95.75 152 VAL B N 1
ATOM 2841 C CA . VAL B 1 152 ? 9.953 -14.172 -16.188 1 95.75 152 VAL B CA 1
ATOM 2842 C C . VAL B 1 152 ? 10.461 -15.609 -16.094 1 95.75 152 VAL B C 1
ATOM 2844 O O . VAL B 1 152 ? 10.867 -16.203 -17.094 1 95.75 152 VAL B O 1
ATOM 2847 N N . LEU B 1 153 ? 10.398 -16.156 -14.906 1 98.06 153 LEU B N 1
ATOM 2848 C CA . LEU B 1 153 ? 10.883 -17.516 -14.727 1 98.06 153 LEU B CA 1
ATOM 2849 C C . LEU B 1 153 ? 9.945 -18.531 -15.391 1 98.06 153 LEU B C 1
ATOM 2851 O O . LEU B 1 153 ? 10.391 -19.578 -15.867 1 98.06 153 LEU B O 1
ATOM 2855 N N . ASP B 1 154 ? 8.688 -18.172 -15.422 1 98.19 154 ASP B N 1
ATOM 2856 C CA . ASP B 1 154 ? 7.77 -19.031 -16.156 1 98.19 154 ASP B CA 1
ATOM 2857 C C . ASP B 1 154 ? 8.156 -19.125 -17.625 1 98.19 154 ASP B C 1
ATOM 2859 O O . ASP B 1 154 ? 8.109 -20.203 -18.219 1 98.19 154 ASP B O 1
ATOM 2863 N N . HIS B 1 155 ? 8.508 -18.062 -18.156 1 97.06 155 HIS B N 1
ATOM 2864 C CA . HIS B 1 155 ? 8.969 -18.047 -19.547 1 97.06 155 HIS B CA 1
ATOM 2865 C C . HIS B 1 155 ? 10.242 -18.859 -19.703 1 97.06 155 HIS B C 1
ATOM 2867 O O . HIS B 1 155 ? 10.352 -19.688 -20.625 1 97.06 155 HIS B O 1
ATOM 2873 N N . LEU B 1 156 ? 11.164 -18.719 -18.844 1 97.69 156 LEU B N 1
ATOM 2874 C CA . LEU B 1 156 ? 12.461 -19.375 -18.922 1 97.69 156 LEU B CA 1
ATOM 2875 C C . LEU B 1 156 ? 12.312 -20.875 -18.75 1 97.69 156 LEU B C 1
ATOM 2877 O O . LEU B 1 156 ? 13.008 -21.656 -19.422 1 97.69 156 LEU B O 1
ATOM 2881 N N . HIS B 1 157 ? 11.375 -21.281 -17.922 1 98.25 157 HIS B N 1
ATOM 2882 C CA . HIS B 1 157 ? 11.211 -22.703 -17.625 1 98.25 157 HIS B CA 1
ATOM 2883 C C . HIS B 1 157 ? 10.117 -23.328 -18.484 1 98.25 157 HIS B C 1
ATOM 2885 O O . HIS B 1 157 ? 9.859 -24.531 -18.391 1 98.25 157 HIS B O 1
ATOM 2891 N N . GLY B 1 158 ? 9.391 -22.5 -19.203 1 97.62 158 GLY B N 1
ATOM 2892 C CA . GLY B 1 158 ? 8.344 -23 -20.078 1 97.62 158 GLY B CA 1
ATOM 2893 C C . GLY B 1 158 ? 7.078 -23.375 -19.328 1 97.62 158 GLY B C 1
ATOM 2894 O O . GLY B 1 158 ? 6.301 -24.219 -19.797 1 97.62 158 GLY B O 1
ATOM 2895 N N . THR B 1 159 ? 6.828 -22.797 -18.188 1 98.31 159 THR B N 1
ATOM 2896 C CA . THR B 1 159 ? 5.633 -23.094 -17.406 1 98.31 159 THR B CA 1
ATOM 2897 C C . THR B 1 159 ? 4.516 -22.094 -17.734 1 98.31 159 THR B C 1
ATOM 2899 O O . THR B 1 159 ? 3.609 -21.891 -16.922 1 98.31 159 THR B O 1
ATOM 2902 N N . ASP B 1 160 ? 4.699 -21.453 -18.844 1 97.5 160 ASP B N 1
ATOM 2903 C CA . ASP B 1 160 ? 3.615 -20.594 -19.312 1 97.5 160 ASP B CA 1
ATOM 2904 C C . ASP B 1 160 ? 3.268 -20.906 -20.766 1 97.5 160 ASP B C 1
ATOM 2906 O O . ASP B 1 160 ? 2.557 -20.141 -21.422 1 97.5 160 ASP B O 1
ATOM 2910 N N . THR B 1 161 ? 3.756 -21.984 -21.266 1 96.62 161 THR B N 1
ATOM 2911 C CA . THR B 1 161 ? 3.607 -22.312 -22.688 1 96.62 161 THR B CA 1
ATOM 2912 C C . THR B 1 161 ? 2.143 -22.562 -23.031 1 96.62 161 THR B C 1
ATOM 2914 O O . THR B 1 161 ? 1.664 -22.109 -24.078 1 96.62 161 THR B O 1
ATOM 2917 N N . ILE B 1 162 ? 1.416 -23.344 -22.25 1 97.19 162 ILE B N 1
ATOM 2918 C CA . ILE B 1 162 ? 0.009 -23.625 -22.5 1 97.19 162 ILE B CA 1
ATOM 2919 C C . ILE B 1 162 ? -0.819 -22.359 -22.312 1 97.19 162 ILE B C 1
ATOM 2921 O O . ILE B 1 162 ? -1.717 -22.062 -23.094 1 97.19 162 ILE B O 1
ATOM 2925 N N . PHE B 1 163 ? -0.502 -21.625 -21.266 1 96.31 163 PHE B N 1
ATOM 2926 C CA . PHE B 1 163 ? -1.156 -20.359 -20.984 1 96.31 163 PHE B CA 1
ATOM 2927 C C . PHE B 1 163 ? -1.095 -19.438 -22.203 1 96.31 163 PHE B C 1
ATOM 2929 O O . PHE B 1 163 ? -2.092 -18.812 -22.562 1 96.31 163 PHE B O 1
ATOM 2936 N N . LYS B 1 164 ? 0.018 -19.406 -22.875 1 95.56 164 LYS B N 1
ATOM 2937 C CA . LYS B 1 164 ? 0.264 -18.484 -23.984 1 95.56 164 LYS B CA 1
ATOM 2938 C C . LYS B 1 164 ? -0.573 -18.859 -25.203 1 95.56 164 LYS B C 1
ATOM 2940 O O . LYS B 1 164 ? -0.702 -18.078 -26.141 1 95.56 164 LYS B O 1
ATOM 2945 N N . GLN B 1 165 ? -1.229 -19.984 -25.125 1 94.62 165 GLN B N 1
ATOM 2946 C CA . GLN B 1 165 ? -2.061 -20.453 -26.234 1 94.62 165 GLN B CA 1
ATOM 2947 C C . GLN B 1 165 ? -3.537 -20.172 -25.969 1 94.62 165 GLN B C 1
ATOM 2949 O O . GLN B 1 165 ? -4.395 -20.484 -26.797 1 94.62 165 GLN B O 1
ATOM 2954 N N . THR B 1 166 ? -3.834 -19.578 -24.922 1 92.38 166 THR B N 1
ATOM 2955 C CA . THR B 1 166 ? -5.219 -19.391 -24.516 1 92.38 166 THR B CA 1
ATOM 2956 C C . THR B 1 166 ? -5.66 -17.953 -24.734 1 92.38 166 THR B C 1
ATOM 2958 O O . THR B 1 166 ? -4.824 -17.078 -24.969 1 92.38 166 THR B O 1
ATOM 2961 N N . LYS B 1 167 ? -6.992 -17.703 -24.547 1 90.19 167 LYS B N 1
ATOM 2962 C CA . LYS B 1 167 ? -7.57 -16.359 -24.594 1 90.19 167 LYS B CA 1
ATOM 2963 C C . LYS B 1 167 ? -7.184 -15.555 -23.359 1 90.19 167 LYS B C 1
ATOM 2965 O O . LYS B 1 167 ? -7.082 -14.328 -23.422 1 90.19 167 LYS B O 1
ATOM 2970 N N . ALA B 1 168 ? -6.98 -16.297 -22.328 1 89.5 168 ALA B N 1
ATOM 2971 C CA . ALA B 1 168 ? -6.547 -15.625 -21.109 1 89.5 168 ALA B CA 1
ATOM 2972 C C . ALA B 1 168 ? -5.258 -14.844 -21.328 1 89.5 168 ALA B C 1
ATOM 2974 O O . ALA B 1 168 ? -5.086 -13.75 -20.797 1 89.5 168 ALA B O 1
ATOM 2975 N N . TYR B 1 169 ? -4.406 -15.445 -22.094 1 91.31 169 TYR B N 1
ATOM 2976 C CA . TYR B 1 169 ? -3.15 -14.766 -22.406 1 91.31 169 TYR B CA 1
ATOM 2977 C C . TYR B 1 169 ? -3.398 -13.5 -23.219 1 91.31 169 TYR B C 1
ATOM 2979 O O . TYR B 1 169 ? -2.754 -12.477 -23 1 91.31 169 TYR B O 1
ATOM 2987 N N . GLU B 1 170 ? -4.309 -13.539 -24.078 1 87.62 170 GLU B N 1
ATOM 2988 C CA . GLU B 1 170 ? -4.66 -12.367 -24.875 1 87.62 170 GLU B CA 1
ATOM 2989 C C . GLU B 1 170 ? -5.184 -11.234 -24 1 87.62 170 GLU B C 1
ATOM 2991 O O . GLU B 1 170 ? -4.984 -10.062 -24.312 1 87.62 170 GLU B O 1
ATOM 2996 N N . ARG B 1 171 ? -5.754 -11.656 -22.906 1 85.69 171 ARG B N 1
ATOM 2997 C CA . ARG B 1 171 ? -6.324 -10.672 -22 1 85.69 171 ARG B CA 1
ATOM 2998 C C . ARG B 1 171 ? -5.293 -10.234 -20.953 1 85.69 171 ARG B C 1
ATOM 3000 O O . ARG B 1 171 ? -5.559 -9.336 -20.156 1 85.69 171 ARG B O 1
ATOM 3007 N N . HIS B 1 172 ? -4.191 -10.961 -20.953 1 86.06 172 HIS B N 1
ATOM 3008 C CA . HIS B 1 172 ? -3.162 -10.672 -19.969 1 86.06 172 HIS B CA 1
ATOM 3009 C C . HIS B 1 172 ? -2.377 -9.422 -20.328 1 86.06 172 HIS B C 1
ATOM 3011 O O . HIS B 1 172 ? -1.186 -9.492 -20.641 1 86.06 172 HIS B O 1
ATOM 3017 N N . ILE B 1 173 ? -3.041 -8.422 -20.578 1 77 173 ILE B N 1
ATOM 3018 C CA . ILE B 1 173 ? -2.504 -7.102 -20.906 1 77 173 ILE B CA 1
ATOM 3019 C C . ILE B 1 173 ? -3.062 -6.062 -19.938 1 77 173 ILE B C 1
ATOM 3021 O O . ILE B 1 173 ? -4.039 -6.324 -19.234 1 77 173 ILE B O 1
ATOM 3025 N N . LEU B 1 174 ? -2.262 -4.922 -19.859 1 73.25 174 LEU B N 1
ATOM 3026 C CA . LEU B 1 174 ? -2.766 -3.805 -19.062 1 73.25 174 LEU B CA 1
ATOM 3027 C C . LEU B 1 174 ? -4.027 -3.221 -19.688 1 73.25 174 LEU B C 1
ATOM 3029 O O . LEU B 1 174 ? -4.07 -2.973 -20.906 1 73.25 174 LEU B O 1
ATOM 3033 N N . LEU B 1 175 ? -4.996 -3.17 -18.906 1 67.19 175 LEU B N 1
ATOM 3034 C CA . LEU B 1 175 ? -6.227 -2.547 -19.375 1 67.19 175 LEU B CA 1
ATOM 3035 C C . LEU B 1 175 ? -6.094 -1.028 -19.406 1 67.19 175 LEU B C 1
ATOM 3037 O O . LEU B 1 175 ? -5.93 -0.401 -18.359 1 67.19 175 LEU B O 1
ATOM 3041 N N . LEU B 1 176 ? -6.039 -0.451 -20.5 1 65.38 176 LEU B N 1
ATOM 3042 C CA . LEU B 1 176 ? -5.828 0.988 -20.625 1 65.38 176 LEU B CA 1
ATOM 3043 C C . LEU B 1 176 ? -7.16 1.73 -20.656 1 65.38 176 LEU B C 1
ATOM 3045 O O . LEU B 1 176 ? -7.195 2.957 -20.516 1 65.38 176 LEU B O 1
ATOM 3049 N N . GLY B 1 177 ? -8.359 0.996 -20.75 1 58.66 177 GLY B N 1
ATOM 3050 C CA . GLY B 1 177 ? -9.688 1.599 -20.797 1 58.66 177 GLY B CA 1
ATOM 3051 C C . GLY B 1 177 ? -10.648 1.016 -19.781 1 58.66 177 GLY B C 1
ATOM 3052 O O . GLY B 1 177 ? -10.234 0.357 -18.828 1 58.66 177 GLY B O 1
ATOM 3053 N N . PHE B 1 178 ? -11.953 1.406 -19.922 1 65.88 178 PHE B N 1
ATOM 3054 C CA . PHE B 1 178 ? -12.977 1.029 -18.953 1 65.88 178 PHE B CA 1
ATOM 3055 C C . PHE B 1 178 ? -13.789 -0.157 -19.453 1 65.88 178 PHE B C 1
ATOM 3057 O O . PHE B 1 178 ? -14.648 -0.673 -18.75 1 65.88 178 PHE B O 1
ATOM 3064 N N . THR B 1 179 ? -13.414 -0.563 -20.641 1 65.06 179 THR B N 1
ATOM 3065 C CA . THR B 1 179 ? -14.102 -1.74 -21.156 1 65.06 179 THR B CA 1
ATOM 3066 C C . THR B 1 179 ? -13.445 -3.02 -20.656 1 65.06 179 THR B C 1
ATOM 3068 O O . THR B 1 179 ? -12.242 -3.229 -20.844 1 65.06 179 THR B O 1
ATOM 3071 N N . PRO B 1 180 ? -14.336 -3.771 -20 1 69.25 180 PRO B N 1
ATOM 3072 C CA . PRO B 1 180 ? -13.758 -5.027 -19.5 1 69.25 180 PRO B CA 1
ATOM 3073 C C . PRO B 1 180 ? -13.156 -5.879 -20.609 1 69.25 180 PRO B C 1
ATOM 3075 O O . PRO B 1 180 ? -13.719 -5.957 -21.703 1 69.25 180 PRO B O 1
ATOM 3078 N N . LEU B 1 181 ? -12.062 -6.352 -20.375 1 71.69 181 LEU B N 1
ATOM 3079 C CA . LEU B 1 181 ? -11.352 -7.137 -21.375 1 71.69 181 LEU B CA 1
ATOM 3080 C C . LEU B 1 181 ? -12.117 -8.406 -21.719 1 71.69 181 LEU B C 1
ATOM 3082 O O . LEU B 1 181 ? -12 -8.93 -22.828 1 71.69 181 LEU B O 1
ATOM 3086 N N . SER B 1 182 ? -12.875 -8.867 -20.75 1 70.56 182 SER B N 1
ATOM 3087 C CA . SER B 1 182 ? -13.672 -10.062 -21.016 1 70.56 182 SER B CA 1
ATOM 3088 C C . SER B 1 182 ? -14.719 -9.797 -22.078 1 70.56 182 SER B C 1
ATOM 3090 O O . SER B 1 182 ? -15.18 -10.719 -22.766 1 70.56 182 SER B O 1
ATOM 3092 N N . GLU B 1 183 ? -15.109 -8.625 -22.141 1 69.56 183 GLU B N 1
ATOM 3093 C CA . GLU B 1 183 ? -16.047 -8.234 -23.172 1 69.56 183 GLU B CA 1
ATOM 3094 C C . GLU B 1 183 ? -15.344 -8.016 -24.516 1 69.56 183 GLU B C 1
ATOM 3096 O O . GLU B 1 183 ? -15.875 -8.375 -25.562 1 69.56 183 GLU B O 1
ATOM 3101 N N . SER B 1 184 ? -14.125 -7.523 -24.438 1 69.31 184 SER B N 1
ATOM 3102 C CA . SER B 1 184 ? -13.383 -7.223 -25.656 1 69.31 184 SER B CA 1
ATOM 3103 C C . SER B 1 184 ? -12.719 -8.469 -26.219 1 69.31 184 SER B C 1
ATOM 3105 O O . SER B 1 184 ? -12.508 -8.578 -27.438 1 69.31 184 SER B O 1
ATOM 3107 N N . ILE B 1 185 ? -12.406 -9.383 -25.344 1 75.06 185 ILE B N 1
ATOM 3108 C CA . ILE B 1 185 ? -11.797 -10.656 -25.734 1 75.06 185 ILE B CA 1
ATOM 3109 C C . ILE B 1 185 ? -12.508 -11.805 -25.031 1 75.06 185 ILE B C 1
ATOM 3111 O O . ILE B 1 185 ? -12.008 -12.352 -24.047 1 75.06 185 ILE B O 1
ATOM 3115 N N . PRO B 1 186 ? -13.656 -12.156 -25.547 1 72.88 186 PRO B N 1
ATOM 3116 C CA . PRO B 1 186 ? -14.461 -13.188 -24.875 1 72.88 186 PRO B CA 1
ATOM 3117 C C . PRO B 1 186 ? -13.867 -14.594 -25.047 1 72.88 186 PRO B C 1
ATOM 3119 O O . PRO B 1 186 ? -13.023 -14.812 -25.906 1 72.88 186 PRO B O 1
ATOM 3122 N N . ASP B 1 187 ? -14.305 -15.406 -24.125 1 76.75 187 ASP B N 1
ATOM 3123 C CA . ASP B 1 187 ? -13.906 -16.812 -24.219 1 76.75 187 ASP B CA 1
ATOM 3124 C C . ASP B 1 187 ? -14.445 -17.438 -25.484 1 76.75 187 ASP B C 1
ATOM 3126 O O . ASP B 1 187 ? -15.469 -17.016 -26.031 1 76.75 187 ASP B O 1
ATOM 3130 N N . THR B 1 188 ? -13.625 -18.375 -26.062 1 70.81 188 THR B N 1
ATOM 3131 C CA . THR B 1 188 ? -14.125 -19.141 -27.188 1 70.81 188 THR B CA 1
ATOM 3132 C C . THR B 1 188 ? -15.336 -19.984 -26.781 1 70.81 188 THR B C 1
ATOM 3134 O O . THR B 1 188 ? -15.297 -20.672 -25.766 1 70.81 188 THR B O 1
ATOM 3137 N N . PRO B 1 189 ? -16.547 -19.734 -27.469 1 69.75 189 PRO B N 1
ATOM 3138 C CA . PRO B 1 189 ? -17.719 -20.531 -27.156 1 69.75 189 PRO B CA 1
ATOM 3139 C C . PRO B 1 189 ? -17.422 -22.031 -27.125 1 69.75 189 PRO B C 1
ATOM 3141 O O . PRO B 1 189 ? -16.609 -22.516 -27.938 1 69.75 189 PRO B O 1
ATOM 3144 N N . LYS B 1 190 ? -17.625 -22.625 -25.953 1 57.12 190 LYS B N 1
ATOM 3145 C CA . LYS B 1 190 ? -17.547 -24.078 -25.906 1 57.12 190 LYS B CA 1
ATOM 3146 C C . LYS B 1 190 ? -18.375 -24.719 -27.016 1 57.12 190 LYS B C 1
ATOM 3148 O O . LYS B 1 190 ? -19.5 -24.281 -27.297 1 57.12 190 LYS B O 1
ATOM 3153 N N . LYS B 1 191 ? -17.703 -25.391 -27.953 1 48.12 191 LYS B N 1
ATOM 3154 C CA . LYS B 1 191 ? -18.469 -26.156 -28.922 1 48.12 191 LYS B CA 1
ATOM 3155 C C . LYS B 1 191 ? -19.422 -27.125 -28.234 1 48.12 191 LYS B C 1
ATOM 3157 O O . LYS B 1 191 ? -19.016 -27.875 -27.344 1 48.12 191 LYS B O 1
ATOM 3162 N N . MET B 1 192 ? -20.578 -26.641 -27.984 1 45.62 192 MET B N 1
ATOM 3163 C CA . MET B 1 192 ? -21.578 -27.641 -27.656 1 45.62 192 MET B CA 1
ATOM 3164 C C . MET B 1 192 ? -21.375 -28.906 -28.469 1 45.62 192 MET B C 1
ATOM 3166 O O . MET B 1 192 ? -21.375 -28.875 -29.703 1 45.62 192 MET B O 1
ATOM 3170 N N . GLN B 1 193 ? -20.453 -29.688 -28.062 1 35.31 193 GLN B N 1
ATOM 3171 C CA . GLN B 1 193 ? -20.734 -31.031 -28.578 1 35.31 193 GLN B CA 1
ATOM 3172 C C . GLN B 1 193 ? -21.969 -31.609 -27.891 1 35.31 193 GLN B C 1
ATOM 3174 O O . GLN B 1 193 ? -22.188 -31.406 -26.703 1 35.31 193 GLN B O 1
#

Radius of gyration: 22.58 Å; Cα contacts (8 Å, |Δi|>4): 559; chains: 2; bounding box: 45×76×55 Å

pLDDT: mean 83.89, std 15.13, range [27.0, 98.56]

Secondary structure (DSSP, 8-state):
--HHHHHHHHHHHHHTT--TT-SSPPPHHHHHHHHHHHHHHHHHHHHHHHHHHTSHHHIIIIIHHHHH--S--S-GGGGS-HHHIIIIIIHHHHHHHHHHT--HHHHHHHHHHHHHHHHHHHH----TTS--SHHHHHHHHSTTS--SSSSHHHHHHTTTTTGGGSHHHHT-S---SSS-HHHHSPPPP----/---HHHHHHHHHHHHTT--TT-SSPPPHHHHHHHHHHHHHHHHHHHHHHHHHHTSHHHIIIIIHHHHH--S--S-GGGTS-HHHIIIIIIHHHHHHHHHHT--HHHHHHHHHHHHHHHHHHHH----TTS--SHHHHHHHHSTTS--SSSSHHHHHHTTTTTGGGSHHHHT-S---SSS-HHHHSPPPP----

Solvent-accessible surface area (backbone atoms only — not comparable to full-atom values): 20545 Å² total; per-residue (Å²): 95,59,62,48,60,42,49,62,64,40,40,68,61,30,50,72,61,24,60,34,80,49,61,76,70,76,50,70,69,55,46,52,53,47,49,53,50,31,50,52,44,22,34,54,43,22,23,55,44,42,50,52,33,61,34,74,89,37,15,74,80,38,46,40,57,40,65,66,52,73,49,35,51,29,58,56,74,79,44,36,36,70,66,50,37,47,59,37,53,43,43,19,62,47,49,31,44,44,78,66,24,42,42,46,44,55,47,53,44,49,52,28,50,51,50,44,51,52,21,38,37,31,48,71,48,78,40,66,74,32,68,41,15,40,53,51,52,45,17,72,74,37,78,80,33,40,59,35,80,82,42,63,66,16,58,75,70,53,29,36,58,71,51,64,72,39,61,54,42,73,51,52,44,71,32,87,54,89,68,54,53,62,75,77,54,54,77,80,77,74,74,82,121,104,88,34,26,58,49,53,61,63,40,40,68,60,30,50,73,61,23,59,35,78,49,60,75,69,79,51,71,70,55,45,52,51,48,50,53,50,31,50,53,43,23,33,54,44,22,24,56,44,43,50,53,32,59,34,75,89,37,15,76,80,38,45,40,58,39,64,66,53,72,51,36,49,32,58,57,56,78,44,38,36,70,65,50,36,47,59,38,53,44,44,20,62,48,48,31,43,45,78,66,26,42,43,46,45,56,48,54,43,48,52,29,49,50,49,45,50,52,21,37,38,33,47,72,50,78,39,67,74,32,68,40,14,39,54,50,51,45,17,74,74,39,78,81,31,39,58,35,80,82,41,64,65,18,59,76,71,53,30,35,58,70,52,67,71,39,60,55,41,72,52,52,43,68,33,88,53,88,67,55,51,62,74,77,53,53,76,78,77,74,74,80,119